Protein AF-A0A1H7C3P4-F1 (afdb_monomer_lite)

Secondary structure (DSSP, 8-state):
--EEEEEEETTEEEEEEE-SS-EEEEEEESS--S-----HHHHHHHHHHHHHHTTS-SS--S-B---S-HHHHHHHHHHHTSPTT--EEHHHHHHHTT-TT-HHHHHHHHHT-SBTTTS-GGGEE-GGG-----TT-HHHHHHHHHHHHHHHHHHHHHHHHHHHHHHHHHHHHTSTT----B-PPEEEEEETT-HHHHTHHHHT-TTPPPHHHH-TT--EEEEEEEEBPHHHHHHT-SS-SSPPHHHHHHHHHHHHHHHHHHHHHHHHHHHTT--EE--GGGGB-BTTTTB-S--HHHHHHHTTSEEE-TTSPEEETTBS-EEEEEEEE---S------SS---HHHHHS---HHHHT-TT--B-SS-B-HHHHHHHHHHHHTT-TTS----B-TTSSSBSSSS-----HHHHTSTT--

InterPro domains:
  IPR001497 Methylated-DNA-[protein]-cysteine S-methyltransferase, active site [PS00374] (119-125)
  IPR008332 Methylguanine DNA methyltransferase, ribonuclease-like domain [PF02870] (2-64)
  IPR014048 Methylated-DNA-[protein]-cysteine S-methyltransferase, DNA binding [PF01035] (70-149)
  IPR014048 Methylated-DNA-[protein]-cysteine S-methyltransferase, DNA binding [TIGR00589] (69-148)
  IPR014048 Methylated-DNA-[protein]-cysteine S-methyltransferase, DNA binding [cd06445] (71-148)
  IPR023546 Methylated-DNA--protein-cysteine methyltransferase [MF_00772] (5-149)
  IPR036217 Methylated DNA-protein cysteine methyltransferase, DNA binding domain [SSF46767] (68-149)
  IPR036388 Winged helix-like DNA-binding domain superfamily [G3DSA:1.10.10.10] (67-150)
  IPR036631 Methylated DNA-protein cysteine methyltransferase domain superfamily [SSF53155] (4-74)

Structure (mmCIF, N/CA/C/O backbone):
data_AF-A0A1H7C3P4-F1
#
_entry.id   AF-A0A1H7C3P4-F1
#
loop_
_atom_site.group_PDB
_atom_site.id
_atom_site.type_symbol
_atom_site.label_atom_id
_atom_site.label_alt_id
_atom_site.label_comp_id
_atom_site.label_asym_id
_atom_site.label_entity_id
_atom_site.label_seq_id
_atom_site.pdbx_PDB_ins_code
_atom_site.Cartn_x
_atom_site.Cartn_y
_atom_site.Cartn_z
_atom_site.occupancy
_atom_site.B_iso_or_equiv
_atom_site.auth_seq_id
_atom_site.auth_comp_id
_atom_site.auth_asym_id
_atom_site.auth_atom_id
_atom_site.pdbx_PDB_model_num
ATOM 1 N N . MET A 1 1 ? -43.007 4.559 16.935 1.00 87.31 1 MET A N 1
ATOM 2 C CA . MET A 1 1 ? -42.875 3.360 17.793 1.00 87.31 1 MET A CA 1
ATOM 3 C C . MET A 1 1 ? -41.445 2.856 17.659 1.00 87.31 1 MET A C 1
ATOM 5 O O . MET A 1 1 ? -40.915 2.959 16.559 1.00 87.31 1 MET A O 1
ATOM 9 N N . ILE A 1 2 ? -40.801 2.412 18.743 1.00 93.31 2 ILE A N 1
ATOM 10 C CA . ILE A 1 2 ? -39.444 1.844 18.668 1.00 93.31 2 ILE A CA 1
ATOM 11 C C . ILE A 1 2 ? -39.573 0.357 18.345 1.00 93.31 2 ILE A C 1
ATOM 13 O O . ILE A 1 2 ? -40.329 -0.343 19.013 1.00 93.31 2 ILE A O 1
ATOM 17 N N . ARG A 1 3 ? -38.838 -0.091 17.329 1.00 96.94 3 ARG A N 1
ATOM 18 C CA . ARG A 1 3 ? -38.705 -1.488 16.907 1.00 96.94 3 ARG A CA 1
ATOM 19 C C . ARG A 1 3 ? -37.288 -1.975 17.181 1.00 96.94 3 ARG A C 1
ATOM 21 O O . ARG A 1 3 ? -36.378 -1.162 17.373 1.00 96.94 3 ARG A O 1
ATOM 28 N N . TYR A 1 4 ? -37.098 -3.291 17.186 1.00 97.69 4 TYR A N 1
ATOM 29 C CA . TYR A 1 4 ? -35.811 -3.908 17.493 1.00 97.69 4 TYR A CA 1
ATOM 30 C C . TYR A 1 4 ? -35.386 -4.895 16.413 1.00 97.69 4 TYR A C 1
ATOM 32 O O . TYR A 1 4 ? -36.203 -5.635 15.882 1.00 97.69 4 TYR A O 1
ATOM 40 N N . ALA A 1 5 ? -34.094 -4.913 16.100 1.00 97.50 5 ALA A N 1
ATOM 41 C CA . ALA A 1 5 ? -33.483 -5.918 15.238 1.00 97.50 5 ALA A CA 1
ATOM 42 C C . ALA A 1 5 ? -32.245 -6.515 15.913 1.00 97.50 5 ALA A C 1
ATOM 44 O O . ALA A 1 5 ? -31.524 -5.817 16.630 1.00 97.50 5 ALA A O 1
ATOM 45 N N . PHE A 1 6 ? -31.981 -7.793 15.655 1.00 97.75 6 PHE A N 1
ATOM 46 C CA . PHE A 1 6 ? -30.918 -8.562 16.293 1.00 97.75 6 PHE A CA 1
ATOM 47 C C . PHE A 1 6 ? -30.001 -9.196 15.257 1.00 97.75 6 PHE A C 1
ATOM 49 O O . PHE A 1 6 ? -30.458 -9.854 14.320 1.00 97.75 6 PHE A O 1
ATOM 56 N N . TYR A 1 7 ? -28.694 -9.038 15.461 1.00 96.50 7 TYR A N 1
ATOM 57 C CA . TYR A 1 7 ? -27.675 -9.589 14.575 1.00 96.50 7 TYR A CA 1
ATOM 58 C C . TYR A 1 7 ? -26.556 -10.255 15.368 1.00 96.50 7 TYR A C 1
ATOM 60 O O . TYR A 1 7 ? -26.008 -9.676 16.306 1.00 96.50 7 TYR A O 1
ATOM 68 N N . ASN A 1 8 ? -26.169 -11.458 14.957 1.00 93.38 8 ASN A N 1
ATOM 69 C CA . ASN A 1 8 ? -25.049 -12.166 15.566 1.00 93.38 8 ASN A CA 1
ATOM 70 C C . ASN A 1 8 ? -23.715 -11.571 15.112 1.00 93.38 8 ASN A C 1
ATOM 72 O O . ASN A 1 8 ? -23.509 -11.302 13.928 1.00 93.38 8 ASN A O 1
ATOM 76 N N . PHE A 1 9 ? -22.781 -11.416 16.045 1.00 87.31 9 PHE A N 1
ATOM 77 C CA . PHE A 1 9 ? -21.415 -10.999 15.750 1.00 87.31 9 PHE A CA 1
ATOM 78 C C . PHE A 1 9 ? -20.415 -11.640 16.717 1.00 87.31 9 PHE A C 1
ATOM 80 O O . PHE A 1 9 ? -20.784 -12.262 17.708 1.00 87.31 9 PHE A O 1
ATOM 87 N N . LYS A 1 10 ? -19.115 -11.482 16.440 1.00 82.00 10 LYS A N 1
ATOM 88 C CA . LYS A 1 10 ? -18.034 -12.164 17.178 1.00 82.00 10 LYS A CA 1
ATOM 89 C C . LYS A 1 10 ? -18.050 -11.925 18.697 1.00 82.00 10 LYS A C 1
ATOM 91 O O . LYS A 1 10 ? -17.481 -12.722 19.433 1.00 82.00 10 LYS A O 1
ATOM 96 N N . LEU A 1 11 ? -18.659 -10.834 19.163 1.00 83.19 11 LEU A N 1
ATOM 97 C CA . LEU A 1 11 ? -18.687 -10.469 20.581 1.00 83.19 11 LEU A CA 1
ATOM 98 C C . LEU A 1 11 ? -20.081 -10.643 21.214 1.00 83.19 11 LEU A C 1
ATOM 100 O O . LEU A 1 11 ? -20.254 -10.226 22.349 1.00 83.19 11 LEU A O 1
ATOM 104 N N . GLY A 1 12 ? -21.067 -11.252 20.545 1.00 89.56 12 GLY A N 1
ATOM 105 C CA . GLY A 1 12 ? -22.402 -11.518 21.108 1.00 89.56 12 GLY A CA 1
ATOM 106 C C . GLY A 1 12 ? -23.534 -11.258 20.113 1.00 89.56 12 GLY A C 1
ATOM 107 O O . GLY A 1 12 ? -23.371 -11.478 18.913 1.00 89.56 12 GLY A O 1
ATOM 108 N N . ILE A 1 13 ? -24.669 -10.759 20.606 1.00 94.12 13 ILE A N 1
ATOM 109 C CA . ILE A 1 13 ? -25.803 -10.335 19.777 1.00 94.12 13 ILE A CA 1
ATOM 110 C C . ILE A 1 13 ? -25.907 -8.810 19.834 1.00 94.12 13 ILE A C 1
ATOM 112 O O . ILE A 1 13 ? -25.948 -8.221 20.915 1.00 94.12 13 ILE A O 1
ATOM 116 N N . LEU A 1 14 ? -25.904 -8.164 18.671 1.00 95.69 14 LEU A N 1
ATOM 117 C CA . LEU A 1 14 ? -26.129 -6.730 18.537 1.00 95.69 14 LEU A CA 1
ATOM 118 C C . LEU A 1 14 ? -27.635 -6.484 18.464 1.00 95.69 14 LEU A C 1
ATOM 120 O O . LEU A 1 14 ? -28.271 -6.898 17.494 1.00 95.69 14 LEU A O 1
ATOM 124 N N . LYS A 1 15 ? -28.181 -5.799 19.467 1.00 97.06 15 LYS A N 1
ATOM 125 C CA . LYS A 1 15 ? -29.558 -5.305 19.499 1.00 97.06 15 LYS A CA 1
ATOM 126 C C . LYS A 1 15 ? -29.578 -3.867 18.994 1.00 97.06 15 LYS A C 1
ATOM 128 O O . LYS A 1 15 ? -28.881 -3.009 19.532 1.00 97.06 15 LYS A O 1
ATOM 133 N N . ILE A 1 16 ? -30.370 -3.612 17.959 1.00 97.81 16 ILE A N 1
ATOM 134 C CA . ILE A 1 16 ? -30.535 -2.297 17.340 1.00 97.81 16 ILE A CA 1
ATOM 135 C C . ILE A 1 16 ? -31.953 -1.812 17.618 1.00 97.81 16 ILE A C 1
ATOM 137 O O . ILE A 1 16 ? -32.901 -2.372 17.073 1.00 97.81 16 ILE A O 1
ATOM 141 N N . GLY A 1 17 ? -32.099 -0.785 18.455 1.00 97.56 17 GLY A N 1
ATOM 142 C CA . GLY A 1 17 ? -33.359 -0.071 18.651 1.00 97.56 17 GLY A CA 1
ATOM 143 C C . GLY A 1 17 ? -33.490 1.056 17.632 1.00 97.56 17 GLY A C 1
ATOM 144 O O . GLY A 1 17 ? -32.573 1.870 17.492 1.00 97.56 17 GLY A O 1
ATOM 145 N N . TYR A 1 18 ? -34.607 1.124 16.911 1.00 97.81 18 TYR A N 1
ATOM 146 C CA . TYR A 1 18 ? -34.784 2.084 15.818 1.00 97.81 18 TYR A CA 1
ATOM 147 C C . TYR A 1 18 ? -36.247 2.521 15.634 1.00 97.81 18 TYR A C 1
ATOM 149 O O . TYR A 1 18 ? -37.179 1.841 16.064 1.00 97.81 18 TYR A O 1
ATOM 157 N N . THR A 1 19 ? -36.450 3.684 15.015 1.00 96.31 19 THR A N 1
ATOM 158 C CA . THR A 1 19 ? -37.741 4.129 14.459 1.00 96.31 19 THR A CA 1
ATOM 159 C C . THR A 1 19 ? -37.741 3.901 12.945 1.00 96.31 19 THR A C 1
ATOM 161 O O . THR A 1 19 ? -36.791 3.355 12.401 1.00 96.31 19 THR A O 1
ATOM 164 N N . ASP A 1 20 ? -38.757 4.357 12.217 1.00 91.38 20 ASP A N 1
ATOM 165 C CA . ASP A 1 20 ? -38.781 4.212 10.753 1.00 91.38 20 ASP A CA 1
ATOM 166 C C . ASP A 1 20 ? -37.612 4.916 10.041 1.00 91.38 20 ASP A C 1
ATOM 168 O O . ASP A 1 20 ? -37.260 4.537 8.925 1.00 91.38 20 ASP A O 1
ATOM 172 N N . THR A 1 21 ? -36.998 5.920 10.676 1.00 94.25 21 THR A N 1
ATOM 173 C CA . THR A 1 21 ? -36.008 6.800 10.038 1.00 94.25 21 THR A CA 1
ATOM 174 C C . THR A 1 21 ? -34.661 6.878 10.750 1.00 94.25 21 THR A C 1
ATOM 176 O O . THR A 1 21 ? -33.671 7.208 10.099 1.00 94.25 21 THR A O 1
ATOM 179 N N . VAL A 1 22 ? -34.584 6.588 12.054 1.00 97.25 22 VAL A N 1
ATOM 180 C CA . VAL A 1 22 ? -33.366 6.797 12.856 1.00 97.25 22 VAL A CA 1
ATOM 181 C C . VAL A 1 22 ? -33.071 5.624 13.791 1.00 97.25 22 VAL A C 1
ATOM 183 O O . VAL A 1 22 ? -33.975 4.961 14.298 1.00 97.25 22 VAL A O 1
ATOM 186 N N . VAL A 1 23 ? -31.786 5.393 14.064 1.00 98.00 23 VAL A N 1
ATOM 187 C CA . VAL A 1 23 ? -31.332 4.502 15.142 1.00 98.00 23 VAL A CA 1
ATOM 188 C C . VAL A 1 23 ? -31.364 5.254 16.470 1.00 98.00 23 VAL A C 1
ATOM 190 O O . VAL A 1 23 ? -30.898 6.388 16.553 1.00 98.00 23 VAL A O 1
ATOM 193 N N . VAL A 1 24 ? -31.875 4.618 17.519 1.00 97.38 24 VAL A N 1
ATOM 194 C CA . VAL A 1 24 ? -31.969 5.213 18.862 1.00 97.38 24 VAL A CA 1
ATOM 195 C C . VAL A 1 24 ? -31.172 4.445 19.909 1.00 97.38 24 VAL A C 1
ATOM 197 O O . VAL A 1 24 ? -30.761 5.045 20.900 1.00 97.38 24 VAL A O 1
ATOM 200 N N . SER A 1 25 ? -30.911 3.148 19.695 1.00 96.50 25 SER A N 1
ATOM 201 C CA . SER A 1 25 ? -29.990 2.390 20.542 1.00 96.50 25 SER A CA 1
ATOM 202 C C . SER A 1 25 ? -29.207 1.302 19.800 1.00 96.50 25 SER A C 1
ATOM 204 O O . SER A 1 25 ? -29.651 0.759 18.787 1.00 96.50 25 SER A O 1
ATOM 206 N N . LEU A 1 26 ? -28.017 1.003 20.318 1.00 95.69 26 LEU A N 1
ATOM 207 C CA . LEU A 1 26 ? -27.128 -0.086 19.946 1.00 95.69 26 LEU A CA 1
ATOM 208 C C . LEU A 1 26 ? -26.571 -0.683 21.227 1.00 95.69 26 LEU A C 1
ATOM 210 O O . LEU A 1 26 ? -25.786 -0.037 21.925 1.00 95.69 26 LEU A O 1
ATOM 214 N N . ASP A 1 27 ? -26.959 -1.923 21.487 1.00 93.75 27 ASP A N 1
ATOM 215 C CA . ASP A 1 27 ? -26.651 -2.640 22.714 1.00 93.75 27 ASP A CA 1
ATOM 216 C C . ASP A 1 27 ? -26.111 -4.037 22.394 1.00 93.75 27 ASP A C 1
ATOM 218 O O . ASP A 1 27 ? -26.451 -4.653 21.380 1.00 93.75 27 ASP A O 1
ATOM 222 N N . ARG A 1 28 ? -25.273 -4.564 23.285 1.00 92.38 28 ARG A N 1
ATOM 223 C CA . ARG A 1 28 ? -24.863 -5.967 23.279 1.00 92.38 28 ARG A CA 1
ATOM 224 C C . ARG A 1 28 ? -25.773 -6.708 24.244 1.00 92.38 28 ARG A C 1
ATOM 226 O O . ARG A 1 28 ? -25.811 -6.364 25.423 1.00 92.38 28 ARG A O 1
ATOM 233 N N . VAL A 1 29 ? -26.435 -7.746 23.755 1.00 92.00 29 VAL A N 1
ATOM 234 C CA . VAL A 1 29 ? -27.263 -8.645 24.564 1.00 92.00 29 VAL A CA 1
ATOM 235 C C . VAL A 1 29 ? -26.765 -10.083 24.437 1.00 92.00 29 VAL A C 1
ATOM 237 O O . VAL A 1 29 ? -26.052 -10.431 23.491 1.00 92.00 29 VAL A O 1
ATOM 240 N N . GLU A 1 30 ? -27.105 -10.913 25.420 1.00 89.31 30 GLU A N 1
ATOM 241 C CA . GLU A 1 30 ? -26.741 -12.337 25.427 1.00 89.31 30 GLU A CA 1
ATOM 242 C C . GLU A 1 30 ? -27.749 -13.195 24.657 1.00 89.31 30 GLU A C 1
ATOM 244 O O . GLU A 1 30 ? -27.375 -14.201 24.062 1.00 89.31 30 GLU A O 1
ATOM 249 N N . GLN A 1 31 ? -29.012 -12.768 24.621 1.00 90.81 31 GLN A N 1
ATOM 250 C CA . GLN A 1 31 ? -30.104 -13.465 23.951 1.00 90.81 31 GLN A CA 1
ATOM 251 C C . GLN A 1 31 ? -31.085 -12.469 23.329 1.00 90.81 31 GLN A C 1
ATOM 253 O O . GLN A 1 31 ? -31.165 -11.313 23.750 1.00 90.81 31 GLN A O 1
ATOM 258 N N . VAL A 1 32 ? -31.828 -12.929 22.323 1.00 92.81 32 VAL A N 1
ATOM 259 C CA . VAL A 1 32 ? -32.955 -12.182 21.755 1.00 92.81 32 VAL A CA 1
ATOM 260 C C . VAL A 1 32 ? -34.058 -12.121 22.810 1.00 92.81 32 VAL A C 1
ATOM 262 O O . VAL A 1 32 ? -34.487 -13.156 23.313 1.00 92.81 32 VAL A O 1
ATOM 265 N N . ASP A 1 33 ? -34.471 -10.911 23.176 1.00 86.12 33 ASP A N 1
ATOM 266 C CA . ASP A 1 33 ? -35.371 -10.644 24.305 1.00 86.12 33 ASP A CA 1
ATOM 267 C C . ASP A 1 33 ? -36.720 -10.028 23.887 1.00 86.12 33 ASP A C 1
ATOM 269 O O . ASP A 1 33 ? -37.570 -9.775 24.737 1.00 86.12 33 ASP A O 1
ATOM 273 N N . THR A 1 34 ? -36.921 -9.782 22.591 1.00 91.19 34 THR A N 1
ATOM 274 C CA . THR A 1 34 ? -38.165 -9.274 21.994 1.00 91.19 34 THR A CA 1
ATOM 275 C C . THR A 1 34 ? -38.219 -9.644 20.508 1.00 91.19 34 THR A C 1
ATOM 277 O O . THR A 1 34 ? -37.291 -10.272 19.991 1.00 91.19 34 THR A O 1
ATOM 280 N N . ASP A 1 35 ? -39.285 -9.246 19.816 1.00 92.12 35 ASP A N 1
ATOM 281 C CA . ASP A 1 35 ? -39.459 -9.477 18.385 1.00 92.12 35 ASP A CA 1
ATOM 282 C C . ASP A 1 35 ? -38.279 -8.929 17.571 1.00 92.12 35 ASP A C 1
ATOM 284 O O . ASP A 1 35 ? -37.777 -7.823 17.800 1.00 92.12 35 ASP A O 1
ATOM 288 N N . ASN A 1 36 ? -37.816 -9.743 16.622 1.00 95.12 36 ASN A N 1
ATOM 289 C CA . ASN A 1 36 ? -36.721 -9.400 15.728 1.00 95.12 36 ASN A CA 1
ATOM 290 C C . ASN A 1 36 ? -37.277 -8.911 14.389 1.00 95.12 36 ASN A C 1
ATOM 292 O O . ASN A 1 36 ? -37.693 -9.712 13.552 1.00 95.12 36 ASN A O 1
ATOM 296 N N . GLU A 1 37 ? -37.216 -7.602 14.171 1.00 96.62 37 GLU A N 1
ATOM 297 C CA . GLU A 1 37 ? -37.725 -6.920 12.985 1.00 96.62 37 GLU A CA 1
ATOM 298 C C . GLU A 1 37 ? -36.591 -6.218 12.208 1.00 96.62 37 GLU A C 1
ATOM 300 O O . GLU A 1 37 ? -36.429 -4.997 12.315 1.00 96.62 37 GLU A O 1
ATOM 305 N N . PRO A 1 38 ? -35.772 -6.936 11.415 1.00 96.00 38 PRO A N 1
ATOM 306 C CA . PRO A 1 38 ? -34.776 -6.318 10.543 1.00 96.00 38 PRO A CA 1
ATOM 307 C C . PRO A 1 38 ? -35.393 -5.381 9.495 1.00 96.00 38 PRO A C 1
ATOM 309 O O . PRO A 1 38 ? -36.425 -5.674 8.897 1.00 96.00 38 PRO A O 1
ATOM 312 N N . SER A 1 39 ? -34.700 -4.285 9.195 1.00 96.31 39 SER A N 1
ATOM 313 C CA . SER A 1 39 ? -35.047 -3.333 8.140 1.00 96.31 39 SER A CA 1
ATOM 314 C C . SER A 1 39 ? -33.830 -2.955 7.293 1.00 96.31 39 SER A C 1
ATOM 316 O O . SER A 1 39 ? -32.685 -3.296 7.606 1.00 96.31 39 SER A O 1
ATOM 318 N N . THR A 1 40 ? -34.052 -2.193 6.220 1.00 97.06 40 THR A N 1
ATOM 319 C CA . THR A 1 40 ? -32.968 -1.610 5.412 1.00 97.06 40 THR A CA 1
ATOM 320 C C . THR A 1 40 ? -31.992 -0.797 6.267 1.00 97.06 40 THR A C 1
ATOM 322 O O . THR A 1 40 ? -30.779 -0.905 6.080 1.00 97.06 40 THR A O 1
ATOM 325 N N . LEU A 1 41 ? -32.502 -0.028 7.239 1.00 97.31 41 LEU A N 1
ATOM 326 C CA . LEU A 1 41 ? -31.682 0.789 8.133 1.00 97.31 41 LEU A CA 1
ATOM 327 C C . LEU A 1 41 ? -30.832 -0.083 9.063 1.00 97.31 41 LEU A C 1
ATOM 329 O O . LEU A 1 41 ? -29.623 0.115 9.156 1.00 97.31 41 LEU A O 1
ATOM 333 N N . THR A 1 42 ? -31.420 -1.086 9.714 1.00 97.69 42 THR A N 1
ATOM 334 C CA . THR A 1 42 ? -30.673 -1.942 10.650 1.00 97.69 42 THR A CA 1
ATOM 335 C C . THR A 1 42 ? -29.663 -2.835 9.925 1.00 97.69 42 THR A C 1
ATOM 337 O O . THR A 1 42 ? -28.567 -3.055 10.437 1.00 97.69 42 THR A O 1
ATOM 340 N N . ASN A 1 43 ? -29.962 -3.263 8.691 1.00 97.31 43 ASN A N 1
ATOM 341 C CA . ASN A 1 43 ? -29.015 -3.972 7.827 1.00 97.31 43 ASN A CA 1
ATOM 342 C C . ASN A 1 43 ? -27.813 -3.090 7.452 1.00 97.31 43 ASN A C 1
ATOM 344 O O . ASN A 1 43 ? -26.673 -3.558 7.486 1.00 97.31 43 ASN A O 1
ATOM 348 N N . LEU A 1 44 ? -28.046 -1.811 7.129 1.00 97.44 44 LEU A N 1
ATOM 349 C CA . LEU A 1 44 ? -26.974 -0.840 6.888 1.00 97.44 44 LEU A CA 1
ATOM 350 C C . LEU A 1 44 ? -26.093 -0.677 8.132 1.00 97.44 44 LEU A C 1
ATOM 352 O O . LEU A 1 44 ? -24.867 -0.731 8.028 1.00 97.44 44 LEU A O 1
ATOM 356 N N . VAL A 1 45 ? -26.705 -0.516 9.304 1.00 97.31 45 VAL A N 1
ATOM 357 C CA . VAL A 1 45 ? -25.986 -0.362 10.575 1.00 97.31 45 VAL A CA 1
ATOM 358 C C . VAL A 1 45 ? -25.150 -1.602 10.874 1.00 97.31 45 VAL A C 1
ATOM 360 O O . VAL A 1 45 ? -23.952 -1.482 11.130 1.00 97.31 45 VAL A O 1
ATOM 363 N N . PHE A 1 46 ? -25.736 -2.797 10.773 1.00 97.12 46 PHE A N 1
ATOM 364 C CA . PHE A 1 46 ? -25.014 -4.045 11.007 1.00 97.12 46 PHE A CA 1
ATOM 365 C C . PHE A 1 46 ? -23.850 -4.229 10.029 1.00 97.12 46 PHE A C 1
ATOM 367 O O . PHE A 1 46 ? -22.752 -4.595 10.452 1.00 97.12 46 PHE A O 1
ATOM 374 N N . LYS A 1 47 ? -24.037 -3.895 8.744 1.00 96.44 47 LYS A N 1
ATOM 375 C CA . LYS A 1 47 ? -22.950 -3.888 7.755 1.00 96.44 47 LYS A CA 1
ATOM 376 C C . LYS A 1 47 ? -21.800 -2.991 8.210 1.00 96.44 47 LYS A C 1
ATOM 378 O O . LYS A 1 47 ? -20.656 -3.434 8.211 1.00 96.44 47 LYS A O 1
ATOM 383 N N . GLN A 1 48 ? -22.084 -1.764 8.642 1.00 97.00 48 GLN A N 1
ATOM 384 C CA . GLN A 1 48 ? -21.040 -0.837 9.082 1.00 97.00 48 GLN A CA 1
ATOM 385 C C . GLN A 1 48 ? -20.359 -1.263 10.385 1.00 97.00 48 GLN A C 1
ATOM 387 O O . GLN A 1 48 ? -19.145 -1.110 10.514 1.00 97.00 48 GLN A O 1
ATOM 392 N N . ILE A 1 49 ? -21.104 -1.817 11.344 1.00 95.50 49 ILE A N 1
ATOM 393 C CA . ILE A 1 49 ? -20.528 -2.385 12.570 1.00 95.50 49 ILE A CA 1
ATOM 394 C C . ILE A 1 49 ? -19.624 -3.569 12.223 1.00 95.50 49 ILE A C 1
ATOM 396 O O . ILE A 1 49 ? -18.503 -3.644 12.720 1.00 95.50 49 ILE A O 1
ATOM 400 N N . SER A 1 50 ? -20.060 -4.448 11.320 1.00 93.56 50 SER A N 1
ATOM 401 C CA . SER A 1 50 ? -19.242 -5.553 10.827 1.00 93.56 50 SER A CA 1
ATOM 402 C C . SER A 1 50 ? -17.970 -5.042 10.146 1.00 93.56 50 SER A C 1
ATOM 404 O O . SER A 1 50 ? -16.877 -5.456 10.522 1.00 93.56 50 SER A O 1
ATOM 406 N N . GLU A 1 51 ? -18.067 -4.082 9.222 1.00 91.88 51 GLU A N 1
ATOM 407 C CA . GLU A 1 51 ? -16.903 -3.442 8.593 1.00 91.88 51 GLU A CA 1
ATOM 408 C C . GLU A 1 51 ? -15.945 -2.863 9.645 1.00 91.88 51 GLU A C 1
ATOM 410 O O . GLU A 1 51 ? -14.735 -3.068 9.559 1.00 91.88 51 GLU A O 1
ATOM 415 N N . TYR A 1 52 ? -16.463 -2.179 10.668 1.00 92.94 52 TYR A N 1
ATOM 416 C CA . TYR A 1 52 ? -15.655 -1.619 11.751 1.00 92.94 52 TYR A CA 1
ATOM 417 C C . TYR A 1 52 ? -14.948 -2.717 12.559 1.00 92.94 52 TYR A C 1
ATOM 419 O O . TYR A 1 52 ? -13.746 -2.617 12.783 1.00 92.94 52 TYR A O 1
ATOM 427 N N . LEU A 1 53 ? -15.637 -3.801 12.927 1.00 91.06 53 LEU A N 1
ATOM 428 C CA . LEU A 1 53 ? -15.052 -4.921 13.678 1.00 91.06 53 LEU A CA 1
ATOM 429 C C . LEU A 1 53 ? -14.036 -5.735 12.864 1.00 91.06 53 LEU A C 1
ATOM 431 O O . LEU A 1 53 ? -13.159 -6.374 13.441 1.00 91.06 53 LEU A O 1
ATOM 435 N N . HIS A 1 54 ? -14.108 -5.674 11.534 1.00 86.62 54 HIS A N 1
ATOM 436 C CA . HIS A 1 54 ? -13.072 -6.172 10.623 1.00 86.62 54 HIS A CA 1
ATOM 437 C C . HIS A 1 54 ? -11.986 -5.115 10.332 1.00 86.62 54 HIS A C 1
ATOM 439 O O . HIS A 1 54 ? -11.102 -5.315 9.497 1.00 86.62 54 HIS A O 1
ATOM 445 N N . GLY A 1 55 ? -12.047 -3.960 10.999 1.00 83.75 55 GLY A N 1
ATOM 446 C CA . GLY A 1 55 ? -11.142 -2.828 10.836 1.00 83.75 55 GLY A CA 1
ATOM 447 C C . GLY A 1 55 ? -11.286 -2.089 9.504 1.00 83.75 55 GLY A C 1
ATOM 448 O O . GLY A 1 55 ? -10.483 -1.212 9.212 1.00 83.75 55 GLY A O 1
ATOM 449 N N . GLN A 1 56 ? -12.244 -2.428 8.651 1.00 83.44 56 GLN A N 1
ATOM 450 C CA . GLN A 1 56 ? -12.443 -1.831 7.325 1.00 83.44 56 GLN A CA 1
ATOM 451 C C . GLN A 1 56 ? -13.066 -0.426 7.395 1.00 83.44 56 GLN A C 1
ATOM 453 O O . GLN A 1 56 ? -13.014 0.318 6.418 1.00 83.44 56 GLN A O 1
ATOM 458 N N . ARG A 1 57 ? -13.610 -0.040 8.556 1.00 90.19 57 ARG A N 1
ATOM 459 C CA . ARG A 1 57 ? -14.274 1.246 8.792 1.00 90.19 57 ARG A CA 1
ATOM 460 C C . ARG A 1 57 ? -13.776 1.917 10.069 1.00 90.19 57 ARG A C 1
ATOM 462 O O . ARG A 1 57 ? -13.533 1.258 11.071 1.00 90.19 57 ARG A O 1
ATOM 469 N N . GLN A 1 58 ? -13.685 3.248 10.030 1.00 90.56 58 GLN A N 1
ATOM 470 C CA . GLN A 1 58 ? -13.360 4.091 11.193 1.00 90.56 58 GLN A CA 1
ATOM 471 C C . GLN A 1 58 ? -14.465 5.097 11.550 1.00 90.56 58 GLN A C 1
ATOM 473 O O . GLN A 1 58 ? -14.488 5.599 12.671 1.00 90.56 58 GLN A O 1
ATOM 478 N N . LYS A 1 59 ? -15.370 5.405 10.609 1.00 91.81 59 LYS A N 1
ATOM 479 C CA . LYS A 1 59 ? -16.475 6.359 10.782 1.00 91.81 59 LYS A CA 1
ATOM 480 C C . LYS A 1 59 ? -17.799 5.708 10.408 1.00 91.81 59 LYS A C 1
ATOM 482 O O . LYS A 1 59 ? -17.867 5.012 9.396 1.00 91.81 59 LYS A O 1
ATOM 487 N N . PHE A 1 60 ? -18.830 5.955 11.202 1.00 95.19 60 PHE A N 1
ATOM 488 C CA . PHE A 1 60 ? -20.188 5.482 10.951 1.00 95.19 60 PHE A CA 1
ATOM 489 C C . PHE A 1 60 ? -20.991 6.543 10.197 1.00 95.19 60 PHE A C 1
ATOM 491 O O . PHE A 1 60 ? -20.818 7.734 10.444 1.00 95.19 60 PHE A O 1
ATOM 498 N N . ASP A 1 61 ? -21.829 6.091 9.273 1.00 95.69 61 ASP A N 1
ATOM 499 C CA . ASP A 1 61 ? -22.619 6.917 8.363 1.00 95.69 61 ASP A CA 1
ATOM 500 C C . ASP A 1 61 ? -24.038 6.350 8.240 1.00 95.69 61 ASP A C 1
ATOM 502 O O . ASP A 1 61 ? -24.356 5.579 7.334 1.00 95.69 61 ASP 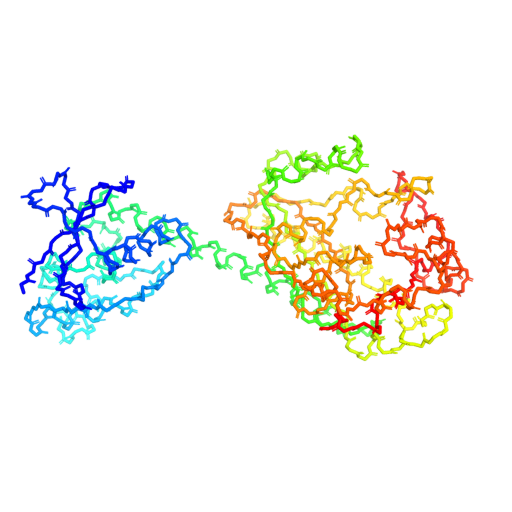A O 1
ATOM 506 N N . PHE A 1 62 ? -24.865 6.642 9.238 1.00 96.62 62 PHE A N 1
ATOM 507 C CA . PHE A 1 62 ? -26.286 6.311 9.260 1.00 96.62 62 PHE A CA 1
ATOM 508 C C . PHE A 1 62 ? -27.021 7.284 10.194 1.00 96.62 62 PHE A C 1
ATOM 510 O O . PHE A 1 62 ? -26.398 7.842 11.103 1.00 96.62 62 PHE A O 1
ATOM 517 N N . PRO A 1 63 ? -28.331 7.501 9.993 1.00 96.94 63 PRO A N 1
ATOM 518 C CA . PRO A 1 63 ? -29.104 8.422 10.815 1.00 96.94 63 PRO A CA 1
ATOM 519 C C . PRO A 1 63 ? -29.332 7.855 12.223 1.00 96.94 63 PRO A C 1
ATOM 521 O O . PRO A 1 63 ? -29.755 6.707 12.384 1.00 96.94 63 PRO A O 1
ATOM 524 N N . TYR A 1 64 ? -29.069 8.661 13.251 1.00 96.62 64 TYR A N 1
ATOM 525 C CA . TYR A 1 64 ? -29.330 8.301 14.643 1.00 96.62 64 TYR A CA 1
ATOM 526 C C . TYR A 1 64 ? -29.703 9.515 15.493 1.00 96.62 64 TYR A C 1
ATOM 528 O O . TYR A 1 64 ? -29.355 10.649 15.166 1.00 96.62 64 TYR A O 1
ATOM 536 N N . GLU A 1 65 ? -30.350 9.254 16.626 1.00 95.75 65 GLU A N 1
ATOM 537 C CA . GLU A 1 65 ? -30.715 10.258 17.622 1.00 95.75 65 GLU A CA 1
ATOM 538 C C . GLU A 1 65 ? -30.309 9.805 19.028 1.00 95.75 65 GLU A C 1
ATOM 540 O O . GLU A 1 65 ? -30.417 8.632 19.382 1.00 95.75 65 GLU A O 1
ATOM 545 N N . LEU A 1 66 ? -29.829 10.750 19.842 1.00 93.94 66 LEU A N 1
ATOM 546 C CA . LEU A 1 66 ? -29.395 10.498 21.216 1.00 93.94 66 LEU A CA 1
ATOM 547 C C . LEU A 1 66 ? -30.395 11.094 22.210 1.00 93.94 66 LEU A C 1
ATOM 549 O O . LEU A 1 66 ? -30.512 12.315 22.341 1.00 93.94 66 LEU A O 1
ATOM 553 N N . TYR A 1 67 ? -31.059 10.225 22.968 1.00 93.44 67 TYR A N 1
ATOM 554 C CA . TYR A 1 67 ? -32.008 10.608 24.012 1.00 93.44 67 TYR A CA 1
ATOM 555 C C . TYR A 1 67 ? -31.361 10.506 25.396 1.00 93.44 67 TYR A C 1
ATOM 557 O O . TYR A 1 67 ? -30.916 9.438 25.808 1.00 93.44 67 TYR A O 1
ATOM 565 N N . GLY A 1 68 ? -31.304 11.622 26.123 1.00 94.44 68 GLY A N 1
ATOM 566 C CA . GLY A 1 68 ? -30.687 11.695 27.447 1.00 94.44 68 GLY A CA 1
ATOM 567 C C . GLY A 1 68 ? -30.760 13.089 28.060 1.00 94.44 68 GLY A C 1
ATOM 568 O O . GLY A 1 68 ? -31.262 14.030 27.443 1.00 94.44 68 GLY A O 1
ATOM 569 N N . THR A 1 69 ? -30.242 13.228 29.279 1.00 96.62 69 THR A N 1
ATOM 570 C CA . THR A 1 69 ? -30.113 14.528 29.950 1.00 96.62 69 THR A CA 1
ATOM 571 C C . THR A 1 69 ? -29.126 15.431 29.212 1.00 96.62 69 THR A C 1
ATOM 573 O O . THR A 1 69 ? -28.233 14.960 28.506 1.00 96.62 69 THR A O 1
ATOM 576 N N . GLU A 1 70 ? -29.215 16.742 29.430 1.00 95.31 70 GLU A N 1
ATOM 577 C CA . GLU A 1 70 ? -28.272 17.697 28.831 1.00 95.31 70 GLU A CA 1
ATOM 578 C C . GLU A 1 70 ? -26.813 17.402 29.209 1.00 95.31 70 GLU A C 1
ATOM 580 O O . GLU A 1 70 ? -25.905 17.542 28.390 1.00 95.31 70 GLU A O 1
ATOM 585 N N . PHE A 1 71 ? -26.574 16.906 30.427 1.00 94.62 71 PHE A N 1
ATOM 586 C CA . PHE A 1 71 ? -25.242 16.459 30.832 1.00 94.62 71 PHE A CA 1
ATOM 587 C C . PHE A 1 71 ? -24.789 15.212 30.058 1.00 94.62 71 PHE A C 1
ATOM 589 O O . PHE A 1 71 ? -23.654 15.166 29.588 1.00 94.62 71 PHE A O 1
ATOM 596 N N . GLN A 1 72 ? -25.667 14.219 29.884 1.00 96.06 72 GLN A N 1
ATOM 597 C CA . GLN A 1 72 ? -25.360 13.015 29.108 1.00 96.06 72 GLN A CA 1
ATOM 598 C C . GLN A 1 72 ? -25.022 13.349 27.654 1.00 96.06 72 GLN A C 1
ATOM 600 O O . GLN A 1 72 ? -23.981 12.914 27.169 1.00 96.06 72 GLN A O 1
ATOM 605 N N . LYS A 1 73 ? -25.832 14.186 26.992 1.00 95.75 73 LYS A N 1
ATOM 606 C CA . LYS A 1 73 ? -25.577 14.630 25.614 1.00 95.75 73 LYS A CA 1
ATOM 607 C C . LYS A 1 73 ? -24.229 15.339 25.478 1.00 95.75 73 LYS A C 1
ATOM 609 O O . LYS A 1 73 ? -23.471 15.014 24.569 1.00 95.75 73 LYS A O 1
ATOM 614 N N . LYS A 1 74 ? -23.885 16.242 26.409 1.00 96.00 74 LYS A N 1
ATOM 615 C CA . LYS A 1 74 ? -22.565 16.904 26.438 1.00 96.00 74 LYS A CA 1
ATOM 616 C C . LYS A 1 74 ? -21.418 15.904 26.560 1.00 96.00 74 LYS A C 1
ATOM 618 O O . LYS A 1 74 ? -20.421 16.032 25.856 1.00 96.00 74 LYS A O 1
ATOM 623 N N . VAL A 1 75 ? -21.559 14.903 27.433 1.00 96.69 75 VAL A N 1
ATOM 624 C CA . VAL A 1 75 ? -20.564 13.832 27.565 1.00 96.69 75 VAL A CA 1
ATOM 625 C C . VAL A 1 75 ? -20.451 13.047 26.263 1.00 96.69 75 VAL A C 1
ATOM 627 O O . VAL A 1 75 ? -19.346 12.908 25.754 1.00 96.69 75 VAL A O 1
ATOM 630 N N . TRP A 1 76 ? -21.558 12.568 25.692 1.00 96.88 76 TRP A N 1
ATOM 631 C CA . TRP A 1 76 ? -21.544 11.770 24.463 1.00 96.88 76 TRP A CA 1
ATOM 632 C C . TRP A 1 76 ? -20.959 12.525 23.272 1.00 96.88 76 TRP A C 1
ATOM 634 O O . TRP A 1 76 ? -20.210 11.936 22.495 1.00 96.88 76 TRP A O 1
ATOM 644 N N . GLU A 1 77 ? -21.214 13.828 23.166 1.00 95.56 77 GLU A N 1
ATOM 645 C CA . GLU A 1 77 ? -20.583 14.658 22.146 1.00 95.56 77 GLU A CA 1
ATOM 646 C C . GLU A 1 77 ? -19.068 14.759 22.366 1.00 95.56 77 GLU A C 1
ATOM 648 O O . GLU A 1 77 ? -18.303 14.529 21.434 1.00 95.56 77 GLU A O 1
ATOM 653 N N . ALA A 1 78 ? -18.608 14.960 23.607 1.00 96.44 78 ALA A N 1
ATOM 654 C CA . ALA A 1 78 ? -17.179 14.925 23.924 1.00 96.44 78 ALA A CA 1
ATOM 655 C C . ALA A 1 78 ? -16.533 13.559 23.610 1.00 96.44 78 ALA A C 1
ATOM 657 O O . ALA A 1 78 ? -15.396 13.512 23.141 1.00 96.44 78 ALA A O 1
ATOM 658 N N . LEU A 1 79 ? -17.249 12.443 23.809 1.00 96.38 79 LEU A N 1
ATOM 659 C CA . LEU A 1 79 ? -16.764 11.108 23.436 1.00 96.38 79 LEU A CA 1
ATOM 660 C C . LEU A 1 79 ? -16.545 10.978 21.928 1.00 96.38 79 LEU A C 1
ATOM 662 O O . LEU A 1 79 ? -15.550 10.398 21.502 1.00 96.38 79 LEU A O 1
ATOM 666 N N . ARG A 1 80 ? -17.457 11.514 21.112 1.00 95.31 80 ARG A N 1
ATOM 667 C CA . ARG A 1 80 ? -17.360 11.456 19.645 1.00 95.31 80 ARG A CA 1
ATOM 668 C C . ARG A 1 80 ? -16.144 12.198 19.094 1.00 95.31 80 ARG A C 1
ATOM 670 O O . ARG A 1 80 ? -15.689 11.865 18.004 1.00 95.31 80 ARG A O 1
ATOM 677 N N . GLN A 1 81 ? -15.603 13.148 19.855 1.00 95.19 81 GLN A N 1
ATOM 678 C CA . GLN A 1 81 ? -14.379 13.867 19.504 1.00 95.19 81 GLN A CA 1
ATOM 679 C C . GLN A 1 81 ? -13.100 13.062 19.785 1.00 95.19 81 GLN A C 1
ATOM 681 O O . GLN A 1 81 ? -12.024 13.475 19.361 1.00 95.19 81 GLN A O 1
ATOM 686 N N . ILE A 1 82 ? -13.178 11.918 20.479 1.00 94.88 82 ILE A N 1
ATOM 687 C CA . ILE A 1 82 ? -12.013 11.054 20.711 1.00 94.88 82 ILE A CA 1
ATOM 688 C C . ILE A 1 82 ? -11.681 10.314 19.404 1.00 94.88 82 ILE A C 1
ATOM 690 O O . ILE A 1 82 ? -12.522 9.536 18.941 1.00 94.88 82 ILE A O 1
ATOM 694 N N . PRO A 1 83 ? -10.482 10.484 18.813 1.00 91.81 83 PRO A N 1
ATOM 695 C CA . PRO A 1 83 ? -10.119 9.813 17.565 1.00 91.81 83 PRO A CA 1
ATOM 696 C C . PRO A 1 83 ? -10.068 8.282 17.679 1.00 91.81 83 PRO A C 1
ATOM 698 O O . PRO A 1 83 ? -9.924 7.716 18.761 1.00 91.81 83 PRO A O 1
ATOM 701 N N . TYR A 1 84 ? -10.185 7.595 16.540 1.00 90.88 84 TYR A N 1
ATOM 702 C CA . TYR A 1 84 ? -10.013 6.141 16.454 1.00 90.88 84 TYR A CA 1
ATOM 703 C C . TYR A 1 84 ? -8.589 5.740 16.858 1.00 90.88 84 TYR A C 1
ATOM 705 O O . TYR A 1 84 ? -7.630 6.283 16.315 1.00 90.88 84 TYR A O 1
ATOM 713 N N . GLY A 1 85 ? -8.448 4.761 17.758 1.00 89.88 85 GLY A N 1
ATOM 714 C CA . GLY A 1 85 ? -7.140 4.302 18.245 1.00 89.88 85 GLY A CA 1
ATOM 715 C C . GLY A 1 85 ? -6.538 5.156 19.357 1.00 89.88 85 GLY A C 1
ATOM 716 O O . GLY A 1 85 ? -5.453 4.835 19.835 1.00 89.88 85 GLY A O 1
ATOM 717 N N . GLU A 1 86 ? -7.236 6.205 19.793 1.00 91.25 86 GLU A N 1
ATOM 718 C CA . GLU A 1 86 ? -6.847 7.014 20.941 1.00 91.25 86 GLU A CA 1
ATOM 719 C C . GLU A 1 86 ? -7.732 6.740 22.155 1.00 91.25 86 GLU A C 1
ATOM 721 O O . GLU A 1 86 ? -8.898 6.356 22.050 1.00 91.25 86 GLU A O 1
ATOM 726 N N . THR A 1 87 ? -7.182 7.027 23.333 1.00 93.62 87 THR A N 1
ATOM 727 C CA . THR A 1 87 ? -7.915 6.965 24.597 1.00 93.62 87 THR A CA 1
ATOM 728 C C . THR A 1 87 ? -7.908 8.307 25.312 1.00 93.62 87 THR A C 1
ATOM 730 O O . THR A 1 87 ? -6.999 9.122 25.137 1.00 93.62 87 THR A O 1
ATOM 733 N N . ARG A 1 88 ? -8.905 8.526 26.166 1.00 94.94 88 ARG A N 1
ATOM 734 C CA . ARG A 1 88 ? -8.946 9.630 27.135 1.00 94.94 88 ARG A CA 1
ATOM 735 C C . ARG A 1 88 ? -9.269 9.084 28.515 1.00 94.94 88 ARG A C 1
ATOM 737 O O . ARG A 1 88 ? -9.856 8.012 28.646 1.00 94.94 88 ARG A O 1
ATOM 744 N N . THR A 1 89 ? -8.905 9.813 29.557 1.00 94.38 89 THR A N 1
ATOM 745 C CA . THR A 1 89 ? -9.337 9.476 30.911 1.00 94.38 89 THR A CA 1
ATOM 746 C C . THR A 1 89 ? -10.716 10.059 31.209 1.00 94.38 89 THR A C 1
ATOM 748 O O . THR A 1 89 ? -11.138 11.049 30.608 1.00 94.38 89 THR A O 1
ATOM 751 N N . TYR A 1 90 ? -11.423 9.495 32.191 1.00 93.94 90 TYR A N 1
ATOM 752 C CA . TYR A 1 90 ? -12.668 10.099 32.694 1.00 93.94 90 TYR A CA 1
ATOM 753 C C . TYR A 1 90 ? -12.476 11.554 33.152 1.00 93.94 90 TYR A C 1
ATOM 755 O O . TYR A 1 90 ? -13.393 12.360 33.018 1.00 93.94 90 TYR A O 1
ATOM 763 N N . LYS A 1 91 ? -11.283 11.893 33.661 1.00 93.19 91 LYS A N 1
ATOM 764 C CA . LYS A 1 91 ? -10.918 13.255 34.068 1.00 93.19 91 LYS A CA 1
ATOM 765 C C . LYS A 1 91 ? -10.786 14.191 32.866 1.00 93.19 91 LYS A C 1
ATOM 767 O O . LYS A 1 91 ? -11.230 15.335 32.945 1.00 93.19 91 LYS A O 1
ATOM 772 N N . ASP A 1 92 ? -10.221 13.713 31.760 1.00 94.50 92 ASP A N 1
ATOM 773 C CA . ASP A 1 92 ? -10.086 14.514 30.539 1.00 94.50 92 ASP A CA 1
ATOM 774 C C . ASP A 1 92 ? -11.466 14.882 29.994 1.00 94.50 92 ASP A C 1
ATOM 776 O O . ASP A 1 92 ? -11.741 16.049 29.737 1.00 94.50 92 ASP A O 1
ATOM 780 N N . ILE A 1 93 ? -12.378 13.907 29.928 1.00 96.62 93 ILE A N 1
ATOM 781 C CA . ILE A 1 93 ? -13.756 14.152 29.487 1.00 96.62 93 ILE A CA 1
ATOM 782 C C . ILE A 1 93 ? -14.485 15.084 30.456 1.00 96.62 93 ILE A C 1
ATOM 784 O O . ILE A 1 93 ? -15.137 16.021 30.011 1.00 96.62 93 ILE A O 1
ATOM 788 N N . ALA A 1 94 ? -14.324 14.890 31.770 1.00 95.12 94 ALA A N 1
ATOM 789 C CA . ALA A 1 94 ? -14.887 15.781 32.787 1.00 95.12 94 ALA A CA 1
ATOM 790 C C . ALA A 1 94 ? -14.412 17.238 32.604 1.00 95.12 94 ALA A C 1
ATOM 792 O O . ALA A 1 94 ? -15.191 18.180 32.744 1.00 95.12 94 ALA A O 1
ATOM 793 N N . THR A 1 95 ? -13.146 17.419 32.226 1.00 94.50 95 THR A N 1
ATOM 794 C CA . THR A 1 95 ? -12.559 18.731 31.931 1.00 94.50 95 THR A CA 1
ATOM 795 C C . THR A 1 95 ? -13.155 19.337 30.661 1.00 94.50 95 THR A C 1
ATOM 797 O O . THR A 1 95 ? -13.581 20.488 30.691 1.00 94.50 95 THR A O 1
ATOM 800 N N . VAL A 1 96 ? -13.272 18.556 29.579 1.00 93.88 96 VAL A N 1
ATOM 801 C CA . VAL A 1 96 ? -13.874 19.002 28.307 1.00 93.88 96 VAL A CA 1
ATOM 802 C C . VAL A 1 96 ? -15.332 19.437 28.483 1.00 93.88 96 VAL A C 1
ATOM 804 O O . VAL A 1 96 ? -15.744 20.440 27.909 1.00 93.88 96 VAL A O 1
ATOM 807 N N . VAL A 1 97 ? -16.113 18.740 29.316 1.00 94.00 97 VAL A N 1
ATOM 808 C CA . VAL A 1 97 ? -17.520 19.106 29.584 1.00 94.00 97 VAL A CA 1
ATOM 809 C C . VAL A 1 97 ? -17.682 20.238 30.611 1.00 94.00 97 VAL A C 1
ATOM 811 O O . VAL A 1 97 ? -18.808 20.559 30.995 1.00 94.00 97 VAL A O 1
ATOM 814 N N . GLY A 1 98 ? -16.580 20.851 31.059 1.00 90.88 98 GLY A N 1
ATOM 815 C CA . GLY A 1 98 ? -16.580 22.040 31.916 1.00 90.88 98 GLY A CA 1
ATOM 816 C C . GLY A 1 98 ? -16.695 21.768 33.419 1.00 90.88 98 GLY A C 1
ATOM 817 O O . GLY A 1 98 ? -16.931 22.697 34.186 1.00 90.88 98 GLY A O 1
ATOM 818 N N . ASN A 1 99 ? -16.527 20.522 33.873 1.00 90.62 99 ASN A N 1
ATOM 819 C CA . ASN A 1 99 ? -16.500 20.196 35.300 1.00 90.62 99 ASN A CA 1
ATOM 820 C C . ASN A 1 99 ? -15.429 19.135 35.613 1.00 90.62 99 ASN A C 1
ATOM 822 O O . ASN A 1 99 ? -15.744 17.946 35.686 1.00 90.62 99 ASN A O 1
ATOM 826 N N . PRO A 1 100 ? -14.173 19.540 35.884 1.00 90.25 100 PRO A N 1
ATOM 827 C CA . PRO A 1 100 ? -13.063 18.616 36.148 1.00 90.25 100 PRO A CA 1
ATOM 828 C C . PRO A 1 100 ? -13.271 17.657 37.334 1.00 90.25 100 PRO A C 1
ATOM 830 O O . PRO A 1 100 ? -12.575 16.647 37.436 1.00 90.25 100 PRO A O 1
ATOM 833 N N . LYS A 1 101 ? -14.215 17.949 38.243 1.00 91.75 101 LYS A N 1
ATOM 834 C CA . LYS A 1 101 ? -14.558 17.088 39.390 1.00 91.75 101 LYS A CA 1
ATOM 835 C C . LYS A 1 101 ? -15.629 16.038 39.052 1.00 91.75 101 LYS A C 1
ATOM 837 O O . LYS A 1 101 ? -15.896 15.154 39.863 1.00 91.75 101 LYS A O 1
ATOM 842 N N . ALA A 1 102 ? -16.228 16.090 37.862 1.00 92.75 102 ALA A N 1
ATOM 843 C CA . ALA A 1 102 ? -17.359 15.252 37.467 1.00 92.75 102 ALA A CA 1
ATOM 844 C C . ALA A 1 102 ? -16.983 13.865 36.908 1.00 92.75 102 ALA A C 1
ATOM 846 O O . ALA A 1 102 ? -17.830 13.215 36.300 1.00 92.75 102 ALA A O 1
ATOM 847 N N . SER A 1 103 ? -15.764 13.354 37.125 1.00 92.75 103 SER A N 1
ATOM 848 C CA . SER A 1 103 ? -15.310 12.066 36.559 1.00 92.75 103 SER A CA 1
ATOM 849 C C . SER A 1 103 ? -16.260 10.892 36.839 1.00 92.75 103 SER A C 1
ATOM 851 O O . SER A 1 103 ? -16.497 10.063 35.962 1.00 92.75 103 SER A O 1
ATOM 853 N N . ARG A 1 104 ? -16.857 10.824 38.040 1.00 91.19 104 ARG A N 1
ATOM 854 C CA . ARG A 1 104 ? -17.844 9.782 38.386 1.00 91.19 104 ARG A CA 1
ATOM 855 C C . ARG A 1 104 ? -19.154 9.952 37.613 1.00 91.19 104 ARG A C 1
ATOM 857 O O . ARG A 1 104 ? -19.704 8.965 37.133 1.00 91.19 104 ARG A O 1
ATOM 864 N N . ALA A 1 105 ? -19.629 11.188 37.459 1.00 93.38 105 ALA A N 1
ATOM 865 C CA . ALA A 1 105 ? -20.827 11.492 36.679 1.00 93.38 105 ALA A CA 1
ATOM 866 C C . ALA A 1 105 ? -20.616 11.188 35.187 1.00 93.38 105 ALA A C 1
ATOM 868 O O . ALA A 1 105 ? -21.498 10.613 34.554 1.00 93.38 105 ALA A O 1
ATOM 869 N N . VAL A 1 106 ? -19.425 11.476 34.647 1.00 93.94 106 VAL A N 1
ATOM 870 C CA . VAL A 1 106 ? -19.022 11.049 33.297 1.00 93.94 106 VAL A CA 1
ATOM 871 C C . VAL A 1 106 ? -19.060 9.525 33.181 1.00 93.94 106 VAL A C 1
ATOM 873 O O . VAL A 1 106 ? -19.623 9.005 32.226 1.00 93.94 106 VAL A O 1
ATOM 876 N N . GLY A 1 107 ? -18.539 8.790 34.170 1.00 91.69 107 GLY A N 1
ATOM 877 C CA . GLY A 1 107 ? -18.626 7.325 34.200 1.00 91.69 107 GLY A CA 1
ATOM 878 C C . GLY A 1 107 ? -20.064 6.801 34.111 1.00 91.69 107 GLY A C 1
ATOM 879 O O . GLY A 1 107 ? -20.346 5.892 33.331 1.00 91.69 107 GLY A O 1
ATOM 880 N N . MET A 1 108 ? -20.992 7.422 34.844 1.00 92.38 108 MET A N 1
ATOM 881 C CA . MET A 1 108 ? -22.421 7.088 34.779 1.00 92.38 108 MET A CA 1
ATOM 882 C C . MET A 1 108 ? -23.041 7.429 33.416 1.00 92.38 108 MET A C 1
ATOM 884 O O . MET A 1 108 ? -23.811 6.635 32.879 1.00 92.38 108 MET A O 1
ATOM 888 N N . ALA A 1 109 ? -22.687 8.576 32.826 1.00 93.31 109 ALA A N 1
ATOM 889 C CA . ALA A 1 109 ? -23.136 8.961 31.488 1.00 93.31 109 ALA A CA 1
ATOM 890 C C . ALA A 1 109 ? -22.596 8.017 30.397 1.00 93.31 109 ALA A C 1
ATOM 892 O O . ALA A 1 109 ? -23.339 7.649 29.489 1.00 93.31 109 ALA A O 1
ATOM 893 N N . ASN A 1 110 ? -21.345 7.555 30.517 1.00 91.62 110 ASN A 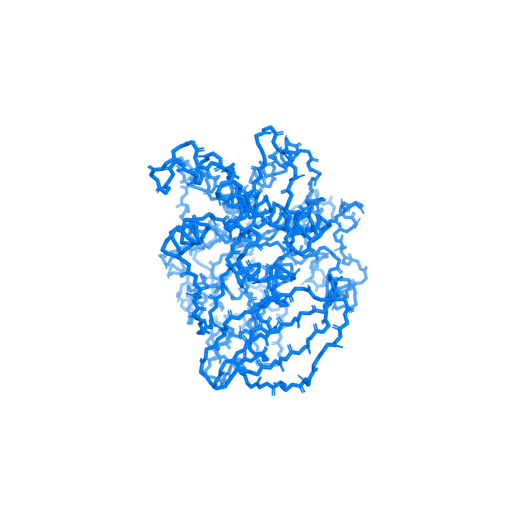N 1
ATOM 894 C CA . ASN A 1 110 ? -20.755 6.547 29.632 1.00 91.62 110 ASN A CA 1
ATOM 895 C C . ASN A 1 110 ? -21.488 5.205 29.719 1.00 91.62 110 ASN A C 1
ATOM 897 O O . ASN A 1 110 ? -21.688 4.557 28.695 1.00 91.62 110 ASN A O 1
ATOM 901 N N . HIS A 1 111 ? -21.876 4.779 30.925 1.00 90.50 111 HIS A N 1
ATOM 902 C CA . HIS A 1 111 ? -22.633 3.541 31.120 1.00 90.50 111 HIS A CA 1
ATOM 903 C C . HIS A 1 111 ? -24.050 3.620 30.529 1.00 90.50 111 HIS A C 1
ATOM 905 O O . HIS A 1 111 ? -24.605 2.602 30.138 1.00 90.50 111 HIS A O 1
ATOM 911 N N . LYS A 1 112 ? -24.615 4.829 30.430 1.00 93.56 112 LYS A N 1
ATOM 912 C CA . LYS A 1 112 ? -25.917 5.105 29.805 1.00 93.56 112 LYS A CA 1
ATOM 913 C C . LYS A 1 112 ? -25.824 5.482 28.326 1.00 93.56 112 LYS A C 1
ATOM 915 O O . LYS A 1 112 ? -26.811 5.959 27.783 1.00 93.56 112 LYS A O 1
ATOM 920 N N . ASN A 1 113 ? -24.665 5.311 27.689 1.00 94.25 113 ASN A N 1
ATOM 921 C CA . ASN A 1 113 ? -24.516 5.566 26.261 1.00 94.25 113 ASN A CA 1
ATOM 922 C C . ASN A 1 113 ? -25.459 4.649 25.458 1.00 94.25 113 ASN A C 1
ATOM 924 O O . ASN A 1 113 ? -25.233 3.439 25.479 1.00 94.25 113 ASN A O 1
ATOM 928 N N . PRO A 1 114 ? -26.451 5.200 24.735 1.00 94.25 114 PRO A N 1
ATOM 929 C CA . PRO A 1 114 ? -27.410 4.388 24.005 1.00 94.25 114 PRO A CA 1
ATOM 930 C C . PRO A 1 114 ? -26.831 3.828 22.705 1.00 94.25 114 PRO A C 1
ATOM 932 O O . PRO A 1 114 ? -27.387 2.882 22.181 1.00 94.25 114 PRO A O 1
ATOM 935 N N . LEU A 1 115 ? -25.735 4.376 22.163 1.00 95.56 115 LEU A N 1
ATOM 936 C CA . LEU A 1 115 ? -25.140 3.928 20.900 1.00 95.56 115 LEU A CA 1
ATOM 937 C C . LEU A 1 115 ? -23.720 3.411 21.127 1.00 95.56 115 LEU A C 1
ATOM 939 O O . LEU A 1 115 ? -22.736 4.079 20.788 1.00 95.56 115 LEU A O 1
ATOM 943 N N . MET A 1 116 ? -23.587 2.227 21.728 1.00 92.44 116 MET A N 1
ATOM 944 C CA . MET A 1 116 ? -22.268 1.636 21.959 1.00 92.44 116 MET A CA 1
ATOM 945 C C . MET A 1 116 ? -21.500 1.418 20.642 1.00 92.44 116 MET A C 1
ATOM 947 O O . MET A 1 116 ? -22.102 1.280 19.579 1.00 92.44 116 MET A O 1
ATOM 951 N N . ILE A 1 117 ? -20.161 1.380 20.707 1.00 93.81 117 ILE A N 1
ATOM 952 C CA . ILE A 1 117 ? -19.221 1.370 19.561 1.00 93.81 117 ILE A CA 1
ATOM 953 C C . ILE A 1 117 ? -19.214 2.696 18.777 1.00 93.81 117 ILE A C 1
ATOM 955 O O . ILE A 1 117 ? -18.142 3.239 18.512 1.00 93.81 117 ILE A O 1
ATOM 959 N N . VAL A 1 118 ? -20.388 3.227 18.432 1.00 95.31 118 VAL A N 1
ATOM 960 C CA . VAL A 1 118 ? -20.571 4.414 17.579 1.00 95.31 118 VAL A CA 1
ATOM 961 C C . VAL A 1 118 ? -20.267 5.698 18.335 1.00 95.31 118 VAL A C 1
ATOM 963 O O . VAL A 1 118 ? -19.453 6.503 17.888 1.00 95.31 118 VAL A O 1
ATOM 966 N N . VAL A 1 119 ? -20.875 5.866 19.509 1.00 96.31 119 VAL A N 1
ATOM 967 C CA . VAL A 1 119 ? -20.409 6.808 20.525 1.00 96.31 119 VAL A CA 1
ATOM 968 C C . VAL A 1 119 ? -19.346 6.051 21.330 1.00 96.31 119 VAL A C 1
ATOM 970 O O . VAL A 1 119 ? -19.674 5.083 22.024 1.00 96.31 119 VAL A O 1
ATOM 973 N N . PRO A 1 120 ? -18.056 6.410 21.223 1.00 95.62 120 PRO A N 1
ATOM 974 C CA . PRO A 1 120 ? -16.963 5.502 21.562 1.00 95.62 120 PRO A CA 1
ATOM 975 C C . PRO A 1 120 ? -16.639 5.511 23.065 1.00 95.62 120 PRO A C 1
ATOM 977 O O . PRO A 1 120 ? -15.528 5.825 23.492 1.00 95.62 120 PRO A O 1
ATOM 980 N N . CYS A 1 121 ? -17.605 5.142 23.910 1.00 94.69 121 CYS A N 1
ATOM 981 C CA . CYS A 1 121 ? -17.419 5.094 25.363 1.00 94.69 121 CYS A CA 1
ATOM 982 C C . CYS A 1 121 ? -16.371 4.053 25.812 1.00 94.69 121 CYS A C 1
ATOM 984 O O . 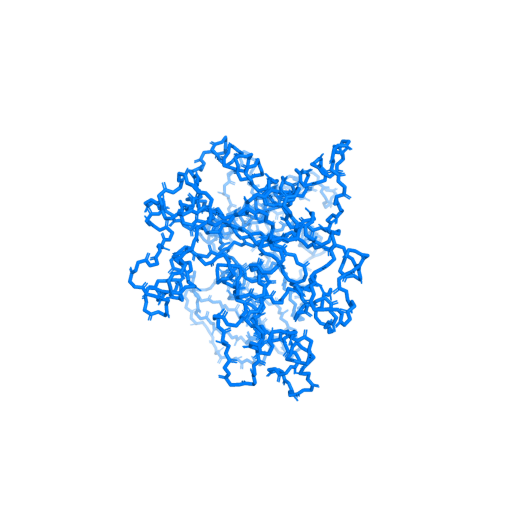CYS A 1 121 ? -15.848 4.156 26.925 1.00 94.69 121 CYS A O 1
ATOM 986 N N . HIS A 1 122 ? -16.004 3.089 24.952 1.00 94.94 122 HIS A N 1
ATOM 987 C CA . HIS A 1 122 ? -14.892 2.153 25.180 1.00 94.94 122 HIS A CA 1
ATOM 988 C C . HIS A 1 122 ? -13.519 2.837 25.180 1.00 94.94 122 HIS A C 1
ATOM 990 O O . HIS A 1 122 ? -12.616 2.328 25.839 1.00 94.94 122 HIS A O 1
ATOM 996 N N . ARG A 1 123 ? -13.367 4.002 24.529 1.00 95.44 123 ARG A N 1
ATOM 997 C CA . ARG A 1 123 ? -12.111 4.780 24.487 1.00 95.44 123 ARG A CA 1
ATOM 998 C C . ARG A 1 123 ? -11.806 5.545 25.778 1.00 95.44 123 ARG A C 1
ATOM 1000 O O . ARG A 1 123 ? -10.733 6.131 25.908 1.00 95.44 123 ARG A O 1
ATOM 1007 N N . VAL A 1 124 ? -12.727 5.553 26.746 1.00 95.19 124 VAL A N 1
ATOM 1008 C CA . VAL A 1 124 ? -12.514 6.219 28.038 1.00 95.19 124 VAL A CA 1
ATOM 1009 C C . VAL A 1 124 ? -12.038 5.227 29.086 1.00 95.19 124 VAL A C 1
ATOM 1011 O O . VAL A 1 124 ? -12.726 4.250 29.391 1.00 95.19 124 VAL A O 1
ATOM 1014 N N . ILE A 1 125 ? -10.872 5.484 29.669 1.00 93.50 125 ILE A N 1
ATOM 1015 C CA . ILE A 1 125 ? -10.214 4.592 30.630 1.00 93.50 125 ILE A CA 1
ATOM 1016 C C . ILE A 1 125 ? -9.928 5.297 31.961 1.00 93.50 125 ILE A C 1
ATOM 1018 O O . ILE A 1 125 ? -10.035 6.517 32.093 1.00 93.50 125 ILE A O 1
ATOM 1022 N N . GLY A 1 126 ? -9.625 4.519 32.998 1.00 89.50 126 GLY A N 1
ATOM 1023 C CA . GLY A 1 126 ? -9.182 5.058 34.279 1.00 89.50 126 GLY A CA 1
ATOM 1024 C C . GLY A 1 126 ? -7.777 5.656 34.186 1.00 89.50 126 GLY A C 1
ATOM 1025 O O . GLY A 1 126 ? -6.990 5.303 33.306 1.00 89.50 126 GLY A O 1
ATOM 1026 N N . THR A 1 127 ? -7.443 6.539 35.127 1.00 84.19 127 THR A N 1
ATOM 1027 C CA . THR A 1 127 ? -6.070 7.032 35.303 1.00 84.19 127 THR A CA 1
ATOM 1028 C C . THR A 1 127 ? -5.098 5.856 35.447 1.00 84.19 127 THR A C 1
ATOM 1030 O O . THR A 1 127 ? -5.428 4.854 36.082 1.00 84.19 127 THR A O 1
ATOM 1033 N N . GLY A 1 128 ? -3.915 5.958 34.835 1.00 77.06 128 GLY A N 1
ATOM 1034 C CA . GLY A 1 128 ? -2.922 4.876 34.829 1.00 77.06 128 GLY A CA 1
ATOM 1035 C C . GLY A 1 128 ? -3.253 3.715 33.883 1.00 77.06 128 GLY A C 1
ATOM 1036 O O . GLY A 1 128 ? -2.679 2.642 34.019 1.00 77.06 128 GLY A O 1
ATOM 1037 N N . GLY A 1 129 ? -4.193 3.895 32.948 1.00 79.25 129 GLY A N 1
ATOM 1038 C CA . GLY A 1 129 ? -4.508 2.896 31.920 1.00 79.25 129 GLY A CA 1
ATOM 1039 C C . GLY A 1 129 ? -5.486 1.802 32.360 1.00 79.25 129 GLY A C 1
ATOM 1040 O O . GLY A 1 129 ? -5.732 0.855 31.616 1.00 79.25 129 GLY A O 1
ATOM 1041 N N . LYS A 1 130 ? -6.071 1.910 33.560 1.00 85.56 130 LYS A N 1
ATOM 1042 C CA . LYS A 1 130 ? -6.958 0.873 34.103 1.00 85.56 130 LYS A CA 1
ATOM 1043 C C . LYS A 1 130 ? -8.264 0.787 33.308 1.00 85.56 130 LYS A C 1
ATOM 1045 O O . LYS A 1 130 ? -9.028 1.754 33.235 1.00 85.56 130 LYS A O 1
ATOM 1050 N N . LEU A 1 131 ? -8.573 -0.396 32.779 1.00 87.19 131 LEU A N 1
ATOM 1051 C CA . LEU A 1 131 ? -9.882 -0.677 32.195 1.00 87.19 131 LEU A CA 1
ATOM 1052 C C . LEU A 1 131 ? -10.915 -0.822 33.314 1.00 87.19 131 LEU A C 1
ATOM 1054 O O . LEU A 1 131 ? -10.859 -1.739 34.127 1.00 87.19 131 LEU A O 1
ATOM 1058 N N . VAL A 1 132 ? -11.857 0.115 33.361 1.00 83.31 132 VAL A N 1
ATOM 1059 C CA . VAL A 1 132 ? -12.992 0.098 34.289 1.00 83.31 132 VAL A CA 1
ATOM 1060 C C . VAL A 1 132 ? -14.267 0.390 33.518 1.00 83.31 132 VAL A C 1
ATOM 1062 O O . VAL A 1 132 ? -14.225 1.227 32.612 1.00 83.31 132 VAL A O 1
ATOM 1065 N N . GLY A 1 133 ? -15.358 -0.287 33.894 1.00 72.62 133 GLY A N 1
ATOM 1066 C CA . GLY A 1 133 ? -16.738 -0.016 33.477 1.00 72.62 133 GLY A CA 1
ATOM 1067 C C . GLY A 1 133 ? -16.987 0.039 31.963 1.00 72.62 133 GLY A C 1
ATOM 1068 O O . GLY A 1 133 ? -16.514 0.934 31.263 1.00 72.62 133 GLY A O 1
ATOM 1069 N N . TYR A 1 134 ? -17.794 -0.883 31.445 1.00 82.62 134 TYR A N 1
ATOM 1070 C CA . TYR A 1 134 ? -18.330 -0.812 30.084 1.00 82.62 134 TYR A CA 1
ATOM 1071 C C . TYR A 1 134 ? -19.654 -1.563 30.029 1.00 82.62 134 TYR A C 1
ATOM 1073 O O . TYR A 1 134 ? -19.712 -2.694 30.503 1.00 82.62 134 TYR A O 1
ATOM 1081 N N . ALA A 1 135 ? -20.698 -0.946 29.469 1.00 82.06 135 ALA A N 1
ATOM 1082 C CA . ALA A 1 135 ? -22.025 -1.563 29.394 1.00 82.06 135 ALA A CA 1
ATOM 1083 C C . ALA A 1 135 ? -22.002 -2.884 28.603 1.00 82.06 135 ALA A C 1
ATOM 1085 O O . ALA A 1 135 ? -22.633 -3.849 29.006 1.00 82.06 135 ALA A O 1
ATOM 1086 N N . GLY A 1 136 ? -21.173 -2.972 27.558 1.00 79.75 136 GLY A N 1
ATOM 1087 C CA . GLY A 1 136 ? -20.962 -4.208 26.798 1.00 79.75 136 GLY A CA 1
ATOM 1088 C C . GLY A 1 136 ? -20.009 -5.229 27.430 1.00 79.75 136 GLY A C 1
ATOM 1089 O O . GLY A 1 136 ? -19.636 -6.182 26.753 1.00 79.75 136 GLY A O 1
ATOM 1090 N N . GLY A 1 137 ? -19.555 -5.028 28.672 1.00 89.19 137 GLY A N 1
ATOM 1091 C CA . GLY A 1 137 ? -18.576 -5.889 29.351 1.00 89.19 137 GLY A CA 1
ATOM 1092 C C . GLY A 1 137 ? -17.103 -5.567 29.048 1.00 89.19 137 GLY A C 1
ATOM 1093 O O . GLY A 1 137 ? -16.743 -5.055 27.986 1.00 89.19 137 GLY A O 1
ATOM 1094 N N . LEU A 1 138 ? -16.212 -5.859 30.001 1.00 90.38 138 LEU A N 1
ATOM 1095 C CA . LEU A 1 138 ? -14.788 -5.510 29.878 1.00 90.38 138 LEU A CA 1
ATOM 1096 C C . LEU A 1 138 ? -14.084 -6.235 28.724 1.00 90.38 138 LEU A C 1
ATOM 1098 O O . LEU A 1 138 ? -13.216 -5.634 28.092 1.00 90.38 138 LEU A O 1
ATOM 1102 N N . ASP A 1 139 ? -14.499 -7.459 28.402 1.00 89.44 139 ASP A N 1
ATOM 1103 C CA . ASP A 1 139 ? -13.925 -8.232 27.296 1.00 89.44 139 ASP A CA 1
ATOM 1104 C C . ASP A 1 139 ? -14.142 -7.534 25.953 1.00 89.44 139 ASP A C 1
ATOM 1106 O O . ASP A 1 139 ? -13.210 -7.375 25.166 1.00 89.44 139 ASP A O 1
ATOM 1110 N N . MET A 1 140 ? -15.355 -7.019 25.723 1.00 91.44 140 MET A N 1
ATOM 1111 C CA . MET A 1 140 ? -15.669 -6.251 24.521 1.00 91.44 140 MET A CA 1
ATOM 1112 C C . MET A 1 140 ? -14.875 -4.945 24.475 1.00 91.44 140 MET A C 1
ATOM 1114 O O . MET A 1 140 ? -14.320 -4.604 23.434 1.00 91.44 140 MET A O 1
ATOM 1118 N N . LYS A 1 141 ? -14.768 -4.226 25.600 1.00 93.25 141 LYS A N 1
ATOM 1119 C CA . LYS A 1 141 ? -13.964 -2.996 25.676 1.00 93.25 141 LYS A CA 1
ATOM 1120 C C . LYS A 1 141 ? -12.501 -3.256 25.325 1.00 93.25 141 LYS A C 1
ATOM 1122 O O . LYS A 1 141 ? -11.929 -2.500 24.544 1.00 93.25 141 LYS A O 1
ATOM 1127 N N . LYS A 1 142 ? -11.914 -4.326 25.868 1.00 91.75 142 LYS A N 1
ATOM 1128 C CA . LYS A 1 142 ? -10.539 -4.736 25.573 1.00 91.75 142 LYS A CA 1
ATOM 1129 C C . LYS A 1 142 ? -10.375 -5.094 24.094 1.00 91.75 142 LYS A C 1
ATOM 1131 O O . LYS A 1 142 ? -9.491 -4.543 23.449 1.00 91.75 142 LYS A O 1
ATOM 1136 N N . ALA A 1 143 ? -11.271 -5.913 23.543 1.00 91.06 143 ALA A N 1
ATOM 1137 C CA . ALA A 1 143 ? -11.232 -6.307 22.135 1.00 91.06 143 ALA A CA 1
ATOM 1138 C C . ALA A 1 143 ? -11.339 -5.106 21.176 1.00 91.06 143 ALA A C 1
ATOM 1140 O O . ALA A 1 143 ? -10.607 -5.037 20.190 1.00 91.06 143 ALA A O 1
ATOM 1141 N N . LEU A 1 144 ? -12.216 -4.139 21.472 1.00 93.31 144 LEU A N 1
ATOM 1142 C CA . LEU A 1 144 ? -12.357 -2.910 20.687 1.00 93.31 144 LEU A CA 1
ATOM 1143 C C . LEU A 1 144 ? -11.095 -2.043 20.765 1.00 93.31 144 LEU A C 1
ATOM 1145 O O . LEU A 1 144 ? -10.601 -1.592 19.738 1.00 93.31 144 LEU A O 1
ATOM 1149 N N . LEU A 1 145 ? -10.541 -1.832 21.962 1.00 92.88 145 LEU A N 1
ATOM 1150 C CA . LEU A 1 145 ? -9.303 -1.065 22.127 1.00 92.88 145 LEU A CA 1
ATOM 1151 C C . LEU A 1 145 ? -8.124 -1.722 21.402 1.00 92.88 145 LEU A C 1
ATOM 1153 O O . LEU A 1 145 ? -7.377 -1.030 20.719 1.00 92.88 145 LEU A O 1
ATOM 1157 N N . GLU A 1 146 ? -7.978 -3.044 21.495 1.00 90.31 146 GLU A N 1
ATOM 1158 C CA . GLU A 1 146 ? -6.930 -3.794 20.795 1.00 90.31 146 GLU A CA 1
ATOM 1159 C C . GLU A 1 146 ? -7.073 -3.698 19.272 1.00 90.31 146 GLU A C 1
ATOM 1161 O O . GLU A 1 146 ? -6.089 -3.424 18.580 1.00 90.31 146 GLU A O 1
ATOM 1166 N N . LEU A 1 147 ? -8.295 -3.859 18.749 1.00 89.81 147 LEU A N 1
ATOM 1167 C CA . LEU A 1 147 ? -8.613 -3.665 17.331 1.00 89.81 147 LEU A CA 1
ATOM 1168 C C . LEU A 1 147 ? -8.188 -2.267 16.861 1.00 89.81 147 LEU A C 1
ATOM 1170 O O . LEU A 1 147 ? -7.508 -2.121 15.837 1.00 89.81 147 LEU A O 1
ATOM 1174 N N . GLU A 1 148 ? -8.585 -1.235 17.605 1.00 90.62 148 GLU A N 1
ATOM 1175 C CA . GLU A 1 148 ? -8.294 0.145 17.245 1.00 90.62 148 GLU A CA 1
ATOM 1176 C C . GLU A 1 148 ? -6.802 0.472 17.346 1.00 90.62 148 GLU A C 1
ATOM 1178 O O . GLU A 1 148 ? -6.231 1.000 16.390 1.00 90.62 148 GLU A O 1
ATOM 1183 N N . HIS A 1 149 ? -6.150 0.097 18.449 1.00 86.44 149 HIS A N 1
ATOM 1184 C CA . HIS A 1 149 ? -4.723 0.330 18.680 1.00 86.44 149 HIS A CA 1
ATOM 1185 C C . HIS A 1 149 ? -3.858 -0.385 17.642 1.00 86.44 149 HIS A C 1
ATOM 1187 O O . HIS A 1 149 ? -2.946 0.228 17.081 1.00 86.44 149 HIS A O 1
ATOM 1193 N N . LYS A 1 150 ? -4.143 -1.663 17.345 1.00 83.19 150 LYS A N 1
ATOM 1194 C CA . LYS A 1 150 ? -3.389 -2.425 16.340 1.00 83.19 150 LYS A CA 1
ATOM 1195 C C . LYS A 1 150 ? -3.496 -1.747 14.973 1.00 83.19 150 LYS A C 1
ATOM 1197 O O . LYS A 1 150 ? -2.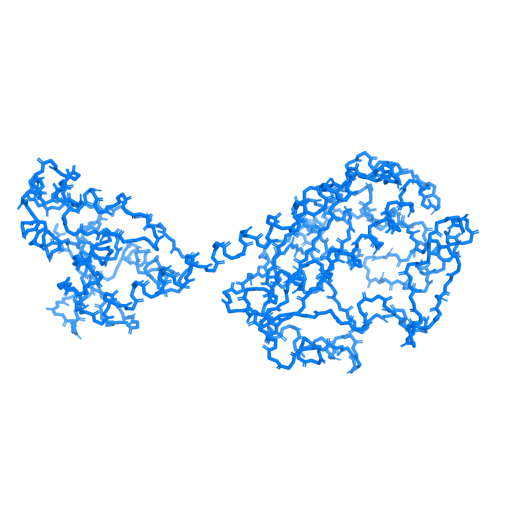483 -1.474 14.332 1.00 83.19 150 LYS A O 1
ATOM 1202 N N . LYS A 1 151 ? -4.708 -1.376 14.552 1.00 79.19 151 LYS A N 1
ATOM 1203 C CA . LYS A 1 151 ? -4.928 -0.693 13.269 1.00 79.19 151 LYS A CA 1
ATOM 1204 C C . LYS A 1 151 ? -4.289 0.700 13.219 1.00 79.19 151 LYS A C 1
ATOM 1206 O O . LYS A 1 151 ? -3.723 1.069 12.188 1.00 79.19 151 LYS A O 1
ATOM 1211 N N . TYR A 1 152 ? -4.347 1.459 14.310 1.00 79.44 152 TYR A N 1
ATOM 1212 C CA . TYR A 1 152 ? -3.696 2.763 14.407 1.00 79.44 152 TYR A CA 1
ATOM 1213 C C . TYR A 1 152 ? -2.175 2.630 14.271 1.00 79.44 152 TYR A C 1
ATOM 1215 O O . TYR A 1 152 ? -1.588 3.247 13.382 1.00 79.44 152 TYR A O 1
ATOM 1223 N N . LYS A 1 153 ? -1.552 1.721 15.035 1.00 84.62 153 LYS A N 1
ATOM 1224 C CA . LYS A 1 153 ? -0.116 1.414 14.936 1.00 84.62 153 LYS A CA 1
ATOM 1225 C C . LYS A 1 153 ? 0.286 1.017 13.515 1.00 84.62 153 LYS A C 1
ATOM 1227 O O . LYS A 1 153 ? 1.280 1.520 13.000 1.00 84.62 153 LYS A O 1
ATOM 1232 N N . HIS A 1 154 ? -0.501 0.167 12.853 1.00 89.38 154 HIS A N 1
ATOM 1233 C CA . HIS A 1 154 ? -0.240 -0.215 11.463 1.00 89.38 154 HIS A CA 1
ATOM 1234 C C . HIS A 1 154 ? -0.320 0.976 10.505 1.00 89.38 154 HIS A C 1
ATOM 1236 O O . HIS A 1 154 ? 0.478 1.075 9.578 1.00 89.38 154 HIS A O 1
ATOM 1242 N N . THR A 1 155 ? -1.288 1.873 10.708 1.00 85.94 155 THR A N 1
ATOM 1243 C CA . THR A 1 155 ? -1.476 3.059 9.860 1.00 85.94 155 THR A CA 1
ATOM 1244 C C . THR A 1 155 ? -0.288 4.006 9.986 1.00 85.94 155 THR A C 1
ATOM 1246 O O . THR A 1 155 ? 0.231 4.456 8.966 1.00 85.94 155 THR A O 1
ATOM 1249 N N . ILE A 1 156 ? 0.179 4.243 11.215 1.00 88.62 156 ILE A N 1
ATOM 1250 C CA . ILE A 1 156 ? 1.386 5.030 11.480 1.00 88.62 156 ILE A CA 1
ATOM 1251 C C . ILE A 1 156 ? 2.595 4.379 10.813 1.00 88.62 156 ILE A C 1
ATOM 1253 O O . ILE A 1 156 ? 3.247 5.029 10.008 1.00 88.62 156 ILE A O 1
ATOM 1257 N N . LEU A 1 157 ? 2.835 3.085 11.038 1.00 92.88 157 LEU A N 1
ATOM 1258 C CA . LEU A 1 157 ? 3.995 2.387 10.476 1.00 92.88 157 LEU A CA 1
ATOM 1259 C C . LEU A 1 157 ? 4.007 2.395 8.938 1.00 92.88 157 LEU A C 1
ATOM 1261 O O . LEU A 1 157 ? 5.035 2.669 8.326 1.00 92.88 157 LEU A O 1
ATOM 1265 N N . LYS A 1 158 ? 2.852 2.175 8.293 1.00 95.62 158 LYS A N 1
ATOM 1266 C CA . LYS A 1 158 ? 2.715 2.334 6.834 1.00 95.62 158 LYS A CA 1
ATOM 1267 C C . LYS A 1 158 ? 3.033 3.764 6.384 1.00 95.62 158 LYS A C 1
ATOM 1269 O O . LYS A 1 158 ? 3.624 3.947 5.322 1.00 95.62 158 LYS A O 1
ATOM 1274 N N . GLY A 1 159 ? 2.592 4.762 7.150 1.00 94.50 159 GLY A N 1
ATOM 1275 C CA . GLY A 1 159 ? 2.860 6.179 6.903 1.00 94.50 159 GLY A CA 1
ATOM 1276 C C . GLY A 1 159 ? 4.341 6.528 7.030 1.00 94.50 159 GLY A C 1
ATOM 1277 O O . GLY A 1 159 ? 4.875 7.187 6.143 1.00 94.50 159 GLY A O 1
ATOM 1278 N N . GLU A 1 160 ? 5.012 6.025 8.067 1.00 96.81 160 GLU A N 1
ATOM 1279 C CA . GLU A 1 160 ? 6.453 6.201 8.266 1.00 96.81 160 GLU A CA 1
ATOM 1280 C C . GLU A 1 160 ? 7.244 5.591 7.100 1.00 96.81 160 GLU A C 1
ATOM 1282 O O . GLU A 1 160 ? 8.030 6.291 6.475 1.00 96.81 160 GLU A O 1
ATOM 1287 N N . ILE A 1 161 ? 6.963 4.341 6.707 1.00 98.31 161 ILE A N 1
ATOM 1288 C CA . ILE A 1 161 ? 7.639 3.684 5.568 1.00 98.31 161 ILE A CA 1
ATOM 1289 C C . ILE A 1 161 ? 7.433 4.472 4.261 1.00 98.31 161 ILE A C 1
ATOM 1291 O O . ILE A 1 161 ? 8.361 4.644 3.470 1.00 98.31 161 ILE A O 1
ATOM 1295 N N . LYS A 1 162 ? 6.217 4.985 4.024 1.00 98.50 162 LYS A N 1
ATOM 1296 C CA . LYS A 1 162 ? 5.920 5.852 2.869 1.00 98.50 162 LYS A CA 1
ATOM 1297 C C . LYS A 1 162 ? 6.740 7.138 2.887 1.00 98.50 162 LYS A C 1
ATOM 1299 O O . LYS A 1 162 ? 7.237 7.555 1.837 1.00 98.50 162 LYS A O 1
ATOM 1304 N N . ALA A 1 163 ? 6.846 7.769 4.053 1.00 97.69 163 ALA A N 1
ATOM 1305 C CA . ALA A 1 163 ? 7.608 8.994 4.238 1.00 97.69 163 ALA A CA 1
ATOM 1306 C C . ALA A 1 163 ? 9.109 8.751 4.042 1.00 97.69 163 ALA A C 1
ATOM 1308 O O . ALA A 1 163 ? 9.740 9.531 3.337 1.00 97.69 163 ALA A O 1
ATOM 1309 N N . GLU A 1 164 ? 9.648 7.646 4.561 1.00 98.38 164 GLU A N 1
ATOM 1310 C CA . GLU A 1 164 ? 11.045 7.241 4.368 1.00 98.38 164 GLU A CA 1
ATOM 1311 C C . GLU A 1 164 ? 11.389 7.075 2.887 1.00 98.38 164 GLU A C 1
ATOM 1313 O O . GLU A 1 164 ? 12.320 7.710 2.394 1.00 98.38 164 GLU A O 1
ATOM 1318 N N . ILE A 1 165 ? 10.587 6.304 2.141 1.00 98.69 165 ILE A N 1
ATOM 1319 C CA . ILE A 1 165 ? 10.793 6.117 0.696 1.00 98.69 165 ILE A CA 1
ATOM 1320 C C . ILE A 1 165 ? 10.721 7.462 -0.040 1.00 98.69 165 ILE A C 1
ATOM 1322 O O . ILE A 1 165 ? 11.569 7.762 -0.878 1.00 98.69 165 ILE A O 1
ATOM 1326 N N . SER A 1 166 ? 9.728 8.294 0.280 1.00 98.25 166 SER A N 1
ATOM 1327 C CA . SER A 1 166 ? 9.537 9.589 -0.388 1.00 98.25 166 SER A CA 1
ATOM 1328 C C . SER A 1 166 ? 10.670 10.574 -0.091 1.00 98.25 166 SER A C 1
ATOM 1330 O O . SER A 1 166 ? 11.150 11.255 -0.996 1.00 98.25 166 SER A O 1
ATOM 1332 N N . SER A 1 167 ? 11.110 10.635 1.167 1.00 98.19 167 SER A N 1
ATOM 1333 C CA . SER A 1 167 ? 12.222 11.473 1.621 1.00 98.19 167 SER A CA 1
ATOM 1334 C C . SER A 1 167 ? 13.526 11.043 0.957 1.00 98.19 167 SER A C 1
ATOM 1336 O O . SER A 1 167 ? 14.238 11.875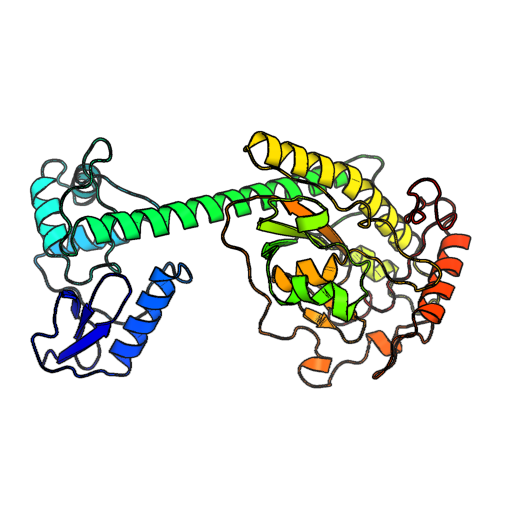 0.398 1.00 98.19 167 SER A O 1
ATOM 1338 N N . PHE A 1 168 ? 13.796 9.734 0.923 1.00 98.62 168 PHE A N 1
ATOM 1339 C CA . PHE A 1 168 ? 14.982 9.192 0.274 1.00 98.62 168 PHE A CA 1
ATOM 1340 C C . PHE A 1 168 ? 15.037 9.563 -1.210 1.00 98.62 168 PHE A C 1
ATOM 1342 O O . PHE A 1 168 ? 16.050 10.084 -1.668 1.00 98.62 168 PHE A O 1
ATOM 1349 N N . VAL A 1 169 ? 13.948 9.339 -1.956 1.00 98.31 169 VAL A N 1
ATOM 1350 C CA . VAL A 1 169 ? 13.883 9.648 -3.396 1.00 98.31 169 VAL A CA 1
ATOM 1351 C C . VAL A 1 169 ? 14.126 11.136 -3.639 1.00 98.31 169 VAL A C 1
ATOM 1353 O O . VAL A 1 169 ? 14.927 11.493 -4.498 1.00 98.31 169 VAL A O 1
ATOM 1356 N N . LYS A 1 170 ? 13.513 12.010 -2.831 1.00 97.81 170 LYS A N 1
ATOM 1357 C CA . LYS A 1 170 ? 13.721 13.460 -2.922 1.00 97.81 170 LYS A CA 1
ATOM 1358 C C . LYS A 1 170 ? 15.173 13.862 -2.638 1.00 97.81 170 LYS A C 1
ATOM 1360 O O . LYS A 1 170 ? 15.715 14.719 -3.329 1.00 97.81 170 LYS A O 1
ATOM 1365 N N . ASN A 1 171 ? 15.808 13.247 -1.643 1.00 97.81 171 ASN A N 1
ATOM 1366 C CA . ASN A 1 171 ? 17.207 13.518 -1.311 1.00 97.81 171 ASN A CA 1
ATOM 1367 C C . ASN A 1 171 ? 18.157 12.991 -2.392 1.00 97.81 171 ASN A C 1
ATOM 1369 O O . ASN A 1 171 ? 19.153 13.638 -2.703 1.00 97.81 171 ASN A O 1
ATOM 1373 N N . TYR A 1 172 ? 17.844 11.838 -2.988 1.00 97.69 172 TYR A N 1
ATOM 1374 C CA . TYR A 1 172 ? 18.608 11.280 -4.099 1.00 97.69 172 TYR A CA 1
ATOM 1375 C C . TYR A 1 172 ? 18.517 12.176 -5.343 1.00 97.69 172 TYR A C 1
ATOM 1377 O O . TYR A 1 172 ? 19.534 12.449 -5.970 1.00 97.69 172 TYR A O 1
ATOM 1385 N N . GLU A 1 173 ? 17.330 12.709 -5.643 1.00 97.06 173 GLU A N 1
ATOM 1386 C CA . GLU A 1 173 ? 17.086 13.670 -6.730 1.00 97.06 173 GLU A CA 1
ATOM 1387 C C . GLU A 1 173 ? 17.854 14.994 -6.593 1.00 97.06 173 GLU A C 1
ATOM 1389 O O . GLU A 1 173 ? 18.117 15.668 -7.592 1.00 97.06 173 GLU A O 1
ATOM 1394 N N . ALA A 1 174 ? 18.197 15.391 -5.366 1.00 96.56 174 ALA A N 1
ATOM 1395 C CA . ALA A 1 174 ? 18.893 16.645 -5.084 1.00 96.56 174 ALA A CA 1
ATOM 1396 C C . ALA A 1 174 ? 20.419 16.571 -5.285 1.00 96.56 174 ALA A C 1
ATOM 1398 O O . ALA A 1 174 ? 21.095 17.595 -5.184 1.00 96.56 174 ALA A O 1
ATOM 1399 N N . LYS A 1 175 ? 20.972 15.381 -5.542 1.00 97.06 175 LYS A N 1
ATOM 1400 C CA . LYS A 1 175 ? 22.404 15.190 -5.791 1.00 97.06 175 LYS A CA 1
ATOM 1401 C C . LYS A 1 175 ? 22.825 15.842 -7.113 1.00 97.06 175 LYS A C 1
ATOM 1403 O O . LYS A 1 175 ? 22.086 15.790 -8.092 1.00 97.06 175 LYS A O 1
ATOM 1408 N N . ALA A 1 176 ? 24.015 16.442 -7.144 1.00 93.81 176 ALA A N 1
ATOM 1409 C CA . ALA A 1 176 ? 24.488 17.237 -8.283 1.00 93.81 176 ALA A CA 1
ATOM 1410 C C . ALA A 1 176 ? 24.694 16.404 -9.560 1.00 93.81 176 ALA A C 1
ATOM 1412 O O . ALA A 1 176 ? 24.553 16.918 -10.666 1.00 93.81 176 ALA A O 1
ATOM 1413 N N . GLU A 1 177 ? 25.015 15.122 -9.401 1.00 93.25 177 GLU A N 1
ATOM 1414 C CA . GLU A 1 177 ? 25.229 14.161 -10.479 1.00 93.25 177 GLU A CA 1
ATOM 1415 C C . GLU A 1 177 ? 23.933 13.579 -11.066 1.00 93.25 177 GLU A C 1
ATOM 1417 O O . GLU A 1 177 ? 23.987 12.912 -12.095 1.00 93.25 177 GLU A O 1
ATOM 1422 N N . ILE A 1 178 ? 22.779 13.818 -10.431 1.00 95.69 178 ILE A N 1
ATOM 1423 C CA . ILE A 1 178 ? 21.499 13.230 -10.833 1.00 95.69 178 ILE A CA 1
ATOM 1424 C C . ILE A 1 178 ? 20.718 14.199 -11.714 1.00 95.69 178 ILE A C 1
ATOM 1426 O O . ILE A 1 178 ? 20.327 15.293 -11.296 1.00 95.69 178 ILE A O 1
ATOM 1430 N N . SER A 1 179 ? 20.439 13.765 -12.942 1.00 94.12 179 SER A N 1
ATOM 1431 C CA . SER A 1 179 ? 19.688 14.567 -13.915 1.00 94.12 179 SER A CA 1
ATOM 1432 C C . SER A 1 179 ? 18.183 14.306 -13.859 1.00 94.12 179 SER A C 1
ATOM 1434 O O . SER A 1 179 ? 17.376 15.184 -14.182 1.00 94.12 179 SER A O 1
ATOM 1436 N N . THR A 1 180 ? 17.782 13.100 -13.463 1.00 96.38 180 THR A N 1
ATOM 1437 C CA . THR A 1 180 ? 16.381 12.678 -13.473 1.00 96.38 180 THR A CA 1
ATOM 1438 C C . THR A 1 180 ? 15.568 13.366 -12.394 1.00 96.38 180 THR A C 1
ATOM 1440 O O . THR A 1 180 ? 16.029 13.592 -11.279 1.00 96.38 180 THR A O 1
ATOM 1443 N N . LYS A 1 181 ? 14.316 13.673 -12.742 1.00 95.25 181 LYS A N 1
ATOM 1444 C CA . LYS A 1 181 ? 13.280 14.109 -11.807 1.00 95.25 181 LYS A CA 1
ATOM 1445 C C . LYS A 1 181 ? 12.192 13.053 -11.741 1.00 95.25 181 LYS A C 1
ATOM 1447 O O . LYS A 1 181 ? 11.693 12.607 -12.781 1.00 95.25 181 LYS A O 1
ATOM 1452 N N . TRP A 1 182 ? 11.821 12.674 -10.528 1.00 97.44 182 TRP A N 1
ATOM 1453 C CA . TRP A 1 182 ? 10.807 11.671 -10.247 1.00 97.44 182 TRP A CA 1
ATOM 1454 C C . TRP A 1 182 ? 9.551 12.327 -9.681 1.00 97.44 182 TRP A C 1
ATOM 1456 O O . TRP A 1 182 ? 9.577 13.386 -9.060 1.00 97.44 182 TRP A O 1
ATOM 1466 N N . GLY A 1 183 ? 8.403 11.701 -9.920 1.00 95.94 183 GLY A N 1
ATOM 1467 C CA . GLY A 1 183 ? 7.179 12.069 -9.222 1.00 95.94 183 GLY A CA 1
ATOM 1468 C C . GLY A 1 183 ? 7.138 11.466 -7.814 1.00 95.94 183 GLY A C 1
ATOM 1469 O O . GLY A 1 183 ? 7.996 10.678 -7.416 1.00 95.94 183 GLY A O 1
ATOM 1470 N N . MET A 1 184 ? 6.081 11.791 -7.070 1.00 96.12 184 MET A N 1
ATOM 1471 C CA . MET A 1 184 ? 5.887 11.267 -5.718 1.00 96.12 184 MET A CA 1
ATOM 1472 C C . MET A 1 184 ? 5.732 9.733 -5.729 1.00 96.12 184 MET A C 1
ATOM 1474 O O . MET A 1 184 ? 4.825 9.231 -6.402 1.00 96.12 184 MET A O 1
ATOM 1478 N N . PRO A 1 185 ? 6.556 8.986 -4.969 1.00 98.19 185 PRO A N 1
ATOM 1479 C CA . PRO A 1 185 ? 6.458 7.535 -4.908 1.00 98.19 185 PRO A CA 1
ATOM 1480 C C . PRO A 1 185 ? 5.089 7.041 -4.437 1.00 98.19 185 PRO A C 1
ATOM 1482 O O . PRO A 1 185 ? 4.452 7.631 -3.561 1.00 98.19 185 PRO A O 1
ATOM 1485 N N . LEU A 1 186 ? 4.657 5.902 -4.975 1.00 98.31 186 LEU A N 1
ATOM 1486 C CA . LEU A 1 186 ? 3.540 5.136 -4.428 1.00 98.31 186 LEU A CA 1
ATOM 1487 C C . LEU A 1 186 ? 4.080 3.923 -3.685 1.00 98.31 186 LEU A C 1
ATOM 1489 O O . LEU A 1 186 ? 5.005 3.279 -4.163 1.00 98.31 186 LEU A O 1
ATOM 1493 N N . VAL A 1 187 ? 3.478 3.587 -2.547 1.00 98.69 187 VAL A N 1
ATOM 1494 C CA . VAL A 1 187 ? 3.863 2.422 -1.741 1.00 98.69 187 VAL A CA 1
ATOM 1495 C C . VAL A 1 187 ? 2.608 1.693 -1.293 1.00 98.69 187 VAL A C 1
ATOM 1497 O O . VAL A 1 187 ? 1.660 2.324 -0.808 1.00 98.69 187 VAL A O 1
ATOM 1500 N N . GLY A 1 188 ? 2.620 0.377 -1.453 1.00 98.25 188 GLY A N 1
ATOM 1501 C CA . GLY A 1 188 ? 1.571 -0.527 -1.012 1.00 98.25 188 GLY A CA 1
ATOM 1502 C C . GLY A 1 188 ? 2.168 -1.772 -0.364 1.00 98.25 188 GLY A C 1
ATOM 1503 O O . GLY A 1 188 ? 3.353 -2.070 -0.515 1.00 98.25 188 GLY A O 1
ATOM 1504 N N . PHE A 1 189 ? 1.332 -2.500 0.366 1.00 98.50 189 PHE A N 1
ATOM 1505 C CA . PHE A 1 189 ? 1.757 -3.615 1.209 1.00 98.50 189 PHE A CA 1
ATOM 1506 C C . PHE A 1 189 ? 0.986 -4.876 0.824 1.00 98.50 189 PHE A C 1
ATOM 1508 O O . PHE A 1 189 ? -0.163 -5.036 1.218 1.00 98.50 189 PHE A O 1
ATOM 1515 N N . ALA A 1 190 ? 1.588 -5.768 0.041 1.00 98.38 190 ALA A N 1
ATOM 1516 C CA . ALA A 1 190 ? 0.960 -7.031 -0.337 1.00 98.38 190 ALA A CA 1
ATOM 1517 C C . ALA A 1 190 ? 1.108 -8.078 0.773 1.00 98.38 190 ALA A C 1
ATOM 1519 O O . ALA A 1 190 ? 2.153 -8.157 1.415 1.00 98.38 190 ALA A O 1
ATOM 1520 N N . ASP A 1 191 ? 0.087 -8.914 0.953 1.00 97.69 191 ASP A N 1
ATOM 1521 C CA . ASP A 1 191 ? 0.181 -10.122 1.778 1.00 97.69 191 ASP A CA 1
ATOM 1522 C C . ASP A 1 191 ? 1.134 -11.127 1.118 1.00 97.69 191 ASP A C 1
ATOM 1524 O O . ASP A 1 191 ? 0.869 -11.587 0.008 1.00 97.69 191 ASP A O 1
ATOM 1528 N N . ALA A 1 192 ? 2.224 -11.498 1.794 1.00 97.56 192 ALA A N 1
ATOM 1529 C CA . ALA A 1 192 ? 3.190 -12.470 1.281 1.00 97.56 192 ALA A CA 1
ATOM 1530 C C . ALA A 1 192 ? 2.574 -13.859 1.023 1.00 97.56 192 ALA A C 1
ATOM 1532 O O . ALA A 1 192 ? 3.100 -14.628 0.217 1.00 97.56 192 ALA A O 1
ATOM 1533 N N . LYS A 1 193 ? 1.453 -14.172 1.683 1.00 96.44 193 LYS A N 1
ATOM 1534 C CA . LYS A 1 193 ? 0.727 -15.444 1.586 1.00 96.44 193 LYS A CA 1
ATOM 1535 C C . LYS A 1 193 ? -0.531 -15.342 0.725 1.00 96.44 193 LYS A C 1
ATOM 1537 O O . LYS A 1 193 ? -1.335 -16.273 0.709 1.00 96.44 193 LYS A O 1
ATOM 1542 N N . HIS A 1 194 ? -0.709 -14.241 -0.009 1.00 97.00 194 HIS A N 1
ATOM 1543 C CA . HIS A 1 194 ? -1.873 -14.066 -0.869 1.00 97.00 194 HIS A CA 1
ATOM 1544 C C . HIS A 1 194 ? -1.999 -15.244 -1.861 1.00 97.00 194 HIS A C 1
ATOM 1546 O O . HIS A 1 194 ? -1.014 -15.561 -2.537 1.00 97.00 194 HIS A O 1
ATOM 1552 N N . PRO A 1 195 ? -3.190 -15.853 -2.050 1.00 95.88 195 PRO A N 1
ATOM 1553 C CA . PRO A 1 195 ? -3.356 -17.031 -2.912 1.00 95.88 195 PRO A CA 1
ATOM 1554 C C . PRO A 1 195 ? -2.819 -16.845 -4.338 1.00 95.88 195 PRO A C 1
ATOM 1556 O O . PRO A 1 195 ? -2.208 -17.745 -4.907 1.00 95.88 195 PRO A O 1
ATOM 1559 N N . PHE A 1 196 ? -2.985 -15.645 -4.901 1.00 94.69 196 PHE A N 1
ATOM 1560 C CA . PHE A 1 196 ? -2.426 -15.298 -6.212 1.00 94.69 196 PHE A CA 1
ATOM 1561 C C . PHE A 1 196 ? -0.889 -15.376 -6.257 1.00 94.69 196 PHE A C 1
ATOM 1563 O O . PHE A 1 196 ? -0.346 -15.849 -7.249 1.00 94.69 196 PHE A O 1
ATOM 1570 N N . ILE A 1 197 ? -0.192 -14.943 -5.197 1.00 95.19 197 ILE A N 1
ATOM 1571 C CA . ILE A 1 197 ? 1.277 -15.004 -5.112 1.00 95.19 197 ILE A CA 1
ATOM 1572 C C . ILE A 1 197 ? 1.737 -16.456 -5.042 1.00 95.19 197 ILE A C 1
ATOM 1574 O O . ILE A 1 197 ? 2.628 -16.848 -5.788 1.00 95.19 197 ILE A O 1
ATOM 1578 N N . LEU A 1 198 ? 1.083 -17.268 -4.209 1.00 94.12 198 LEU A N 1
ATOM 1579 C CA . LEU A 1 198 ? 1.401 -18.692 -4.076 1.00 94.12 198 LEU A CA 1
ATOM 1580 C C . LEU A 1 198 ? 1.204 -19.457 -5.396 1.00 94.12 198 LEU A C 1
ATOM 1582 O O . LEU A 1 198 ? 1.886 -20.446 -5.646 1.00 94.12 198 LEU A O 1
ATOM 1586 N N . ASN A 1 199 ? 0.320 -18.968 -6.270 1.00 94.88 199 ASN A N 1
ATOM 1587 C CA . ASN A 1 199 ? 0.073 -19.548 -7.587 1.00 94.88 199 ASN A CA 1
ATOM 1588 C C . ASN A 1 199 ? 1.036 -19.052 -8.688 1.00 94.88 199 ASN A C 1
ATOM 1590 O O . ASN A 1 199 ? 0.973 -19.546 -9.815 1.00 94.88 199 ASN A O 1
ATOM 1594 N N . LEU A 1 200 ? 1.940 -18.100 -8.413 1.00 92.25 200 LEU A N 1
ATOM 1595 C CA . LEU A 1 200 ? 2.859 -17.573 -9.434 1.00 92.25 200 LEU A CA 1
ATOM 1596 C C . LEU A 1 200 ? 3.806 -18.644 -9.989 1.00 92.25 200 LEU A C 1
ATOM 1598 O O . LEU A 1 200 ? 4.112 -18.597 -11.179 1.00 92.25 200 LEU A O 1
ATOM 1602 N N . LYS A 1 201 ? 4.177 -19.658 -9.196 1.00 91.69 201 LYS A N 1
ATOM 1603 C CA . LYS A 1 201 ? 4.955 -20.816 -9.676 1.00 91.69 201 LYS A CA 1
ATOM 1604 C C . LYS A 1 201 ? 4.246 -21.588 -10.799 1.00 91.69 201 LYS A C 1
ATOM 1606 O O . LYS A 1 201 ? 4.899 -22.080 -11.713 1.00 91.69 201 LYS A O 1
ATOM 1611 N N . ASN A 1 202 ? 2.914 -21.625 -10.794 1.00 91.69 202 ASN A N 1
ATOM 1612 C CA . ASN A 1 202 ? 2.131 -22.266 -11.856 1.00 91.69 202 ASN A CA 1
ATOM 1613 C C . ASN A 1 202 ? 1.913 -21.346 -13.069 1.00 91.69 202 ASN A C 1
ATOM 1615 O O . ASN A 1 202 ? 1.744 -21.828 -14.185 1.00 91.69 202 ASN A O 1
ATOM 1619 N N . ILE A 1 203 ? 1.896 -20.025 -12.858 1.00 87.75 203 ILE A N 1
ATOM 1620 C CA . ILE A 1 203 ? 1.630 -19.029 -13.910 1.00 87.75 203 ILE A CA 1
ATOM 1621 C C . ILE A 1 203 ? 2.905 -18.671 -14.686 1.00 87.75 203 ILE A C 1
ATOM 1623 O O . ILE A 1 203 ? 2.869 -18.507 -15.905 1.00 87.75 203 ILE A O 1
ATOM 1627 N N . ILE A 1 204 ? 4.016 -18.484 -13.974 1.00 86.19 204 ILE A N 1
ATOM 1628 C CA . ILE A 1 204 ? 5.291 -18.004 -14.520 1.00 86.19 204 ILE A CA 1
ATOM 1629 C C . ILE A 1 204 ? 6.224 -19.183 -14.796 1.00 86.19 204 ILE A C 1
ATOM 1631 O O . ILE A 1 204 ? 6.813 -19.264 -15.873 1.00 86.19 204 ILE A O 1
ATOM 1635 N N . GLY A 1 205 ? 6.348 -20.091 -13.831 1.00 87.81 205 GLY A N 1
ATOM 1636 C CA . GLY A 1 205 ? 7.200 -21.269 -13.915 1.00 87.81 205 GLY A CA 1
ATOM 1637 C C . GLY A 1 205 ? 7.693 -21.718 -12.537 1.00 87.81 205 GLY A C 1
ATOM 1638 O O . GLY A 1 205 ? 7.704 -20.920 -11.598 1.00 87.81 205 GLY A O 1
ATOM 1639 N N . PRO A 1 206 ? 8.138 -22.979 -12.405 1.00 89.25 206 PRO A N 1
ATOM 1640 C CA . PRO A 1 206 ? 8.461 -23.590 -11.112 1.00 89.25 206 PRO A CA 1
ATOM 1641 C C . PRO A 1 206 ? 9.613 -22.898 -10.367 1.00 89.25 206 PRO A C 1
ATOM 1643 O O . PRO A 1 206 ? 9.673 -22.971 -9.142 1.00 89.25 206 PRO A O 1
ATOM 1646 N N . ASN A 1 207 ? 10.486 -22.199 -11.098 1.00 89.88 207 ASN A N 1
ATOM 1647 C CA . ASN A 1 207 ? 11.643 -21.485 -10.557 1.00 89.88 207 ASN A CA 1
ATOM 1648 C C . ASN A 1 207 ? 11.305 -20.081 -10.031 1.00 89.88 207 ASN A C 1
ATOM 1650 O O . ASN A 1 207 ? 12.194 -19.400 -9.536 1.00 89.88 207 ASN A O 1
ATOM 1654 N N . HIS A 1 208 ? 10.053 -19.625 -10.154 1.00 93.31 208 HIS A N 1
ATOM 1655 C CA . HIS A 1 208 ? 9.634 -18.337 -9.603 1.00 93.31 208 HIS A CA 1
ATOM 1656 C C . HIS A 1 208 ? 9.812 -18.334 -8.077 1.00 93.31 208 HIS A C 1
ATOM 1658 O O . HIS A 1 208 ? 9.286 -19.214 -7.402 1.00 93.31 208 HIS A O 1
ATOM 1664 N N . GLU A 1 209 ? 10.553 -17.372 -7.529 1.00 94.44 209 GLU A N 1
ATOM 1665 C CA . GLU A 1 209 ? 10.769 -17.254 -6.087 1.00 94.44 209 GLU A CA 1
ATOM 1666 C C . GLU A 1 209 ? 9.511 -16.723 -5.389 1.00 94.44 209 GLU A C 1
ATOM 1668 O O . GLU A 1 209 ? 8.933 -15.696 -5.763 1.00 94.44 209 GLU A O 1
ATOM 1673 N N . LEU A 1 210 ? 9.106 -17.400 -4.315 1.00 96.00 210 LEU A N 1
ATOM 1674 C CA . LEU A 1 210 ? 8.079 -16.904 -3.406 1.00 96.00 210 LEU A CA 1
ATOM 1675 C C . LEU A 1 210 ? 8.704 -16.000 -2.334 1.00 96.00 210 LEU A C 1
ATOM 1677 O O . LEU A 1 210 ? 9.879 -16.153 -2.004 1.00 96.00 210 LEU A O 1
ATOM 1681 N N . PRO A 1 211 ? 7.928 -15.103 -1.698 1.00 97.50 211 PRO A N 1
ATOM 1682 C CA . PRO A 1 211 ? 8.435 -14.287 -0.593 1.00 97.50 211 PRO A CA 1
ATOM 1683 C C . PRO A 1 211 ? 9.090 -15.107 0.529 1.00 97.50 211 PRO A C 1
ATOM 1685 O O . PRO A 1 211 ? 10.086 -14.680 1.103 1.00 97.50 211 PRO A O 1
ATOM 1688 N N . THR A 1 212 ? 8.579 -16.310 0.805 1.00 96.62 212 THR A N 1
ATOM 1689 C CA . THR A 1 212 ? 9.142 -17.228 1.807 1.00 96.62 212 THR A CA 1
ATOM 1690 C C . THR A 1 212 ? 10.483 -17.844 1.411 1.00 96.62 212 THR A C 1
ATOM 1692 O O . THR A 1 212 ? 11.213 -18.287 2.294 1.00 96.62 212 THR A O 1
ATOM 1695 N N . ASP A 1 213 ? 10.809 -17.865 0.114 1.00 96.25 213 ASP A N 1
ATOM 1696 C CA . ASP A 1 213 ? 12.118 -18.295 -0.393 1.00 96.25 213 ASP A CA 1
ATOM 1697 C C . ASP A 1 213 ? 13.180 -17.202 -0.124 1.00 96.25 213 ASP A C 1
ATOM 1699 O O . ASP A 1 213 ? 14.349 -17.508 0.102 1.00 96.25 213 ASP A O 1
ATOM 1703 N N . VAL A 1 214 ? 12.759 -15.929 -0.058 1.00 96.81 214 VAL A N 1
ATOM 1704 C CA . VAL A 1 214 ? 13.607 -14.769 0.282 1.00 96.81 214 VAL A CA 1
ATOM 1705 C C . VAL A 1 214 ? 13.764 -14.605 1.797 1.00 96.81 214 VAL A C 1
ATOM 1707 O O . VAL A 1 214 ? 14.865 -14.375 2.293 1.00 96.81 214 VAL A O 1
ATOM 1710 N N . LEU A 1 215 ? 12.658 -14.700 2.540 1.00 97.44 215 LEU A N 1
ATOM 1711 C CA . LEU A 1 215 ? 12.621 -14.547 3.991 1.00 97.44 215 LEU A CA 1
ATOM 1712 C C . LEU A 1 215 ? 11.625 -15.548 4.589 1.00 97.44 215 LEU A C 1
ATOM 1714 O O . LEU A 1 215 ? 10.424 -15.464 4.344 1.00 97.44 215 LEU A O 1
ATOM 1718 N N . LYS A 1 216 ? 12.108 -16.488 5.408 1.00 96.94 216 LYS A N 1
ATOM 1719 C CA . LYS A 1 216 ? 11.314 -17.633 5.894 1.00 96.94 216 LYS A CA 1
ATOM 1720 C C . LYS A 1 216 ? 10.032 -17.235 6.640 1.00 96.94 216 LYS A C 1
ATOM 1722 O O . LYS A 1 216 ? 9.019 -17.920 6.522 1.00 96.94 216 LYS A O 1
ATOM 1727 N N . ASP A 1 217 ? 10.071 -16.146 7.403 1.00 97.00 217 ASP A N 1
ATOM 1728 C CA . ASP A 1 217 ? 8.948 -15.598 8.172 1.00 97.00 217 ASP A CA 1
ATOM 1729 C C . ASP A 1 217 ? 8.241 -14.427 7.463 1.00 97.00 217 ASP A C 1
ATOM 1731 O O . ASP A 1 217 ? 7.554 -13.636 8.110 1.00 97.00 217 ASP A O 1
ATOM 1735 N N . ALA A 1 218 ? 8.364 -14.325 6.133 1.00 98.12 218 ALA A N 1
ATOM 1736 C CA . ALA A 1 218 ? 7.705 -13.295 5.337 1.00 98.12 218 ALA A CA 1
ATOM 1737 C C . ALA A 1 218 ? 6.192 -13.209 5.614 1.00 98.12 218 ALA A C 1
ATOM 1739 O O . ALA A 1 218 ? 5.445 -14.188 5.494 1.00 98.12 218 ALA A O 1
ATOM 1740 N N . SER A 1 219 ? 5.738 -11.997 5.927 1.00 97.81 219 SER A N 1
ATOM 1741 C CA . SER A 1 219 ? 4.326 -11.646 6.107 1.00 97.81 219 SER A CA 1
ATOM 1742 C C . SER A 1 219 ? 3.864 -10.613 5.082 1.00 97.81 219 SER A C 1
ATOM 1744 O O . SER A 1 219 ? 2.723 -10.669 4.628 1.00 97.81 219 SER A O 1
ATOM 1746 N N . ILE A 1 220 ? 4.746 -9.695 4.679 1.00 98.56 220 ILE A N 1
ATOM 1747 C CA . ILE A 1 220 ? 4.425 -8.575 3.798 1.00 98.56 220 ILE A CA 1
ATOM 1748 C C . ILE A 1 220 ? 5.476 -8.447 2.697 1.00 98.56 220 ILE A C 1
ATOM 1750 O O . ILE A 1 220 ? 6.677 -8.570 2.932 1.00 98.56 220 ILE A O 1
ATOM 1754 N N . VAL A 1 221 ? 5.015 -8.128 1.489 1.00 98.69 221 VAL A N 1
ATOM 1755 C CA . VAL A 1 221 ? 5.855 -7.601 0.413 1.00 98.69 221 VAL A CA 1
ATOM 1756 C C . VAL A 1 221 ? 5.530 -6.120 0.245 1.00 98.69 221 VAL A C 1
ATOM 1758 O O . VAL A 1 221 ? 4.443 -5.756 -0.207 1.00 98.69 221 VAL A O 1
ATOM 1761 N N . ILE A 1 222 ? 6.465 -5.252 0.625 1.00 98.81 222 ILE A N 1
ATOM 1762 C CA . ILE A 1 222 ? 6.371 -3.812 0.379 1.00 98.81 222 ILE A CA 1
ATOM 1763 C C . ILE A 1 222 ? 6.656 -3.603 -1.101 1.00 98.81 222 ILE A C 1
ATOM 1765 O O . ILE A 1 222 ? 7.777 -3.828 -1.550 1.00 98.81 222 ILE A O 1
ATOM 1769 N N . ALA A 1 223 ? 5.655 -3.176 -1.860 1.00 98.75 223 ALA A N 1
ATOM 1770 C CA . ALA A 1 223 ? 5.814 -2.795 -3.253 1.00 98.75 223 ALA A CA 1
ATOM 1771 C C . ALA A 1 223 ? 5.814 -1.276 -3.352 1.00 98.75 223 ALA A C 1
ATOM 1773 O O . ALA A 1 223 ? 4.934 -0.616 -2.795 1.00 98.75 223 ALA A O 1
ATOM 1774 N N . TYR A 1 224 ? 6.769 -0.716 -4.083 1.00 98.62 224 TYR A N 1
ATOM 1775 C CA . TYR A 1 224 ? 6.785 0.710 -4.360 1.00 98.62 224 TYR A CA 1
ATOM 1776 C C . TYR A 1 224 ? 6.998 0.996 -5.841 1.00 98.62 224 TYR A C 1
ATOM 1778 O O . TYR A 1 224 ? 7.557 0.194 -6.589 1.00 98.62 224 TYR A O 1
ATOM 1786 N N . TYR A 1 225 ? 6.490 2.147 -6.263 1.00 98.56 225 TYR A N 1
ATOM 1787 C CA . TYR A 1 225 ? 6.532 2.646 -7.624 1.00 98.56 225 TYR A CA 1
ATOM 1788 C C . TYR A 1 225 ? 7.112 4.050 -7.618 1.00 98.56 225 TYR A C 1
ATOM 1790 O O . TYR A 1 225 ? 6.588 4.926 -6.927 1.00 98.56 225 TYR A O 1
ATOM 1798 N N . ILE A 1 226 ? 8.170 4.255 -8.394 1.00 98.31 226 ILE A N 1
ATOM 1799 C CA . ILE A 1 226 ? 8.779 5.561 -8.618 1.00 98.31 226 ILE A CA 1
ATOM 1800 C C . ILE A 1 226 ? 8.303 6.065 -9.984 1.00 98.31 226 ILE A C 1
ATOM 1802 O O . ILE A 1 226 ? 8.780 5.567 -11.013 1.00 98.31 226 ILE A O 1
ATOM 1806 N N . PRO A 1 227 ? 7.331 6.994 -10.024 1.00 97.56 227 PRO A N 1
ATOM 1807 C CA . PRO A 1 227 ? 6.839 7.545 -11.276 1.00 97.56 227 PRO A CA 1
ATOM 1808 C C . PRO A 1 227 ? 7.871 8.473 -11.915 1.00 97.56 227 PRO A C 1
ATOM 1810 O O . PRO A 1 227 ? 8.591 9.208 -11.243 1.00 97.56 227 PRO A O 1
ATOM 1813 N N . PHE A 1 228 ? 7.898 8.475 -13.238 1.00 97.06 228 PHE A N 1
ATOM 1814 C CA . PHE A 1 228 ? 8.607 9.457 -14.045 1.00 97.06 228 PHE A CA 1
ATOM 1815 C C . PHE A 1 228 ? 7.712 10.672 -14.282 1.00 97.06 228 PHE A C 1
ATOM 1817 O O . PHE A 1 228 ? 6.489 10.551 -14.387 1.00 97.06 228 PHE A O 1
ATOM 1824 N N . THR A 1 229 ? 8.319 11.854 -14.363 1.00 95.88 229 THR A N 1
ATOM 1825 C CA . THR A 1 229 ? 7.582 13.104 -14.585 1.00 95.88 229 THR A CA 1
ATOM 1826 C C . THR A 1 229 ? 6.952 13.162 -15.973 1.00 95.88 229 THR A C 1
ATOM 1828 O O . THR A 1 229 ? 7.331 12.443 -16.910 1.00 95.88 229 THR A O 1
ATOM 1831 N N . LYS A 1 230 ? 5.982 14.070 -16.125 1.00 94.94 230 LYS A N 1
ATOM 1832 C CA . LYS A 1 230 ? 5.304 14.294 -17.403 1.00 94.94 230 LYS A CA 1
ATOM 1833 C C . LYS A 1 230 ? 6.258 14.776 -18.482 1.00 94.94 230 LYS A C 1
ATOM 1835 O O . LYS A 1 230 ? 6.162 14.371 -19.639 1.00 94.94 230 LYS A O 1
ATOM 1840 N N . GLU A 1 231 ? 7.192 15.616 -18.080 1.00 95.06 231 GLU A N 1
ATOM 1841 C CA . GLU A 1 231 ? 8.249 16.193 -18.891 1.00 95.06 231 GLU A CA 1
ATOM 1842 C C . GLU A 1 231 ? 9.169 15.084 -19.405 1.00 95.06 231 GLU A C 1
ATOM 1844 O O . GLU A 1 231 ? 9.395 14.990 -20.612 1.00 95.06 231 GLU A O 1
ATOM 1849 N N . LEU A 1 232 ? 9.596 14.173 -18.523 1.00 95.06 232 LEU A N 1
ATOM 1850 C CA . LEU A 1 232 ? 10.443 13.046 -18.894 1.00 95.06 232 LEU A CA 1
ATOM 1851 C C . LEU A 1 232 ? 9.753 12.107 -19.892 1.00 95.06 232 LEU A C 1
ATOM 1853 O O . LEU A 1 232 ? 10.341 11.782 -20.925 1.00 95.06 232 LEU A O 1
ATOM 1857 N N . ALA A 1 233 ? 8.496 11.706 -19.668 1.00 94.25 233 ALA A N 1
ATOM 1858 C CA . ALA A 1 233 ? 7.827 10.816 -20.624 1.00 94.25 233 ALA A CA 1
ATOM 1859 C C . ALA A 1 233 ? 7.499 11.492 -21.967 1.00 94.25 233 ALA A C 1
ATOM 1861 O O . ALA A 1 233 ? 7.481 10.818 -23.003 1.00 94.25 233 ALA A O 1
ATOM 1862 N N . LYS A 1 234 ? 7.328 12.820 -22.005 1.00 94.38 234 LYS A N 1
ATOM 1863 C CA . LYS A 1 234 ? 7.230 13.564 -23.272 1.00 94.38 234 LYS A CA 1
ATOM 1864 C C . LYS A 1 234 ? 8.501 13.445 -24.113 1.00 94.38 234 LYS A C 1
ATOM 1866 O O . LYS A 1 234 ? 8.376 13.303 -25.327 1.00 94.38 234 LYS A O 1
ATOM 1871 N N . THR A 1 235 ? 9.694 13.412 -23.504 1.00 95.25 235 THR A N 1
ATOM 1872 C CA . THR A 1 235 ? 10.955 13.232 -24.262 1.00 95.25 235 THR A CA 1
ATOM 1873 C C . THR A 1 235 ? 10.944 11.948 -25.094 1.00 95.25 235 THR A C 1
ATOM 1875 O O . THR A 1 235 ? 11.478 11.905 -26.199 1.00 95.25 235 THR A O 1
ATOM 1878 N N . ASN A 1 236 ? 10.258 10.917 -24.601 1.00 95.50 236 ASN A N 1
ATOM 1879 C CA . ASN A 1 236 ? 10.174 9.614 -25.239 1.00 95.50 236 ASN A CA 1
ATOM 1880 C C . ASN A 1 236 ? 8.837 9.373 -25.964 1.00 95.50 236 ASN A C 1
ATOM 1882 O O . ASN A 1 236 ? 8.513 8.241 -26.318 1.00 95.50 236 ASN A O 1
ATOM 1886 N N . SER A 1 237 ? 8.046 10.422 -26.196 1.00 88.06 237 SER A N 1
ATOM 1887 C CA . SER A 1 237 ? 6.748 10.332 -26.881 1.00 88.06 237 SER A CA 1
ATOM 1888 C C . SER A 1 237 ? 6.834 10.423 -28.411 1.00 88.06 237 SER A C 1
ATOM 1890 O O . SER A 1 237 ? 5.826 10.329 -29.109 1.00 88.06 237 SER A O 1
ATOM 1892 N N . SER A 1 238 ? 8.034 10.612 -28.963 1.00 78.69 238 SER A N 1
ATOM 1893 C CA . SER A 1 238 ? 8.250 10.643 -30.410 1.00 78.69 238 SER A CA 1
ATOM 1894 C C . SER A 1 238 ? 7.953 9.285 -31.064 1.00 78.69 238 SER A C 1
ATOM 1896 O O . SER A 1 238 ? 8.221 8.233 -30.478 1.00 78.69 238 SER A O 1
ATOM 1898 N N . LYS A 1 239 ? 7.482 9.307 -32.324 1.00 77.31 239 LYS A N 1
ATOM 1899 C CA . LYS A 1 239 ? 7.291 8.107 -33.170 1.00 77.31 239 LYS A CA 1
ATOM 1900 C C . LYS A 1 239 ? 8.609 7.448 -33.610 1.00 77.31 239 LYS A C 1
ATOM 1902 O O . LYS A 1 239 ? 8.586 6.510 -34.404 1.00 77.31 239 LYS A O 1
ATOM 1907 N N . HIS A 1 240 ? 9.751 7.941 -33.133 1.00 87.62 240 HIS A N 1
ATOM 1908 C CA . HIS A 1 240 ? 11.039 7.313 -33.388 1.00 87.62 240 HIS A CA 1
ATOM 1909 C C . HIS A 1 240 ? 11.077 5.902 -32.797 1.00 87.62 240 HIS A C 1
ATOM 1911 O O . HIS A 1 240 ? 10.429 5.608 -31.790 1.00 87.62 240 HIS A O 1
ATOM 1917 N N . ARG A 1 241 ? 11.841 5.025 -33.451 1.00 93.62 241 ARG A N 1
ATOM 1918 C CA . ARG A 1 241 ? 11.955 3.612 -33.082 1.00 93.62 241 ARG A CA 1
ATOM 1919 C C . ARG A 1 241 ? 12.609 3.419 -31.712 1.00 93.62 241 ARG A C 1
ATOM 1921 O O . ARG A 1 241 ? 12.125 2.618 -30.916 1.00 93.62 241 ARG A O 1
ATOM 1928 N N . LEU A 1 242 ? 13.696 4.144 -31.465 1.00 95.62 242 LEU A N 1
ATOM 1929 C CA . LEU A 1 242 ? 14.495 4.051 -30.246 1.00 95.62 242 LEU A CA 1
ATOM 1930 C C . LEU A 1 242 ? 13.945 4.960 -29.141 1.00 95.62 242 LEU A C 1
ATOM 1932 O O . LEU A 1 242 ? 13.146 5.870 -29.404 1.00 95.62 242 LEU A O 1
ATOM 1936 N N . ALA A 1 243 ? 14.345 4.682 -27.900 1.00 95.62 243 ALA A N 1
ATOM 1937 C CA . ALA A 1 243 ? 14.063 5.542 -26.760 1.00 95.62 243 ALA A CA 1
ATOM 1938 C C . ALA A 1 243 ? 14.702 6.933 -26.949 1.00 95.62 243 ALA A C 1
ATOM 1940 O O . ALA A 1 243 ? 15.443 7.166 -27.899 1.00 95.62 243 ALA A O 1
ATOM 1941 N N . SER A 1 244 ? 14.374 7.893 -26.087 1.00 95.81 244 SER A N 1
ATOM 1942 C CA . SER A 1 244 ? 15.181 9.112 -25.959 1.00 95.81 244 SER A CA 1
ATOM 1943 C C . SER A 1 244 ? 16.343 8.866 -24.996 1.00 95.81 244 SER A C 1
ATOM 1945 O O . SER A 1 244 ? 16.220 8.059 -24.072 1.00 95.81 244 SER A O 1
ATOM 1947 N N . SER A 1 245 ? 17.442 9.607 -25.157 1.00 95.38 245 SER A N 1
ATOM 1948 C CA . SER A 1 245 ? 18.583 9.521 -24.236 1.00 95.38 245 SER A CA 1
ATOM 1949 C C . SER A 1 245 ? 18.186 9.893 -22.808 1.00 95.38 245 SER A C 1
ATOM 1951 O O . SER A 1 245 ? 18.572 9.201 -21.876 1.00 95.38 245 SER A O 1
ATOM 1953 N N . GLN A 1 246 ? 17.334 10.909 -22.619 1.00 95.75 246 GLN A N 1
ATOM 1954 C CA . GLN A 1 246 ? 16.839 11.292 -21.292 1.00 95.75 246 GLN A CA 1
ATOM 1955 C C . GLN A 1 246 ? 16.037 10.167 -20.627 1.00 95.75 246 GLN A C 1
ATOM 1957 O O . GLN A 1 246 ? 16.132 9.966 -19.420 1.00 95.75 246 GLN A O 1
ATOM 1962 N N . TRP A 1 247 ? 15.247 9.421 -21.403 1.00 95.88 247 TRP A N 1
ATOM 1963 C CA . TRP A 1 247 ? 14.481 8.289 -20.886 1.00 95.88 247 TRP A CA 1
ATOM 1964 C C . TRP A 1 247 ? 15.377 7.113 -20.512 1.00 95.88 247 TRP A C 1
ATOM 1966 O O . TRP A 1 247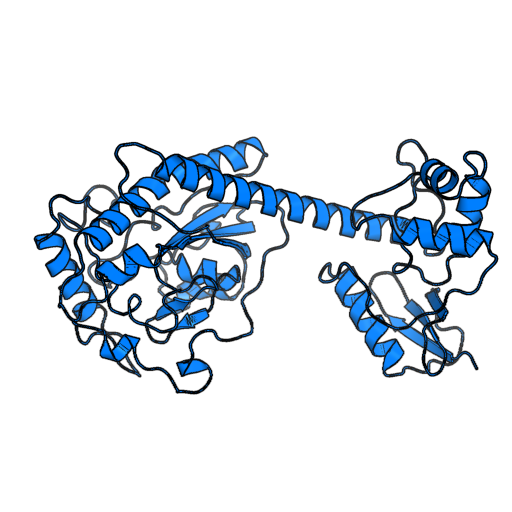 ? 15.120 6.453 -19.506 1.00 95.88 247 TRP A O 1
ATOM 1976 N N . ALA A 1 248 ? 16.419 6.862 -21.307 1.00 95.38 248 ALA A N 1
ATOM 1977 C CA . ALA A 1 248 ? 17.398 5.831 -21.004 1.00 95.38 248 ALA A CA 1
ATOM 1978 C C . ALA A 1 248 ? 18.236 6.175 -19.768 1.00 95.38 248 ALA A C 1
ATOM 1980 O O . ALA A 1 248 ? 18.334 5.358 -18.856 1.00 95.38 248 ALA A O 1
ATOM 1981 N N . LEU A 1 249 ? 18.717 7.415 -19.663 1.00 95.12 249 LEU A N 1
ATOM 1982 C CA . LEU A 1 249 ? 19.412 7.903 -18.474 1.00 95.12 249 LEU A CA 1
ATOM 1983 C C . LEU A 1 249 ? 18.543 7.761 -17.219 1.00 95.12 249 LEU A C 1
ATOM 1985 O O . LEU A 1 249 ? 18.986 7.198 -16.223 1.00 95.12 249 LEU A O 1
ATOM 1989 N N . ALA A 1 250 ? 17.281 8.193 -17.282 1.00 96.06 250 ALA A N 1
ATOM 1990 C CA . ALA A 1 250 ? 16.376 8.089 -16.144 1.00 96.06 250 ALA A CA 1
ATOM 1991 C C . ALA A 1 250 ? 16.105 6.656 -15.709 1.00 96.06 250 ALA A C 1
ATOM 1993 O O . ALA A 1 250 ? 15.954 6.376 -14.519 1.00 96.06 250 ALA A O 1
ATOM 1994 N N . TYR A 1 251 ? 16.050 5.734 -16.662 1.00 95.12 251 TYR A N 1
ATOM 1995 C CA . TYR A 1 251 ? 15.912 4.322 -16.371 1.00 95.12 251 TYR A CA 1
ATOM 1996 C C . TYR A 1 251 ? 17.109 3.785 -15.572 1.00 95.12 251 TYR A C 1
ATOM 1998 O O . TYR A 1 251 ? 16.900 3.152 -14.534 1.00 95.12 251 TYR A O 1
ATOM 2006 N N . GLU A 1 252 ? 18.334 4.093 -16.005 1.00 93.00 252 GLU A N 1
ATOM 2007 C CA . GLU A 1 252 ? 19.560 3.663 -15.322 1.00 93.00 252 GLU A CA 1
ATOM 2008 C C . GLU A 1 252 ? 19.743 4.346 -13.960 1.00 93.00 252 GLU A C 1
ATOM 2010 O O . GLU A 1 252 ? 19.975 3.663 -12.962 1.00 93.00 252 GLU A O 1
ATOM 2015 N N . GLU A 1 253 ? 19.547 5.667 -13.869 1.00 94.94 253 GLU A N 1
ATOM 2016 C CA . GLU A 1 253 ? 19.628 6.404 -12.597 1.00 94.94 253 GLU A CA 1
ATOM 2017 C C . GLU A 1 253 ? 18.615 5.869 -11.571 1.00 94.94 253 GLU A C 1
ATOM 2019 O O . GLU A 1 253 ? 18.926 5.740 -10.386 1.00 94.94 253 GLU A O 1
ATOM 2024 N N . THR A 1 254 ? 17.414 5.478 -12.013 1.00 95.94 254 THR A N 1
ATOM 2025 C CA . THR A 1 254 ? 16.408 4.875 -11.122 1.00 95.94 254 THR A CA 1
ATOM 2026 C C . THR A 1 254 ? 16.850 3.506 -10.606 1.00 95.94 254 THR A C 1
ATOM 2028 O O . THR A 1 254 ? 16.657 3.195 -9.429 1.00 95.94 254 THR A O 1
ATOM 2031 N N . ASN A 1 255 ? 17.455 2.675 -11.458 1.00 92.62 255 ASN A N 1
ATOM 2032 C CA . ASN A 1 255 ? 17.935 1.352 -11.050 1.00 92.62 255 ASN A CA 1
ATOM 2033 C C . ASN A 1 255 ? 19.137 1.458 -10.107 1.00 92.62 255 ASN A C 1
ATOM 2035 O O . ASN A 1 255 ? 19.197 0.736 -9.109 1.00 92.62 255 ASN A O 1
ATOM 2039 N N . ALA A 1 256 ? 20.037 2.411 -10.357 1.00 92.06 256 ALA A N 1
ATOM 2040 C CA . ALA A 1 256 ? 21.119 2.741 -9.440 1.00 92.06 256 ALA A CA 1
ATOM 2041 C C . ALA A 1 256 ? 20.574 3.208 -8.079 1.00 92.06 256 ALA A C 1
ATOM 2043 O O . ALA A 1 256 ? 21.024 2.727 -7.037 1.00 92.06 256 ALA A O 1
ATOM 2044 N N . MET A 1 257 ? 19.554 4.077 -8.072 1.00 96.25 257 MET A N 1
ATOM 2045 C CA . MET A 1 257 ? 18.889 4.529 -6.847 1.00 96.25 257 MET A CA 1
ATOM 2046 C C . MET A 1 257 ? 18.301 3.365 -6.044 1.00 96.25 257 MET A C 1
ATOM 2048 O O . MET A 1 257 ? 18.449 3.349 -4.821 1.00 96.25 257 MET A O 1
ATOM 2052 N N . PHE A 1 258 ? 17.667 2.381 -6.694 1.00 95.75 258 PHE A N 1
ATOM 2053 C CA . PHE A 1 258 ? 17.058 1.239 -6.003 1.00 95.75 258 PHE A CA 1
ATOM 2054 C C . PHE A 1 258 ? 18.039 0.479 -5.121 1.00 95.75 258 PHE A C 1
ATOM 2056 O O . PHE A 1 258 ? 17.663 0.090 -4.019 1.00 95.75 258 PHE A O 1
ATOM 2063 N N . LYS A 1 259 ? 19.301 0.321 -5.533 1.00 91.94 259 LYS A N 1
ATOM 2064 C CA . LYS A 1 259 ? 20.318 -0.324 -4.692 1.00 91.94 259 LYS A CA 1
ATOM 2065 C C . LYS A 1 259 ? 20.429 0.353 -3.321 1.00 91.94 259 LYS A C 1
ATOM 2067 O O . LYS A 1 259 ? 20.394 -0.323 -2.297 1.00 91.94 259 LYS A O 1
ATOM 2072 N N . TYR A 1 260 ? 20.515 1.681 -3.308 1.00 96.50 260 TYR A N 1
ATOM 2073 C CA . TYR A 1 260 ? 20.659 2.459 -2.078 1.00 96.50 260 TYR A CA 1
ATOM 2074 C C . TYR A 1 260 ? 19.342 2.587 -1.311 1.00 96.50 260 TYR A C 1
ATOM 2076 O O . TYR A 1 260 ? 19.329 2.435 -0.093 1.00 96.50 260 TYR A O 1
ATOM 2084 N N . LEU A 1 261 ? 18.230 2.816 -2.015 1.00 98.19 261 LEU A N 1
ATOM 2085 C CA . LEU A 1 261 ? 16.907 2.929 -1.403 1.00 98.19 261 LEU A CA 1
ATOM 2086 C C . LEU A 1 261 ? 16.509 1.627 -0.699 1.00 98.19 261 LEU A C 1
ATOM 2088 O O . LEU A 1 261 ? 16.033 1.657 0.431 1.00 98.19 261 LEU A O 1
ATOM 2092 N N . ASN A 1 262 ? 16.720 0.476 -1.340 1.00 97.94 262 ASN A N 1
ATOM 2093 C CA . ASN A 1 262 ? 16.386 -0.813 -0.741 1.00 97.94 262 ASN A CA 1
ATOM 2094 C C . ASN A 1 262 ? 17.217 -1.082 0.511 1.00 97.94 262 ASN A C 1
ATOM 2096 O O . ASN A 1 262 ? 16.658 -1.516 1.513 1.00 97.94 262 ASN A O 1
ATOM 2100 N N . GLN A 1 263 ? 18.519 -0.783 0.471 1.00 97.94 263 GLN A N 1
ATOM 2101 C CA . GLN A 1 263 ? 19.385 -0.922 1.638 1.00 97.94 263 GLN A CA 1
ATOM 2102 C C . GLN A 1 263 ? 18.918 -0.019 2.790 1.00 97.94 263 GLN A C 1
ATOM 2104 O O . GLN A 1 263 ? 18.739 -0.507 3.903 1.00 97.94 263 GLN A O 1
ATOM 2109 N N . HIS A 1 264 ? 18.620 1.253 2.503 1.00 98.44 264 HIS A N 1
ATOM 2110 C CA . HIS A 1 264 ? 18.087 2.208 3.483 1.00 98.44 264 HIS A CA 1
ATOM 2111 C C . HIS A 1 264 ? 16.802 1.700 4.145 1.00 98.44 264 HIS A C 1
ATOM 2113 O O . HIS A 1 264 ? 16.672 1.723 5.365 1.00 98.44 264 HIS A O 1
ATOM 2119 N N . ILE A 1 265 ? 15.848 1.194 3.357 1.00 98.62 265 ILE A N 1
ATOM 2120 C CA . ILE A 1 265 ? 14.577 0.696 3.898 1.00 98.62 265 ILE A CA 1
ATOM 2121 C C . ILE A 1 265 ? 14.760 -0.605 4.689 1.00 98.62 265 ILE A C 1
ATOM 2123 O O . ILE A 1 265 ? 14.090 -0.787 5.705 1.00 98.62 265 ILE A O 1
ATOM 2127 N N . ILE A 1 266 ? 15.668 -1.492 4.274 1.00 98.62 266 ILE A N 1
ATOM 2128 C CA . ILE A 1 266 ? 16.010 -2.695 5.047 1.00 98.62 266 ILE A CA 1
ATOM 2129 C C . ILE A 1 266 ? 16.590 -2.305 6.411 1.00 98.62 266 ILE A C 1
ATOM 2131 O O . ILE A 1 266 ? 16.123 -2.796 7.436 1.00 98.62 266 ILE A O 1
ATOM 2135 N N . GLU A 1 267 ? 17.558 -1.389 6.443 1.00 98.56 267 GLU A N 1
ATOM 2136 C CA . GLU A 1 267 ? 18.164 -0.886 7.683 1.00 98.56 267 GLU A CA 1
ATOM 2137 C C . GLU A 1 267 ? 17.133 -0.199 8.584 1.00 98.56 267 GLU A C 1
ATOM 2139 O O . GLU A 1 267 ? 17.077 -0.466 9.787 1.00 98.56 267 GLU A O 1
ATOM 2144 N N . TYR A 1 268 ? 16.256 0.617 7.995 1.00 98.38 268 TYR A N 1
ATOM 2145 C CA . TYR A 1 268 ? 15.151 1.253 8.700 1.00 98.38 268 TYR A CA 1
ATOM 2146 C C . TYR A 1 268 ? 14.226 0.222 9.366 1.00 98.38 268 TYR A C 1
ATOM 2148 O O . TYR A 1 268 ? 13.921 0.343 10.555 1.00 98.38 268 TYR A O 1
ATOM 2156 N N . LEU A 1 269 ? 13.807 -0.821 8.644 1.00 98.12 269 LEU A N 1
ATOM 2157 C CA . LEU A 1 269 ? 12.941 -1.876 9.183 1.00 98.12 269 LEU A CA 1
ATOM 2158 C C . LEU A 1 269 ? 13.641 -2.696 10.275 1.00 98.12 269 LEU A C 1
ATOM 2160 O O . LEU A 1 269 ? 13.043 -2.926 11.331 1.00 98.12 269 LEU A O 1
ATOM 2164 N N . ASN A 1 270 ? 14.916 -3.037 10.074 1.00 98.06 270 ASN A N 1
ATOM 2165 C CA . ASN A 1 270 ? 15.735 -3.729 11.069 1.00 98.06 270 ASN A CA 1
ATOM 2166 C C . ASN A 1 270 ? 15.845 -2.908 12.365 1.00 98.06 270 ASN A C 1
ATOM 2168 O O . ASN A 1 270 ? 15.686 -3.457 13.455 1.00 98.06 270 ASN A O 1
ATOM 2172 N N . SER A 1 271 ? 16.014 -1.582 12.268 1.00 97.31 271 SER A N 1
ATOM 2173 C CA . SER A 1 271 ? 16.055 -0.686 13.439 1.00 97.31 271 SER A CA 1
ATOM 2174 C C . SER A 1 271 ? 14.745 -0.665 14.243 1.00 97.31 271 SER A C 1
ATOM 2176 O O . SER A 1 271 ? 14.741 -0.370 15.438 1.00 97.31 271 SER A O 1
ATOM 2178 N N . LYS A 1 272 ? 13.626 -1.019 13.600 1.00 94.94 272 LYS A N 1
ATOM 2179 C CA . LYS A 1 272 ? 12.289 -1.136 14.200 1.00 94.94 272 LYS A CA 1
ATOM 2180 C C . LYS A 1 272 ? 11.976 -2.568 14.669 1.00 94.94 272 LYS A C 1
ATOM 2182 O O . LYS A 1 272 ? 10.870 -2.806 15.153 1.00 94.94 272 LYS A O 1
ATOM 2187 N N . GLY A 1 273 ? 12.931 -3.496 14.547 1.00 96.94 273 GLY A N 1
ATOM 2188 C CA . GLY A 1 273 ? 12.811 -4.893 14.971 1.00 96.94 273 GLY A CA 1
ATOM 2189 C C . GLY A 1 273 ? 12.172 -5.832 13.944 1.00 96.94 273 GLY A C 1
ATOM 2190 O O . GLY A 1 273 ? 11.748 -6.922 14.321 1.00 96.94 273 GLY A O 1
ATOM 2191 N N . TYR A 1 274 ? 12.079 -5.430 12.672 1.00 98.12 274 TYR A N 1
ATOM 2192 C CA . TYR A 1 274 ? 11.556 -6.269 11.590 1.00 98.12 274 TYR A CA 1
ATOM 2193 C C . TYR A 1 274 ? 12.678 -6.720 10.667 1.00 98.12 274 TYR A C 1
ATOM 2195 O O . TYR A 1 274 ? 13.520 -5.918 10.288 1.00 98.12 274 TYR A O 1
ATOM 2203 N N . ASN A 1 275 ? 12.637 -7.976 10.237 1.00 98.44 275 ASN A N 1
ATOM 2204 C CA . ASN A 1 275 ? 13.539 -8.487 9.216 1.00 98.44 275 ASN A CA 1
ATOM 2205 C C . ASN A 1 275 ? 13.045 -8.041 7.839 1.00 98.44 275 ASN A C 1
ATOM 2207 O O . ASN A 1 275 ? 11.841 -8.084 7.553 1.00 98.44 275 ASN A O 1
ATOM 2211 N N . ALA A 1 276 ? 13.971 -7.653 6.969 1.00 98.38 276 ALA A N 1
ATOM 2212 C CA . ALA A 1 276 ? 13.672 -7.306 5.590 1.00 98.38 276 ALA A CA 1
ATOM 2213 C C . ALA A 1 276 ? 14.790 -7.745 4.640 1.00 98.38 276 ALA A C 1
ATOM 2215 O O . ALA A 1 276 ? 15.965 -7.739 4.999 1.00 98.38 276 ALA A O 1
ATOM 2216 N N . ALA A 1 277 ? 14.416 -8.118 3.418 1.00 98.06 277 ALA A N 1
ATOM 2217 C CA . ALA A 1 277 ? 15.344 -8.542 2.379 1.00 98.06 277 ALA A CA 1
ATOM 2218 C C . ALA A 1 277 ? 14.772 -8.289 0.976 1.00 98.06 277 ALA A C 1
ATOM 2220 O O . ALA A 1 277 ? 13.561 -8.161 0.781 1.00 98.06 277 ALA A O 1
ATOM 2221 N N . VAL A 1 278 ? 15.654 -8.243 -0.019 1.00 97.00 278 VAL A N 1
ATOM 2222 C CA . VAL A 1 278 ? 15.295 -8.251 -1.443 1.00 97.00 278 VAL A CA 1
ATOM 2223 C C . VAL A 1 278 ? 15.622 -9.615 -2.047 1.00 97.00 278 VAL A C 1
ATOM 2225 O O . VAL A 1 278 ? 16.597 -10.251 -1.652 1.00 97.00 278 VAL A O 1
ATOM 2228 N N . SER A 1 279 ? 14.815 -10.062 -3.010 1.00 94.00 279 SER A N 1
ATOM 2229 C CA . SER A 1 279 ? 15.108 -11.275 -3.783 1.00 94.00 279 SER A CA 1
ATOM 2230 C C . SER A 1 279 ? 16.397 -11.098 -4.592 1.00 94.00 279 SER A C 1
ATOM 2232 O O . SER A 1 279 ? 16.646 -10.021 -5.145 1.00 94.00 279 SER A O 1
ATOM 2234 N N . LYS A 1 280 ? 17.191 -12.164 -4.713 1.00 87.56 280 LYS A N 1
ATOM 2235 C CA . LYS A 1 280 ? 18.368 -12.194 -5.597 1.00 87.56 280 LYS A CA 1
ATOM 2236 C C . LYS A 1 280 ? 17.968 -12.107 -7.074 1.00 87.56 280 LYS A C 1
ATOM 2238 O O . LYS A 1 280 ? 18.671 -11.485 -7.861 1.00 87.56 280 LYS A O 1
ATOM 2243 N N . GLU A 1 281 ? 16.778 -12.602 -7.405 1.00 86.31 281 GLU A N 1
ATOM 2244 C CA . GLU A 1 281 ? 16.181 -12.566 -8.742 1.00 86.31 281 GLU A CA 1
ATOM 2245 C C . GLU A 1 281 ? 15.568 -11.195 -9.099 1.00 86.31 281 GLU A C 1
ATOM 2247 O O . GLU A 1 281 ? 15.032 -10.989 -10.189 1.00 86.31 281 GLU A O 1
ATOM 2252 N N . SER A 1 282 ? 15.617 -10.217 -8.184 1.00 84.38 282 SER A N 1
ATOM 2253 C CA . SER A 1 282 ? 14.956 -8.914 -8.355 1.00 84.38 282 SER A CA 1
ATOM 2254 C C . SER A 1 282 ? 15.543 -8.039 -9.471 1.00 84.38 282 SER A C 1
ATOM 2256 O O . SER A 1 282 ? 14.853 -7.122 -9.931 1.00 84.38 282 SER A O 1
ATOM 2258 N N . ALA A 1 283 ? 16.773 -8.329 -9.907 1.00 80.25 283 ALA A N 1
ATOM 2259 C CA . ALA A 1 283 ? 17.508 -7.616 -10.955 1.00 80.25 283 ALA A CA 1
ATOM 2260 C C . ALA A 1 283 ? 17.991 -8.536 -12.097 1.00 80.25 283 ALA A C 1
ATOM 2262 O O . ALA A 1 283 ? 18.817 -8.122 -12.913 1.00 80.25 283 ALA A O 1
ATOM 2263 N N . THR A 1 284 ? 17.477 -9.767 -12.174 1.00 80.50 284 THR A N 1
ATOM 2264 C CA . THR A 1 284 ? 17.857 -10.763 -13.186 1.00 80.50 284 THR A CA 1
ATOM 2265 C C . THR A 1 284 ? 16.643 -11.225 -13.990 1.00 80.50 284 THR A C 1
ATOM 2267 O O . THR A 1 284 ? 15.477 -11.070 -13.598 1.00 80.50 284 THR A O 1
ATOM 2270 N N . PHE A 1 285 ? 16.915 -11.782 -15.165 1.00 78.62 285 PHE A N 1
ATOM 2271 C CA . PHE A 1 285 ? 15.932 -12.511 -15.954 1.00 78.62 285 PHE A CA 1
ATOM 2272 C C . PHE A 1 285 ? 16.634 -13.518 -16.866 1.00 78.62 285 PHE A C 1
ATOM 2274 O O . PHE A 1 285 ? 17.777 -13.313 -17.267 1.00 78.62 285 PHE A O 1
ATOM 2281 N N . SER A 1 286 ? 15.922 -14.579 -17.241 1.00 76.94 286 SER A N 1
ATOM 2282 C CA . SER A 1 286 ? 16.425 -15.556 -18.206 1.00 76.94 286 SER A CA 1
ATOM 2283 C C . SER A 1 286 ? 16.432 -14.947 -19.607 1.00 76.94 286 SER A C 1
ATOM 2285 O O . SER A 1 286 ? 15.376 -14.578 -20.125 1.00 76.94 286 SER A O 1
ATOM 2287 N N . THR A 1 287 ? 17.595 -14.872 -20.253 1.00 74.94 287 THR A N 1
ATOM 2288 C CA . THR A 1 287 ? 17.734 -14.352 -21.626 1.00 74.94 287 THR A CA 1
ATOM 2289 C C . THR A 1 287 ? 17.188 -15.314 -22.686 1.00 74.94 287 THR A C 1
ATOM 2291 O O . THR A 1 287 ? 16.809 -14.880 -23.773 1.00 74.94 287 THR A O 1
ATOM 2294 N N . GLU A 1 288 ? 17.062 -16.603 -22.357 1.00 76.12 288 GLU A N 1
ATOM 2295 C CA . GLU A 1 288 ? 16.437 -17.617 -23.213 1.00 76.12 288 GLU A CA 1
ATOM 2296 C C . GLU A 1 288 ? 14.904 -17.521 -23.161 1.00 76.12 288 GLU A C 1
ATOM 2298 O O . GLU A 1 288 ? 14.234 -17.418 -24.190 1.00 76.12 288 GLU A O 1
ATOM 2303 N N . LYS A 1 289 ? 14.329 -17.512 -21.950 1.00 80.38 289 LYS A N 1
ATOM 2304 C CA . LYS A 1 289 ? 12.866 -17.515 -21.757 1.00 80.38 289 LYS A CA 1
ATOM 2305 C C . LYS A 1 289 ? 12.254 -16.112 -21.745 1.00 80.38 289 LYS A C 1
ATOM 2307 O O . LYS A 1 289 ? 11.043 -15.970 -21.922 1.00 80.38 289 LYS A O 1
ATOM 2312 N N . LEU A 1 290 ? 13.071 -15.075 -21.548 1.00 84.38 290 LEU A N 1
ATOM 2313 C CA . LEU A 1 290 ? 12.678 -13.668 -21.384 1.00 84.38 290 LEU A CA 1
ATOM 2314 C C . LEU A 1 290 ? 11.663 -13.468 -20.248 1.00 84.38 290 LEU A C 1
ATOM 2316 O O . LEU A 1 290 ? 10.691 -12.710 -20.358 1.00 84.38 290 LEU A O 1
ATOM 2320 N N . ILE A 1 291 ? 11.878 -14.203 -19.158 1.00 83.94 291 ILE A N 1
ATOM 2321 C CA . ILE A 1 291 ? 11.045 -14.227 -17.955 1.00 83.94 291 ILE A CA 1
ATOM 2322 C C . ILE A 1 291 ? 11.966 -14.059 -16.742 1.00 83.94 291 ILE A C 1
ATOM 2324 O O . ILE A 1 291 ? 13.049 -14.636 -16.704 1.00 83.94 291 ILE A O 1
ATOM 2328 N N . SER A 1 292 ? 11.530 -13.262 -15.766 1.00 86.81 292 SER A N 1
ATOM 2329 C CA . SER A 1 292 ? 12.179 -13.157 -14.456 1.00 86.81 292 SER A CA 1
ATOM 2330 C C . SER A 1 292 ? 11.486 -14.085 -13.461 1.00 86.81 292 SER A C 1
ATOM 2332 O O . SER A 1 292 ? 10.255 -14.210 -13.479 1.00 86.81 292 SER A O 1
ATOM 2334 N N . ASN A 1 293 ? 12.273 -14.693 -12.576 1.00 91.06 293 ASN A N 1
ATOM 2335 C CA . ASN A 1 293 ? 11.778 -15.500 -11.465 1.00 91.06 293 ASN A CA 1
ATOM 2336 C C . ASN A 1 293 ? 11.260 -14.639 -10.302 1.00 91.06 293 ASN A C 1
ATOM 2338 O O . ASN A 1 293 ? 10.788 -15.182 -9.311 1.00 91.06 293 ASN A O 1
ATOM 2342 N N . TRP A 1 294 ? 11.273 -13.308 -10.424 1.00 94.44 294 TRP A N 1
ATOM 2343 C CA . TRP A 1 294 ? 10.697 -12.391 -9.447 1.00 94.44 294 TRP A CA 1
ATOM 2344 C C . TRP A 1 294 ? 9.770 -11.376 -10.119 1.00 94.44 294 TRP A C 1
ATOM 2346 O O . TRP A 1 294 ? 10.066 -10.827 -11.180 1.00 94.44 294 TRP A O 1
ATOM 2356 N N . SER A 1 295 ? 8.599 -11.111 -9.526 1.00 91.88 295 SER A N 1
ATOM 2357 C CA . SER A 1 295 ? 7.555 -10.339 -10.213 1.00 91.88 295 SER A CA 1
ATOM 2358 C C . SER A 1 295 ? 7.052 -9.118 -9.451 1.00 91.88 295 SER A C 1
ATOM 2360 O O . SER A 1 295 ? 5.921 -9.082 -8.966 1.00 91.88 295 SER A O 1
ATOM 2362 N N . HIS A 1 296 ? 7.866 -8.057 -9.457 1.00 96.56 296 HIS A N 1
ATOM 2363 C CA . HIS A 1 296 ? 7.564 -6.755 -8.839 1.00 96.56 296 HIS A CA 1
ATOM 2364 C C . HIS A 1 296 ? 6.143 -6.242 -9.131 1.00 96.56 296 HIS A C 1
ATOM 2366 O O . HIS A 1 296 ? 5.427 -5.812 -8.230 1.00 96.56 296 HIS A O 1
ATOM 2372 N N . ARG A 1 297 ? 5.693 -6.329 -10.392 1.00 96.38 297 ARG A N 1
ATOM 2373 C CA . ARG A 1 297 ? 4.371 -5.829 -10.813 1.00 96.38 297 ARG A CA 1
ATOM 2374 C C . ARG A 1 297 ? 3.201 -6.623 -10.232 1.00 96.38 297 ARG A C 1
ATOM 2376 O O . ARG A 1 297 ? 2.168 -6.030 -9.946 1.00 96.38 297 ARG A O 1
ATOM 2383 N N . HIS A 1 298 ? 3.334 -7.937 -10.060 1.00 96.62 298 HIS A N 1
ATOM 2384 C CA . HIS A 1 298 ? 2.262 -8.737 -9.463 1.00 96.62 298 HIS A CA 1
ATOM 2385 C C . HIS A 1 298 ? 2.143 -8.456 -7.966 1.00 96.62 298 HIS A C 1
ATOM 2387 O O . HIS A 1 298 ? 1.032 -8.297 -7.469 1.00 96.62 298 HIS A O 1
ATOM 2393 N N . PHE A 1 299 ? 3.267 -8.290 -7.265 1.00 98.00 299 PHE A N 1
ATOM 2394 C CA . PHE A 1 299 ? 3.247 -7.834 -5.875 1.00 98.00 299 PHE A CA 1
ATOM 2395 C C . PHE A 1 299 ? 2.612 -6.444 -5.752 1.00 98.00 299 PHE A C 1
ATOM 2397 O O . PHE A 1 299 ? 1.739 -6.246 -4.915 1.00 98.00 299 PHE A O 1
ATOM 2404 N N . ALA A 1 300 ? 2.954 -5.508 -6.641 1.00 98.38 300 ALA A N 1
ATOM 2405 C CA . ALA A 1 300 ? 2.330 -4.185 -6.691 1.00 98.38 300 ALA A CA 1
ATOM 2406 C C . ALA A 1 300 ? 0.816 -4.230 -6.993 1.00 98.38 300 ALA A C 1
ATOM 2408 O O . ALA A 1 300 ? 0.057 -3.448 -6.422 1.00 98.38 300 ALA A O 1
ATOM 2409 N N . TYR A 1 301 ? 0.362 -5.151 -7.850 1.00 97.94 301 TYR A N 1
ATOM 2410 C CA . TYR A 1 301 ? -1.064 -5.399 -8.092 1.00 97.94 301 TYR A CA 1
ATOM 2411 C C . TYR A 1 301 ? -1.778 -5.860 -6.813 1.00 97.94 301 TYR A C 1
ATOM 2413 O O . TYR A 1 301 ? -2.796 -5.277 -6.440 1.00 97.94 301 TYR A O 1
ATOM 2421 N N . ILE A 1 302 ? -1.215 -6.846 -6.104 1.00 97.88 302 ILE A N 1
ATOM 2422 C CA . ILE A 1 302 ? -1.774 -7.340 -4.835 1.00 97.88 302 ILE A CA 1
ATOM 2423 C C . ILE A 1 302 ? -1.765 -6.262 -3.749 1.00 97.88 302 ILE A C 1
ATOM 2425 O O . ILE A 1 302 ? -2.723 -6.134 -2.994 1.00 97.88 302 ILE A O 1
ATOM 2429 N N . ALA A 1 303 ? -0.729 -5.428 -3.734 1.00 98.00 303 ALA A N 1
ATOM 2430 C CA . ALA A 1 303 ? -0.603 -4.269 -2.861 1.00 98.00 303 ALA A CA 1
ATOM 2431 C C . ALA A 1 303 ? -1.569 -3.112 -3.204 1.00 98.00 303 ALA A C 1
ATOM 2433 O O . ALA A 1 303 ? -1.500 -2.055 -2.578 1.00 98.00 303 ALA A O 1
ATOM 2434 N N . GLY A 1 304 ? -2.433 -3.266 -4.214 1.00 97.62 304 GLY A N 1
ATOM 2435 C CA . GLY A 1 304 ? -3.431 -2.262 -4.583 1.00 97.62 304 GLY A CA 1
ATOM 2436 C C . GLY A 1 304 ? -2.869 -1.037 -5.306 1.00 97.62 304 GLY A C 1
ATOM 2437 O O . GLY A 1 304 ? -3.529 0.000 -5.352 1.00 97.62 304 GLY A O 1
ATOM 2438 N N . LEU A 1 305 ? -1.661 -1.115 -5.877 1.00 98.00 305 LEU A N 1
ATOM 2439 C CA . LEU A 1 305 ? -1.046 0.034 -6.553 1.00 98.00 305 LEU A CA 1
ATOM 2440 C C . LEU A 1 305 ? -1.620 0.309 -7.945 1.00 98.00 305 LEU A C 1
ATOM 2442 O O . LEU A 1 305 ? -1.494 1.431 -8.439 1.00 98.00 305 LEU A O 1
ATOM 2446 N N . GLY A 1 306 ? -2.234 -0.683 -8.590 1.00 97.81 306 GLY A N 1
ATOM 2447 C CA . GLY A 1 306 ? -2.699 -0.546 -9.964 1.00 97.81 306 GLY A CA 1
ATOM 2448 C C . GLY A 1 306 ? -3.355 -1.796 -10.538 1.00 97.81 306 GLY A C 1
ATOM 2449 O O . GLY A 1 306 ? -3.468 -2.808 -9.853 1.00 97.81 306 GLY A O 1
ATOM 2450 N N . THR A 1 307 ? -3.749 -1.735 -11.811 1.00 97.75 307 THR A N 1
ATOM 2451 C CA . THR A 1 307 ? -4.274 -2.872 -12.591 1.00 97.75 307 THR A CA 1
ATOM 2452 C C . THR A 1 307 ? -3.496 -3.044 -13.893 1.00 97.75 307 THR A C 1
ATOM 2454 O O . THR A 1 307 ? -2.875 -2.110 -14.400 1.00 97.75 307 THR A O 1
ATOM 2457 N N . PHE A 1 308 ? -3.459 -4.262 -14.434 1.00 96.25 308 PHE A N 1
ATOM 2458 C CA . PHE A 1 308 ? -2.672 -4.546 -15.635 1.00 96.25 308 PHE A CA 1
ATOM 2459 C C . PHE A 1 308 ? -3.364 -4.051 -16.906 1.00 96.25 308 PHE A C 1
ATOM 2461 O O . PHE A 1 308 ? -4.486 -4.454 -17.205 1.00 96.25 308 PHE A O 1
ATOM 2468 N N . GLY A 1 309 ? -2.658 -3.274 -17.722 1.00 95.25 309 GLY A N 1
ATOM 2469 C CA . GLY A 1 309 ? -3.060 -2.959 -19.089 1.00 95.25 309 GLY A CA 1
ATOM 2470 C C . GLY A 1 309 ? -2.861 -4.127 -20.058 1.00 95.25 309 GLY A C 1
ATOM 2471 O O . GLY A 1 309 ? -2.159 -5.093 -19.768 1.00 95.25 309 GLY A O 1
ATOM 2472 N N . ILE A 1 310 ? -3.440 -4.017 -21.257 1.00 94.00 310 ILE A N 1
ATOM 2473 C CA . ILE A 1 310 ? -3.217 -4.987 -22.351 1.00 94.00 310 ILE A CA 1
ATOM 2474 C C . ILE A 1 310 ? -1.773 -4.988 -22.885 1.00 94.00 310 ILE A C 1
ATOM 2476 O O . ILE A 1 310 ? -1.366 -5.905 -23.584 1.00 94.00 310 ILE A O 1
ATOM 2480 N N . ASN A 1 311 ? -0.977 -3.975 -22.532 1.00 92.31 311 ASN A N 1
ATOM 2481 C CA . ASN A 1 311 ? 0.466 -3.924 -22.777 1.00 92.31 311 ASN A CA 1
ATOM 2482 C C . ASN A 1 311 ? 1.292 -4.633 -21.686 1.00 92.31 311 ASN A C 1
ATOM 2484 O O . ASN A 1 311 ? 2.514 -4.501 -21.675 1.00 92.31 311 ASN A O 1
ATOM 2488 N N . ASN A 1 312 ? 0.643 -5.348 -20.758 1.00 91.94 312 ASN A N 1
ATOM 2489 C CA . ASN A 1 312 ? 1.248 -6.009 -19.596 1.00 91.94 312 ASN A CA 1
ATOM 2490 C C . ASN A 1 312 ? 1.949 -5.057 -18.608 1.00 91.94 312 ASN A C 1
ATOM 2492 O O . ASN A 1 312 ? 2.710 -5.497 -17.743 1.00 91.94 312 ASN A O 1
ATOM 2496 N N . MET A 1 313 ? 1.702 -3.750 -18.706 1.00 94.56 313 MET A N 1
ATOM 2497 C CA . MET A 1 313 ? 2.182 -2.768 -17.735 1.00 94.56 313 MET A CA 1
ATOM 2498 C C . MET A 1 313 ? 1.161 -2.600 -16.618 1.00 94.56 313 MET A C 1
ATOM 2500 O O . MET A 1 313 ? -0.042 -2.641 -16.870 1.00 94.56 313 MET A O 1
ATOM 2504 N N . LEU A 1 314 ? 1.634 -2.411 -15.387 1.00 97.38 314 LEU A N 1
ATOM 2505 C CA . LEU A 1 314 ? 0.753 -2.083 -14.274 1.00 97.38 314 LEU A CA 1
ATOM 2506 C C . LEU A 1 314 ? 0.465 -0.580 -14.316 1.00 97.38 314 LEU A C 1
ATOM 2508 O O . LEU A 1 314 ? 1.383 0.231 -14.209 1.00 97.38 314 LEU A O 1
ATOM 2512 N N . ILE A 1 315 ? -0.798 -0.223 -14.524 1.00 98.00 315 ILE A N 1
ATOM 2513 C CA . ILE A 1 315 ? -1.281 1.155 -14.554 1.00 98.00 315 ILE A CA 1
ATOM 2514 C C . ILE A 1 315 ? -1.631 1.543 -13.128 1.00 98.00 315 ILE A C 1
ATOM 2516 O O . ILE A 1 315 ? -2.461 0.883 -12.514 1.00 98.00 315 ILE A O 1
ATOM 2520 N N . THR A 1 316 ? -1.002 2.591 -12.605 1.00 97.50 316 THR A N 1
ATOM 2521 C CA . THR A 1 316 ? -1.280 3.128 -11.268 1.00 97.50 316 THR A CA 1
ATOM 2522 C C . THR A 1 316 ? -2.142 4.386 -11.351 1.00 97.50 316 THR A C 1
ATOM 2524 O O . THR A 1 316 ? -2.437 4.884 -12.438 1.00 97.50 316 THR A O 1
ATOM 2527 N N . LYS A 1 317 ? -2.502 4.954 -10.195 1.00 94.06 317 LYS A N 1
ATOM 2528 C CA . LYS A 1 317 ? -3.137 6.282 -10.120 1.00 94.06 317 LYS A CA 1
ATOM 2529 C C . LYS A 1 317 ? -2.236 7.446 -10.569 1.00 94.06 317 LYS A C 1
ATOM 2531 O O . LYS A 1 317 ? -2.736 8.552 -10.707 1.00 94.06 317 LYS A O 1
ATOM 2536 N N . CYS A 1 318 ? -0.933 7.204 -10.718 1.00 94.12 318 CYS A N 1
ATOM 2537 C CA . CYS A 1 318 ? 0.053 8.141 -11.267 1.00 94.12 318 CYS A CA 1
ATOM 2538 C C . CYS A 1 318 ? 0.544 7.665 -12.647 1.00 94.12 318 CYS A C 1
ATOM 2540 O O . CYS A 1 318 ? 1.686 7.916 -13.031 1.00 94.12 318 CYS A O 1
ATOM 2542 N N . GLY A 1 319 ? -0.278 6.870 -13.340 1.00 95.25 319 GLY A N 1
ATOM 2543 C CA . GLY A 1 319 ? 0.031 6.299 -14.641 1.00 95.25 319 GLY A CA 1
ATOM 2544 C C . GLY A 1 319 ? 0.949 5.080 -14.590 1.00 95.25 319 GLY A C 1
ATOM 2545 O O . GLY A 1 319 ? 1.080 4.407 -13.564 1.00 95.25 319 GLY A O 1
ATOM 2546 N N . CYS A 1 320 ? 1.550 4.753 -15.732 1.00 95.56 320 CYS A N 1
ATOM 2547 C CA . CYS A 1 320 ? 2.424 3.584 -15.910 1.00 95.56 320 CYS A CA 1
ATOM 2548 C C . CYS A 1 320 ? 3.859 3.932 -16.342 1.00 95.56 320 CYS A C 1
ATOM 2550 O O . CYS A 1 320 ? 4.663 3.027 -16.574 1.00 95.56 320 CYS A O 1
ATOM 2552 N N . CYS A 1 321 ? 4.185 5.224 -16.454 1.00 96.50 321 CYS A N 1
ATOM 2553 C CA . CYS A 1 321 ? 5.538 5.713 -16.703 1.00 96.50 321 CYS A CA 1
ATOM 2554 C C . CYS A 1 321 ? 6.356 5.763 -15.411 1.00 96.50 321 CYS A C 1
ATOM 2556 O O . CYS A 1 321 ? 6.258 6.724 -14.656 1.00 96.50 321 CYS A O 1
ATOM 2558 N N . GLY A 1 322 ? 7.158 4.730 -15.159 1.00 96.06 322 GLY A N 1
ATOM 2559 C CA . GLY A 1 322 ? 8.000 4.644 -13.969 1.00 96.06 322 GLY A CA 1
ATOM 2560 C C . GLY A 1 322 ? 8.544 3.239 -13.738 1.00 96.06 322 GLY A C 1
ATOM 2561 O O . GLY A 1 322 ? 8.472 2.371 -14.615 1.00 96.06 322 GLY A O 1
ATOM 2562 N N . ARG A 1 323 ? 9.082 3.005 -12.540 1.00 96.75 323 ARG A N 1
ATOM 2563 C CA . ARG A 1 323 ? 9.715 1.734 -12.158 1.00 96.75 323 ARG A CA 1
ATOM 2564 C C . ARG A 1 323 ? 9.137 1.207 -10.851 1.00 96.75 323 ARG A C 1
ATOM 2566 O O . ARG A 1 323 ? 8.876 1.976 -9.933 1.00 96.75 323 ARG A O 1
ATOM 2573 N N . PHE A 1 324 ? 8.954 -0.108 -10.779 1.00 97.44 324 PHE A N 1
ATOM 2574 C CA . PHE A 1 324 ? 8.542 -0.804 -9.562 1.00 97.44 324 PHE A CA 1
ATOM 2575 C C . PHE A 1 324 ? 9.733 -1.506 -8.929 1.00 97.44 324 PHE A C 1
ATOM 2577 O O . PHE A 1 324 ? 10.596 -2.011 -9.647 1.00 97.44 324 PHE A O 1
ATOM 2584 N N . PHE A 1 325 ? 9.703 -1.622 -7.609 1.00 98.12 325 PHE A N 1
ATOM 2585 C CA . PHE A 1 325 ? 10.556 -2.537 -6.869 1.00 98.12 325 PHE A CA 1
ATOM 2586 C C . PHE A 1 325 ? 9.810 -3.079 -5.647 1.00 98.12 325 PHE A C 1
ATOM 2588 O O . PHE A 1 325 ? 8.745 -2.571 -5.277 1.00 98.12 325 PHE A O 1
ATOM 2595 N N . THR A 1 326 ? 10.356 -4.121 -5.024 1.00 98.44 326 THR A N 1
ATOM 2596 C CA . THR A 1 326 ? 9.756 -4.751 -3.847 1.00 98.44 326 THR A CA 1
ATOM 2597 C C . THR A 1 326 ? 10.774 -5.166 -2.798 1.00 98.44 326 THR A C 1
ATOM 2599 O O . THR A 1 326 ? 11.864 -5.617 -3.145 1.00 98.44 326 THR A O 1
ATOM 2602 N N . ILE A 1 327 ? 10.358 -5.125 -1.534 1.00 98.69 327 ILE A N 1
ATOM 2603 C CA . ILE A 1 327 ? 11.106 -5.608 -0.368 1.00 98.69 327 ILE A CA 1
ATOM 2604 C C . ILE A 1 327 ? 10.220 -6.600 0.393 1.00 98.69 327 ILE A C 1
ATOM 2606 O O . ILE A 1 327 ? 9.050 -6.316 0.650 1.00 98.69 327 ILE A O 1
ATOM 2610 N N . VAL A 1 328 ? 10.762 -7.762 0.745 1.00 98.69 328 VAL A N 1
ATOM 2611 C CA . VAL A 1 328 ? 10.086 -8.784 1.557 1.00 98.69 328 VAL A CA 1
ATOM 2612 C C . VAL A 1 328 ? 10.397 -8.541 3.028 1.00 98.69 328 VAL A C 1
ATOM 2614 O O . VAL A 1 328 ? 11.540 -8.256 3.369 1.00 98.69 328 VAL A O 1
ATOM 2617 N N . THR A 1 329 ? 9.402 -8.649 3.906 1.00 98.69 329 THR A N 1
ATOM 2618 C CA . THR A 1 329 ? 9.570 -8.398 5.343 1.00 98.69 329 THR A CA 1
ATOM 2619 C C . THR A 1 329 ? 8.604 -9.224 6.197 1.00 98.69 329 THR A C 1
ATOM 2621 O O . THR A 1 329 ? 7.560 -9.678 5.721 1.00 98.69 329 THR A O 1
ATOM 2624 N N . ASN A 1 330 ? 8.944 -9.410 7.473 1.00 98.19 330 ASN A N 1
ATOM 2625 C CA . ASN A 1 330 ? 8.089 -10.015 8.501 1.00 98.19 330 ASN A CA 1
ATOM 2626 C C . ASN A 1 330 ? 7.234 -8.979 9.272 1.00 98.19 330 ASN A C 1
ATOM 2628 O O . ASN A 1 330 ? 6.802 -9.217 10.400 1.00 98.19 330 ASN A O 1
ATOM 2632 N N . LEU A 1 331 ? 6.991 -7.815 8.664 1.00 96.62 331 LEU A N 1
ATOM 2633 C CA . LEU A 1 331 ? 6.191 -6.721 9.210 1.00 96.62 331 LEU A CA 1
ATOM 2634 C C . LEU A 1 331 ? 4.796 -7.189 9.685 1.00 96.62 331 LEU A C 1
ATOM 2636 O O . LEU A 1 331 ? 4.014 -7.731 8.901 1.00 96.62 331 LEU A O 1
ATOM 2640 N N . ASP A 1 332 ? 4.443 -6.942 10.952 1.00 92.94 332 ASP A N 1
ATOM 2641 C CA . ASP A 1 332 ? 3.085 -7.189 11.478 1.00 92.94 332 ASP A CA 1
ATOM 2642 C C . ASP A 1 332 ? 2.195 -5.982 11.173 1.00 92.94 332 ASP A C 1
ATOM 2644 O O . ASP A 1 332 ? 2.031 -5.074 11.989 1.00 92.94 332 ASP A O 1
ATOM 2648 N N . ILE A 1 333 ? 1.662 -5.947 9.951 1.00 92.94 333 ILE A N 1
ATOM 2649 C CA . ILE A 1 333 ? 0.642 -4.986 9.528 1.00 92.94 333 ILE A CA 1
ATOM 2650 C C . ILE A 1 333 ? -0.484 -5.686 8.773 1.00 92.94 333 ILE A C 1
ATOM 2652 O O . ILE A 1 333 ? -0.320 -6.762 8.208 1.00 92.94 333 ILE A O 1
ATOM 2656 N N . VAL A 1 334 ? -1.645 -5.034 8.717 1.00 90.00 334 VAL A N 1
ATOM 2657 C CA . VAL A 1 334 ? -2.730 -5.467 7.828 1.00 90.00 334 VAL A CA 1
ATOM 2658 C C . VAL A 1 334 ? -2.329 -5.108 6.391 1.00 90.00 334 VAL A C 1
ATOM 2660 O O . VAL A 1 334 ? -2.071 -3.923 6.149 1.00 90.00 334 VAL A O 1
ATOM 2663 N N . PRO A 1 335 ? -2.274 -6.068 5.450 1.00 95.62 335 PRO A N 1
ATOM 2664 C CA . PRO A 1 335 ? -1.931 -5.804 4.054 1.00 95.62 335 PRO A CA 1
ATOM 2665 C C . PRO A 1 335 ? -2.990 -4.927 3.368 1.00 95.62 335 PRO A C 1
ATOM 2667 O O . PRO A 1 335 ? -4.110 -4.763 3.854 1.00 95.62 335 PRO A O 1
ATOM 2670 N N . ASP A 1 336 ? -2.608 -4.313 2.256 1.00 95.75 336 ASP A N 1
ATOM 2671 C CA . ASP A 1 336 ? -3.529 -3.682 1.314 1.00 95.75 336 ASP A CA 1
ATOM 2672 C C . ASP A 1 336 ? -4.211 -4.750 0.440 1.00 95.75 336 ASP A C 1
ATOM 2674 O O . ASP A 1 336 ? -3.968 -5.951 0.581 1.00 95.75 336 ASP A O 1
ATOM 2678 N N . SER A 1 337 ? -5.114 -4.327 -0.442 1.00 93.12 337 SER A N 1
ATOM 2679 C CA . SER A 1 337 ? -5.872 -5.232 -1.309 1.00 93.12 337 SER A CA 1
ATOM 2680 C C . SER A 1 337 ? -5.865 -4.750 -2.759 1.00 93.12 337 SER A C 1
ATOM 2682 O O . SER A 1 337 ? -5.801 -3.536 -2.984 1.00 93.12 337 SER A O 1
ATOM 2684 N N . PRO A 1 338 ? -5.971 -5.669 -3.739 1.00 95.81 338 PRO A N 1
ATOM 2685 C CA . PRO A 1 338 ? -6.057 -5.308 -5.147 1.00 95.81 338 PRO A CA 1
ATOM 2686 C C . PRO A 1 338 ? -7.180 -4.307 -5.429 1.00 95.81 338 PRO A C 1
ATOM 2688 O O . PRO A 1 338 ? -8.242 -4.339 -4.802 1.00 95.81 338 PRO A O 1
ATOM 2691 N N . LEU A 1 339 ? -6.968 -3.443 -6.422 1.00 93.50 339 LEU A N 1
ATOM 2692 C CA . LEU A 1 339 ? -8.018 -2.547 -6.896 1.00 93.50 339 LEU A CA 1
ATOM 2693 C C . LEU A 1 339 ? -9.137 -3.346 -7.573 1.00 93.50 339 LEU A C 1
ATOM 2695 O O . LEU A 1 339 ? -8.878 -4.237 -8.380 1.00 93.50 339 LEU A O 1
ATOM 2699 N N . VAL A 1 340 ? -10.382 -2.969 -7.281 1.00 90.31 340 VAL A N 1
ATOM 2700 C CA . VAL A 1 340 ? -11.576 -3.558 -7.912 1.00 90.31 340 VAL A CA 1
ATOM 2701 C C . VAL A 1 340 ? -11.817 -2.965 -9.303 1.00 90.31 340 VAL A C 1
ATOM 2703 O O . VAL A 1 340 ? -12.248 -3.659 -10.219 1.00 90.31 340 VAL A O 1
ATOM 2706 N N . ASN A 1 341 ? -11.530 -1.672 -9.473 1.00 90.88 341 ASN A N 1
ATOM 2707 C CA . ASN A 1 341 ? -11.798 -0.955 -10.714 1.00 90.88 341 ASN A CA 1
ATOM 2708 C C . ASN A 1 341 ? -10.628 -1.068 -11.691 1.00 90.88 341 ASN A C 1
ATOM 2710 O O . ASN A 1 341 ? -9.486 -0.770 -11.348 1.00 90.88 341 ASN A O 1
ATOM 2714 N N . GLU A 1 342 ? -10.944 -1.417 -12.935 1.00 95.00 342 GLU A N 1
ATOM 2715 C CA . GLU A 1 342 ? -9.974 -1.495 -14.021 1.00 95.00 342 GLU A CA 1
ATOM 2716 C C . GLU A 1 342 ? -9.564 -0.098 -14.517 1.00 95.00 342 GLU A C 1
ATOM 2718 O O . GLU A 1 342 ? -10.406 0.726 -14.890 1.00 95.00 342 GLU A O 1
ATOM 2723 N N . LEU A 1 343 ? -8.253 0.152 -14.548 1.00 96.12 343 LEU A N 1
ATOM 2724 C CA . LEU A 1 343 ? -7.644 1.396 -15.023 1.00 96.12 343 LEU A CA 1
ATOM 2725 C C . LEU A 1 343 ? -7.343 1.367 -16.527 1.00 96.12 343 LEU A C 1
ATOM 2727 O O . LEU A 1 343 ? -7.236 2.414 -17.167 1.00 96.12 343 LEU A O 1
ATOM 2731 N N . CYS A 1 344 ? -7.240 0.184 -17.136 1.00 96.12 344 CYS A N 1
ATOM 2732 C CA . CYS A 1 344 ? -7.082 0.069 -18.578 1.00 96.12 344 CYS A CA 1
ATOM 2733 C C . CYS A 1 344 ? -8.407 0.360 -19.297 1.00 96.12 344 CYS A C 1
ATOM 2735 O O . CYS A 1 344 ? -9.323 -0.459 -19.285 1.00 96.12 344 CYS A O 1
ATOM 2737 N N . LEU A 1 345 ? -8.481 1.486 -20.015 1.00 95.75 345 LEU A N 1
ATOM 2738 C CA . LEU A 1 345 ? -9.676 1.871 -20.782 1.00 95.75 345 LEU A CA 1
ATOM 2739 C C . LEU A 1 345 ? -10.133 0.787 -21.774 1.00 95.75 345 LEU A C 1
ATOM 2741 O O . LEU A 1 345 ? -11.329 0.596 -21.958 1.00 95.75 345 LEU A O 1
ATOM 2745 N N . TYR A 1 346 ? -9.208 0.024 -22.367 1.00 95.00 346 TYR A N 1
ATOM 2746 C CA . TYR A 1 346 ? -9.577 -1.108 -23.224 1.00 95.00 346 TYR A CA 1
ATOM 2747 C C . TYR A 1 346 ? -10.325 -2.199 -22.463 1.00 95.00 346 TYR A C 1
ATOM 2749 O O . TYR A 1 346 ? -11.380 -2.643 -22.892 1.00 95.00 346 TYR A O 1
ATOM 2757 N N . LYS A 1 347 ? -9.790 -2.627 -21.319 1.00 94.31 347 LYS A N 1
ATOM 2758 C CA . LYS A 1 347 ? -10.424 -3.664 -20.504 1.00 94.31 347 LYS A CA 1
ATOM 2759 C C . LYS A 1 347 ? -11.725 -3.167 -19.868 1.00 94.31 347 LYS A C 1
ATOM 2761 O O . LYS A 1 347 ? -12.625 -3.960 -19.638 1.00 94.31 347 LYS A O 1
ATOM 2766 N N . LYS A 1 348 ? -11.836 -1.856 -19.628 1.00 94.75 348 LYS A N 1
ATOM 2767 C CA . LYS A 1 348 ? -13.043 -1.220 -19.096 1.00 94.75 348 LYS A CA 1
ATOM 2768 C C . LYS A 1 348 ? -14.177 -1.127 -20.124 1.00 94.75 348 LYS A C 1
ATOM 2770 O O . LYS A 1 348 ? -15.317 -1.395 -19.769 1.00 94.75 348 LYS A O 1
ATOM 2775 N N . ASN A 1 349 ? -13.902 -0.687 -21.356 1.00 95.44 349 ASN A N 1
ATOM 2776 C CA . ASN A 1 349 ? -14.951 -0.438 -22.361 1.00 95.44 349 ASN A CA 1
ATOM 2777 C C . ASN A 1 349 ? -14.498 -0.547 -23.834 1.00 95.44 349 ASN A C 1
ATOM 2779 O O . ASN A 1 349 ? -15.186 -0.066 -24.728 1.00 95.44 349 ASN A O 1
ATOM 2783 N N . GLY A 1 350 ? -13.323 -1.114 -24.108 1.00 94.56 350 GLY A N 1
ATOM 2784 C CA . GLY A 1 350 ? -12.800 -1.323 -25.464 1.00 94.56 350 GLY A CA 1
ATOM 2785 C C . GLY A 1 350 ? -12.248 -0.079 -26.173 1.00 94.56 350 GLY A C 1
ATOM 2786 O O . GLY A 1 350 ? -11.742 -0.196 -27.288 1.00 94.56 350 GLY A O 1
ATOM 2787 N N . SER A 1 351 ? -12.286 1.105 -25.553 1.00 95.19 351 SER A N 1
ATOM 2788 C CA . SER A 1 351 ? -12.034 2.380 -26.255 1.00 95.19 351 SER A CA 1
ATOM 2789 C C . SER A 1 351 ? -10.569 2.686 -26.604 1.00 95.19 351 SER A C 1
ATOM 2791 O O . SER A 1 351 ? -10.309 3.521 -27.470 1.00 95.19 351 SER A O 1
ATOM 2793 N N . CYS A 1 352 ? -9.584 2.048 -25.958 1.00 95.25 352 CYS A N 1
ATOM 2794 C CA . CYS A 1 352 ? -8.169 2.415 -26.101 1.00 95.25 352 CYS A CA 1
ATOM 2795 C C . CYS A 1 352 ? -7.320 1.278 -26.683 1.00 95.25 352 CYS A C 1
ATOM 2797 O O . CYS A 1 352 ? -7.297 0.184 -26.147 1.00 95.25 352 CYS A O 1
ATOM 2799 N N . LYS A 1 353 ? -6.536 1.543 -27.733 1.00 94.94 353 LYS A N 1
ATOM 2800 C CA . LYS A 1 353 ? -5.538 0.593 -28.283 1.00 94.94 353 LYS A CA 1
ATOM 2801 C C . LYS A 1 353 ? -4.174 1.248 -28.527 1.00 94.94 353 LYS A C 1
ATOM 2803 O O . LYS A 1 353 ? -3.372 0.780 -29.331 1.00 94.94 353 LYS A O 1
ATOM 2808 N N . ILE A 1 354 ? -3.917 2.377 -27.867 1.00 94.38 354 ILE A N 1
ATOM 2809 C CA . ILE A 1 354 ? -2.786 3.260 -28.189 1.00 94.38 354 ILE A CA 1
ATOM 2810 C C . ILE A 1 354 ? -1.433 2.582 -27.935 1.00 94.38 354 ILE A C 1
ATOM 2812 O O . ILE A 1 354 ? -0.526 2.715 -28.748 1.00 94.38 354 ILE A O 1
ATOM 2816 N N . CYS A 1 355 ? -1.308 1.778 -26.878 1.00 94.06 355 CYS A N 1
ATOM 2817 C CA . CYS A 1 355 ? -0.075 1.040 -26.591 1.00 94.06 355 CYS A CA 1
ATOM 2818 C C . CYS A 1 355 ? 0.320 0.047 -27.700 1.00 94.06 355 CYS A C 1
ATOM 2820 O O . CYS A 1 355 ? 1.511 -0.137 -27.944 1.00 94.06 355 CYS A O 1
ATOM 2822 N N . LEU A 1 356 ? -0.664 -0.548 -28.389 1.00 93.62 356 LEU A N 1
ATOM 2823 C CA . LEU A 1 356 ? -0.435 -1.440 -29.529 1.00 93.62 356 LEU A CA 1
ATOM 2824 C C . LEU A 1 356 ? 0.096 -0.642 -30.725 1.00 93.62 356 LEU A C 1
ATOM 2826 O O . LEU A 1 356 ? 1.101 -1.014 -31.323 1.00 93.62 356 LEU A O 1
ATOM 2830 N N . LYS A 1 357 ? -0.540 0.502 -31.015 1.00 91.50 357 LYS A N 1
ATOM 2831 C CA . LYS A 1 357 ? -0.148 1.411 -32.106 1.00 91.50 357 LYS A CA 1
ATOM 2832 C C . LYS A 1 357 ? 1.245 2.005 -31.898 1.00 91.50 357 LYS A C 1
ATOM 2834 O O . LYS A 1 357 ? 1.985 2.180 -32.857 1.00 91.50 357 LYS A O 1
ATOM 2839 N N . ASN A 1 358 ? 1.602 2.293 -30.649 1.00 92.62 358 ASN A N 1
ATOM 2840 C CA . ASN A 1 358 ? 2.881 2.902 -30.301 1.00 92.62 358 ASN A CA 1
ATOM 2841 C C . ASN A 1 358 ? 4.021 1.890 -30.167 1.00 92.62 358 ASN A C 1
ATOM 2843 O O . ASN A 1 358 ? 5.116 2.300 -29.811 1.00 92.62 358 ASN A O 1
ATOM 2847 N N . CYS A 1 359 ? 3.804 0.585 -30.370 1.00 94.06 359 CYS A N 1
ATOM 2848 C CA . CYS A 1 359 ? 4.863 -0.412 -30.228 1.00 94.06 359 CYS A CA 1
ATOM 2849 C C . CYS A 1 359 ? 5.750 -0.443 -31.489 1.00 94.06 359 CYS A C 1
ATOM 2851 O O . CYS A 1 359 ? 5.366 -1.077 -32.474 1.00 94.06 359 CYS A O 1
ATOM 2853 N N . PRO A 1 360 ? 6.960 0.152 -31.484 1.00 94.19 360 PRO A N 1
ATOM 2854 C CA . PRO A 1 360 ? 7.797 0.208 -32.689 1.00 94.19 360 PRO A CA 1
ATOM 2855 C C . PRO A 1 360 ? 8.376 -1.162 -33.083 1.00 94.19 360 PRO A C 1
ATOM 2857 O O . PRO A 1 360 ? 8.769 -1.370 -34.228 1.00 94.19 360 PRO A O 1
ATOM 2860 N N . ALA A 1 361 ? 8.416 -2.116 -32.149 1.00 94.12 361 ALA A N 1
ATOM 2861 C CA . ALA A 1 361 ? 8.828 -3.492 -32.415 1.00 94.12 361 ALA A CA 1
ATOM 2862 C C . ALA A 1 361 ? 7.716 -4.347 -33.054 1.00 94.12 361 ALA A C 1
ATOM 2864 O O . ALA A 1 361 ? 7.976 -5.479 -33.462 1.00 94.12 361 ALA A O 1
ATOM 2865 N N . GLY A 1 362 ? 6.462 -3.871 -33.071 1.00 93.31 362 GLY A N 1
ATOM 2866 C CA . GLY A 1 362 ? 5.310 -4.710 -33.419 1.00 93.31 362 GLY A CA 1
ATOM 2867 C C . GLY A 1 362 ? 5.183 -5.940 -32.507 1.00 93.31 362 GLY A C 1
ATOM 2868 O O . GLY A 1 362 ? 4.769 -7.014 -32.944 1.00 93.31 362 GLY A O 1
ATOM 2869 N N . ALA A 1 363 ? 5.622 -5.809 -31.251 1.00 94.75 363 ALA A N 1
ATOM 2870 C CA . ALA A 1 363 ? 5.642 -6.882 -30.262 1.00 94.75 363 ALA A CA 1
ATOM 2871 C C . ALA A 1 363 ? 4.295 -7.059 -29.546 1.00 94.75 363 ALA A C 1
ATOM 2873 O O . ALA A 1 363 ? 4.035 -8.124 -28.992 1.00 94.75 363 ALA A O 1
ATOM 2874 N N . LEU A 1 364 ? 3.450 -6.026 -29.539 1.00 93.00 364 LEU A N 1
ATOM 2875 C CA . LEU A 1 364 ? 2.150 -6.024 -28.875 1.00 93.00 364 LEU A CA 1
ATOM 2876 C C . LEU A 1 364 ? 1.022 -6.119 -29.903 1.00 93.00 364 LEU A C 1
ATOM 2878 O O . LEU A 1 364 ? 0.948 -5.323 -30.834 1.00 93.00 364 LEU A O 1
ATOM 2882 N N . THR A 1 365 ? 0.117 -7.066 -29.688 1.00 89.12 365 THR A N 1
ATOM 2883 C CA . THR A 1 365 ? -1.146 -7.218 -30.425 1.00 89.12 365 THR A CA 1
ATOM 2884 C C . THR A 1 365 ? -2.291 -7.366 -29.423 1.00 89.12 365 THR A C 1
ATOM 2886 O O . THR A 1 365 ? -2.040 -7.514 -28.229 1.00 89.12 365 THR A O 1
ATOM 2889 N N . GLU A 1 366 ? -3.544 -7.361 -29.883 1.00 84.12 366 GLU A N 1
ATOM 2890 C CA . GLU A 1 366 ? -4.702 -7.546 -28.988 1.00 84.12 366 GLU A CA 1
ATOM 2891 C C . GLU A 1 366 ? -4.700 -8.904 -28.272 1.00 84.12 366 GLU A C 1
ATOM 2893 O O . GLU A 1 366 ? -5.209 -9.007 -27.162 1.00 84.12 366 GLU A O 1
ATOM 2898 N N . LEU A 1 367 ? -4.102 -9.932 -28.883 1.00 83.00 367 LEU A N 1
ATOM 2899 C CA . LEU A 1 367 ? -4.151 -11.310 -28.385 1.00 83.00 367 LEU A CA 1
ATOM 2900 C C . LEU A 1 367 ? -2.803 -11.832 -27.876 1.00 83.00 367 LEU A C 1
ATOM 2902 O O . LEU A 1 367 ? -2.757 -12.843 -27.181 1.00 83.00 367 LEU A O 1
ATOM 2906 N N . ARG A 1 368 ? -1.686 -11.211 -28.273 1.00 87.81 368 ARG A N 1
ATOM 2907 C CA . ARG A 1 368 ? -0.338 -11.753 -28.047 1.00 87.81 368 ARG A CA 1
ATOM 2908 C C . ARG A 1 368 ? 0.686 -10.667 -27.742 1.00 87.81 368 ARG A C 1
ATOM 2910 O O . ARG A 1 368 ? 0.684 -9.601 -28.358 1.00 87.81 368 ARG A O 1
ATOM 2917 N N . TYR A 1 369 ? 1.624 -11.015 -26.864 1.00 91.75 369 TYR A N 1
ATOM 2918 C CA . TYR A 1 369 ? 2.851 -10.269 -26.599 1.00 91.75 369 TYR A CA 1
ATOM 2919 C C . TYR A 1 369 ? 4.069 -11.105 -27.014 1.00 91.75 369 TYR A C 1
ATOM 2921 O O . TYR A 1 369 ? 4.359 -12.141 -26.417 1.00 91.75 369 TYR A O 1
ATOM 2929 N N . ASN A 1 370 ? 4.787 -10.656 -28.043 1.00 93.81 370 ASN A N 1
ATOM 2930 C CA . ASN A 1 370 ? 6.009 -11.292 -28.520 1.00 93.81 370 ASN A CA 1
ATOM 2931 C C . ASN A 1 370 ? 7.233 -10.711 -27.791 1.00 93.81 370 ASN A C 1
ATOM 2933 O O . ASN A 1 370 ? 7.761 -9.660 -28.163 1.00 93.81 370 ASN A O 1
ATOM 2937 N N . ARG A 1 371 ? 7.689 -11.424 -26.756 1.00 92.56 371 ARG A N 1
ATOM 2938 C CA . ARG A 1 371 ? 8.848 -11.040 -25.937 1.00 92.56 371 ARG A CA 1
ATOM 2939 C C . ARG A 1 371 ? 10.132 -10.914 -26.752 1.00 92.56 371 ARG A C 1
ATOM 2941 O O . ARG A 1 371 ? 10.857 -9.951 -26.548 1.00 92.56 371 ARG A O 1
ATOM 2948 N N . ALA A 1 372 ? 10.375 -11.815 -27.705 1.00 93.31 372 ALA A N 1
ATOM 2949 C CA . ALA A 1 372 ? 11.589 -11.802 -28.521 1.00 93.31 372 ALA A CA 1
ATOM 2950 C C . ALA A 1 372 ? 11.686 -10.539 -29.391 1.00 93.31 372 ALA A C 1
ATOM 2952 O O . ALA A 1 372 ? 12.728 -9.889 -29.423 1.00 93.31 372 ALA A O 1
ATOM 2953 N N . LYS A 1 373 ? 10.579 -10.124 -30.028 1.00 95.00 373 LYS A N 1
ATOM 2954 C CA . LYS A 1 373 ? 10.525 -8.856 -30.780 1.00 95.00 373 LYS A CA 1
ATOM 2955 C C . LYS A 1 373 ? 10.750 -7.645 -29.880 1.00 95.00 373 LYS A C 1
ATOM 2957 O O . LYS A 1 373 ? 11.465 -6.726 -30.262 1.00 95.00 373 LYS A O 1
ATOM 2962 N N . CYS A 1 374 ? 10.141 -7.646 -28.693 1.00 94.81 374 CYS A N 1
ATOM 2963 C CA . CYS A 1 374 ? 10.330 -6.580 -27.711 1.00 94.81 374 CYS A CA 1
ATOM 2964 C C . CYS A 1 374 ? 11.801 -6.488 -27.284 1.00 94.81 374 CYS A C 1
ATOM 2966 O O . CYS A 1 374 ? 12.399 -5.421 -27.369 1.00 94.81 374 CYS A O 1
ATOM 2968 N N . TYR A 1 375 ? 12.396 -7.624 -26.916 1.00 93.38 375 TYR A N 1
ATOM 2969 C CA . TYR A 1 375 ? 13.776 -7.719 -26.454 1.00 93.38 375 TYR A CA 1
ATOM 2970 C C . TYR A 1 375 ? 14.793 -7.349 -27.539 1.00 93.38 375 TYR A C 1
ATOM 2972 O O . TYR A 1 375 ? 15.768 -6.663 -27.253 1.00 93.38 375 TYR A O 1
ATOM 2980 N N . SER A 1 376 ? 14.537 -7.701 -28.804 1.00 94.06 376 SER A N 1
ATOM 2981 C CA . SER A 1 376 ? 15.380 -7.274 -29.931 1.00 94.06 376 SER A CA 1
ATOM 2982 C C . SER A 1 376 ? 15.552 -5.755 -29.980 1.00 94.06 376 SER A C 1
ATOM 2984 O O . SER A 1 376 ? 16.666 -5.274 -30.146 1.00 94.06 376 SER A O 1
ATOM 2986 N N . LEU A 1 377 ? 14.469 -5.000 -29.778 1.00 94.94 377 LEU A N 1
ATOM 2987 C CA . LEU A 1 377 ? 14.535 -3.542 -29.736 1.00 94.94 377 LEU A CA 1
ATOM 2988 C C . LEU A 1 377 ? 15.268 -3.023 -28.489 1.00 94.94 377 LEU A C 1
ATOM 2990 O O . LEU A 1 377 ? 15.920 -1.985 -28.560 1.00 94.94 377 LEU A O 1
ATOM 2994 N N . LEU A 1 378 ? 15.172 -3.710 -27.347 1.00 93.81 378 LEU A N 1
ATOM 2995 C CA . LEU A 1 378 ? 15.933 -3.325 -26.153 1.00 93.81 378 LEU A CA 1
ATOM 2996 C C . LEU A 1 378 ? 17.441 -3.439 -26.405 1.00 93.81 378 LEU A C 1
ATOM 2998 O O . LEU A 1 378 ? 18.174 -2.518 -26.062 1.00 93.81 378 LEU A O 1
ATOM 3002 N N . LYS A 1 379 ? 17.883 -4.489 -27.107 1.00 92.19 379 LYS A N 1
ATOM 3003 C CA . LYS A 1 379 ? 19.286 -4.638 -27.524 1.00 92.19 379 LYS A CA 1
ATOM 3004 C C . LYS A 1 379 ? 19.739 -3.561 -28.514 1.00 92.19 379 LYS A C 1
ATOM 3006 O O . LYS A 1 379 ? 20.877 -3.113 -28.436 1.00 92.19 379 LYS A O 1
ATOM 3011 N N . GLU A 1 380 ? 18.859 -3.116 -29.417 1.00 94.75 380 GLU A N 1
ATOM 3012 C CA . GLU A 1 380 ? 19.146 -1.963 -30.291 1.00 94.75 380 GLU A CA 1
ATOM 3013 C C . GLU A 1 380 ? 19.380 -0.680 -29.471 1.00 94.75 380 GLU A C 1
ATOM 3015 O O . GLU A 1 380 ? 20.280 0.088 -29.795 1.00 94.75 380 GLU A O 1
ATOM 3020 N N . ASN A 1 381 ? 18.609 -0.454 -28.398 1.00 94.62 381 ASN A N 1
ATOM 3021 C CA . ASN A 1 381 ? 18.823 0.690 -27.503 1.00 94.62 381 ASN A CA 1
ATOM 3022 C C . ASN A 1 381 ? 20.125 0.553 -26.703 1.00 94.62 381 ASN A C 1
ATOM 3024 O O . ASN A 1 381 ? 20.873 1.524 -26.615 1.00 94.62 381 ASN A O 1
ATOM 3028 N N . ALA A 1 382 ? 20.431 -0.640 -26.188 1.00 92.81 382 ALA A N 1
ATOM 3029 C CA . ALA A 1 382 ? 21.660 -0.886 -25.435 1.00 92.81 382 ALA A CA 1
ATOM 3030 C C . ALA A 1 382 ? 22.919 -0.594 -26.272 1.00 92.81 382 ALA A C 1
ATOM 3032 O O . ALA A 1 382 ? 23.852 0.036 -25.786 1.00 92.81 382 ALA A O 1
ATOM 3033 N N . ALA A 1 383 ? 22.908 -0.948 -27.563 1.00 92.94 383 ALA A N 1
ATOM 3034 C CA . ALA A 1 383 ? 24.006 -0.656 -28.488 1.00 92.94 383 ALA A CA 1
ATOM 3035 C C . ALA A 1 383 ? 24.231 0.847 -28.753 1.00 92.94 383 ALA A C 1
ATOM 3037 O O . ALA A 1 383 ? 25.303 1.226 -29.221 1.00 92.94 383 ALA A O 1
ATOM 3038 N N . VAL A 1 384 ? 23.227 1.689 -28.491 1.00 94.06 384 VAL A N 1
ATOM 3039 C CA . VAL A 1 384 ? 23.301 3.147 -28.667 1.00 94.06 384 VAL A CA 1
ATOM 3040 C C . VAL A 1 384 ? 23.700 3.823 -27.362 1.00 94.06 384 VAL A C 1
ATOM 3042 O O . VAL A 1 384 ? 24.611 4.640 -27.359 1.00 94.06 384 VAL A O 1
ATOM 3045 N N . TYR A 1 385 ? 23.049 3.454 -26.262 1.00 92.88 385 TYR A N 1
ATOM 3046 C CA . TYR A 1 385 ? 23.226 4.067 -24.947 1.00 92.88 385 TYR A CA 1
ATOM 3047 C C . TYR A 1 385 ? 24.281 3.344 -24.111 1.00 92.88 385 TYR A C 1
ATOM 3049 O O . TYR A 1 385 ? 24.002 2.880 -23.005 1.00 92.88 385 TYR A O 1
ATOM 3057 N N . THR A 1 386 ? 25.481 3.212 -24.669 1.00 90.19 386 THR A N 1
ATOM 3058 C CA . THR A 1 386 ? 26.606 2.497 -24.036 1.00 90.19 386 THR A CA 1
ATOM 3059 C C . THR A 1 386 ? 27.301 3.304 -22.941 1.00 90.19 386 THR A C 1
ATOM 3061 O O . THR A 1 386 ? 28.070 2.751 -22.158 1.00 90.19 386 THR A O 1
ATOM 3064 N N . GLU A 1 387 ? 27.057 4.613 -22.916 1.00 87.25 387 GLU A N 1
ATOM 3065 C CA . GLU A 1 387 ? 27.514 5.555 -21.902 1.00 87.25 387 GLU A CA 1
ATOM 3066 C C . GLU A 1 387 ? 26.659 5.512 -20.629 1.00 87.25 387 GLU A C 1
ATOM 3068 O O . GLU A 1 387 ? 27.101 5.967 -19.574 1.00 87.25 387 GLU A O 1
ATOM 3073 N N . PHE A 1 388 ? 25.444 4.963 -20.718 1.00 82.69 388 PHE A N 1
ATOM 3074 C CA . PHE A 1 388 ? 24.596 4.700 -19.562 1.00 82.69 388 PHE A CA 1
ATOM 3075 C C . PHE A 1 388 ? 24.861 3.280 -19.040 1.00 82.69 388 PHE A C 1
ATOM 3077 O O . PHE A 1 388 ? 25.346 2.422 -19.775 1.00 82.69 388 PHE A O 1
ATOM 3084 N N . GLY A 1 389 ? 24.604 3.058 -17.749 1.00 68.69 389 GLY A N 1
ATOM 3085 C CA . GLY A 1 389 ? 24.948 1.812 -17.061 1.00 68.69 389 GLY A CA 1
ATOM 3086 C C . GLY A 1 389 ? 24.258 0.555 -17.606 1.00 68.69 389 GLY A C 1
ATOM 3087 O O . GLY A 1 389 ? 23.379 0.611 -18.466 1.00 68.69 389 GLY A O 1
ATOM 3088 N N . ASP A 1 390 ? 24.662 -0.588 -17.053 1.00 74.00 390 ASP A N 1
ATOM 3089 C CA . ASP A 1 390 ? 24.092 -1.893 -17.373 1.00 74.00 390 ASP A CA 1
ATOM 3090 C C . ASP A 1 390 ? 23.011 -2.256 -16.343 1.00 74.00 390 ASP A C 1
ATOM 3092 O O . ASP A 1 390 ? 23.281 -2.422 -15.151 1.00 74.00 390 ASP A O 1
ATOM 3096 N N . SER A 1 391 ? 21.771 -2.396 -16.804 1.00 63.38 391 SER A N 1
ATOM 3097 C CA . SER A 1 391 ? 20.608 -2.527 -15.918 1.00 63.38 391 SER A CA 1
ATOM 3098 C C . SER A 1 391 ? 20.287 -3.933 -15.418 1.00 63.38 391 SER A C 1
ATOM 3100 O O . SER A 1 391 ? 19.487 -4.079 -14.491 1.00 63.38 391 SER A O 1
ATOM 3102 N N . TYR A 1 392 ? 20.850 -4.966 -16.044 1.00 71.06 392 TYR A N 1
ATOM 3103 C CA . TYR A 1 392 ? 20.504 -6.355 -15.761 1.00 71.06 392 TYR A CA 1
ATOM 3104 C C . TYR A 1 392 ? 21.739 -7.238 -15.668 1.00 71.06 392 TYR A C 1
ATOM 3106 O O . TYR A 1 392 ? 22.631 -7.181 -16.520 1.00 71.06 392 TYR A O 1
ATOM 3114 N N . PHE A 1 393 ? 21.731 -8.099 -14.653 1.00 69.88 393 PHE A N 1
ATOM 3115 C CA . PHE A 1 393 ? 22.746 -9.124 -14.455 1.00 69.88 393 PHE A CA 1
ATOM 3116 C C . PHE A 1 393 ? 22.286 -10.481 -14.996 1.00 69.88 393 PHE A C 1
ATOM 3118 O O . PHE A 1 393 ? 21.083 -10.747 -15.128 1.00 69.88 393 PHE A O 1
ATOM 3125 N N . ASP A 1 394 ? 23.261 -11.330 -15.303 1.00 68.75 394 ASP A N 1
ATOM 3126 C CA . ASP A 1 394 ? 23.051 -12.746 -15.571 1.00 68.75 394 ASP A CA 1
ATOM 3127 C C . ASP A 1 394 ? 22.521 -13.484 -14.331 1.00 68.75 394 ASP A C 1
ATOM 3129 O O . ASP A 1 394 ? 22.521 -12.964 -13.213 1.00 68.75 394 ASP A O 1
ATOM 3133 N N . GLU A 1 395 ? 22.051 -14.719 -14.523 1.00 67.19 395 GLU A N 1
ATOM 3134 C CA . GLU A 1 395 ? 21.524 -15.560 -13.435 1.00 67.19 395 GLU A CA 1
ATOM 3135 C C . GLU A 1 395 ? 22.573 -15.832 -12.337 1.00 67.19 395 GLU A C 1
ATOM 3137 O O . GLU A 1 395 ? 22.219 -16.160 -11.208 1.00 67.19 395 GLU A O 1
ATOM 3142 N N . THR A 1 396 ? 23.869 -15.660 -12.630 1.00 66.69 396 THR A N 1
ATOM 3143 C CA . THR A 1 396 ? 24.951 -15.803 -11.647 1.00 66.69 396 THR A CA 1
ATOM 3144 C C . THR A 1 396 ? 25.263 -14.513 -10.884 1.00 66.69 396 THR A C 1
ATOM 3146 O O . THR A 1 396 ? 26.064 -14.561 -9.953 1.00 66.69 396 THR A O 1
ATOM 3149 N N . LEU A 1 397 ? 24.632 -13.378 -11.222 1.00 68.88 397 LEU A N 1
ATOM 3150 C CA . LEU A 1 397 ? 24.879 -12.045 -10.646 1.00 68.88 397 LEU A CA 1
ATOM 3151 C C . LEU A 1 397 ? 26.323 -11.542 -10.816 1.00 68.88 397 LEU A C 1
ATOM 3153 O O . LEU A 1 397 ? 26.760 -10.627 -10.116 1.00 68.88 397 LEU A O 1
ATOM 3157 N N . THR A 1 398 ? 27.085 -12.143 -11.729 1.00 66.25 398 THR A N 1
ATOM 3158 C CA . THR A 1 398 ? 28.522 -11.871 -11.893 1.00 66.25 398 THR A CA 1
ATOM 3159 C C . THR A 1 398 ? 28.832 -11.034 -13.118 1.00 66.25 398 THR A C 1
ATOM 3161 O O . THR A 1 398 ? 29.883 -10.395 -13.163 1.00 66.25 398 THR A O 1
ATOM 3164 N N . LYS A 1 399 ? 27.958 -11.057 -14.130 1.00 68.69 399 LYS A N 1
ATOM 3165 C CA . LYS A 1 399 ? 28.153 -10.321 -15.382 1.00 68.69 399 LYS A CA 1
ATOM 3166 C C . LYS A 1 399 ? 26.866 -9.633 -15.792 1.00 68.69 399 LYS A C 1
ATOM 3168 O O . LYS A 1 399 ? 25.776 -10.003 -15.368 1.00 68.69 399 LYS A O 1
ATOM 3173 N N . THR A 1 400 ? 27.008 -8.616 -16.625 1.00 72.75 400 THR A N 1
ATOM 3174 C CA . THR A 1 400 ? 25.879 -7.896 -17.202 1.00 72.75 400 THR A CA 1
ATOM 3175 C C . THR A 1 400 ? 25.422 -8.591 -18.485 1.00 72.75 400 THR A C 1
ATOM 3177 O O . THR A 1 400 ? 26.232 -9.168 -19.214 1.00 72.75 400 THR A O 1
ATOM 3180 N N . ASN A 1 401 ? 24.113 -8.577 -18.753 1.00 70.06 401 ASN A N 1
ATOM 3181 C CA . ASN A 1 401 ? 23.540 -9.239 -19.938 1.00 70.06 401 ASN A CA 1
ATOM 3182 C C . ASN A 1 401 ? 23.825 -8.482 -21.246 1.00 70.06 401 ASN A C 1
ATOM 3184 O O . ASN A 1 401 ? 23.763 -9.059 -22.333 1.00 70.06 401 ASN A O 1
ATOM 3188 N N . SER A 1 402 ? 24.141 -7.193 -21.149 1.00 74.38 402 SER A N 1
ATOM 3189 C CA . SER A 1 402 ? 24.484 -6.320 -22.267 1.00 74.38 402 SER A CA 1
ATOM 3190 C C . SER A 1 402 ? 25.323 -5.150 -21.774 1.00 74.38 402 SER A C 1
ATOM 3192 O O . SER A 1 402 ? 25.238 -4.794 -20.603 1.00 74.38 402 SER A O 1
ATOM 3194 N N . LYS A 1 403 ? 26.055 -4.516 -22.696 1.00 82.69 403 LYS A N 1
ATOM 3195 C CA . LYS A 1 403 ? 26.652 -3.197 -22.482 1.00 82.69 403 LYS A CA 1
ATOM 3196 C C . LYS A 1 403 ? 25.652 -2.120 -22.918 1.00 82.69 403 LYS A C 1
ATOM 3198 O O . LYS A 1 403 ? 25.301 -2.097 -24.098 1.00 82.69 403 LYS A O 1
ATOM 3203 N N . GLY A 1 404 ? 25.221 -1.263 -21.996 1.00 87.00 404 GLY A N 1
ATOM 3204 C CA . GLY A 1 404 ? 24.287 -0.154 -22.223 1.00 87.00 404 GLY A CA 1
ATOM 3205 C C . GLY A 1 404 ? 22.829 -0.431 -21.829 1.00 87.00 404 GLY A C 1
ATOM 3206 O O . GLY A 1 404 ? 22.461 -1.529 -21.404 1.00 87.00 404 GLY A O 1
ATOM 3207 N N . SER A 1 405 ? 21.974 0.586 -21.998 1.00 90.94 405 SER A N 1
ATOM 3208 C CA . SER A 1 405 ? 20.607 0.590 -21.448 1.00 90.94 405 SER A CA 1
ATOM 3209 C C . SER A 1 405 ? 19.563 -0.176 -22.284 1.00 90.94 405 SER A C 1
ATOM 3211 O O . SER A 1 405 ? 19.143 0.253 -23.364 1.00 90.94 405 SER A O 1
ATOM 3213 N N . GLU A 1 406 ? 19.057 -1.290 -21.741 1.00 91.69 406 GLU A N 1
ATOM 3214 C CA . GLU A 1 406 ? 17.977 -2.111 -22.317 1.00 91.69 406 GLU A CA 1
ATOM 3215 C C . GLU A 1 406 ? 16.576 -1.522 -22.040 1.00 91.69 406 GLU A C 1
ATOM 3217 O O . GLU A 1 406 ? 15.766 -2.070 -21.284 1.00 91.69 406 GLU A O 1
ATOM 3222 N N . VAL A 1 407 ? 16.250 -0.392 -22.674 1.00 93.19 407 VAL A N 1
ATOM 3223 C CA . VAL A 1 407 ? 15.005 0.357 -22.416 1.00 93.19 407 VAL A CA 1
ATOM 3224 C C . VAL A 1 407 ? 14.296 0.814 -23.694 1.00 93.19 407 VAL A C 1
ATOM 3226 O O . VAL A 1 407 ? 14.914 1.109 -24.707 1.00 93.19 407 VAL A O 1
ATOM 3229 N N . CYS A 1 408 ? 12.958 0.888 -23.656 1.00 94.62 408 CYS A N 1
ATOM 3230 C CA . CYS A 1 408 ? 12.149 1.416 -24.763 1.00 94.62 408 CYS A CA 1
ATOM 3231 C C . CYS A 1 408 ? 11.051 2.383 -24.299 1.00 94.62 408 CYS A C 1
ATOM 3233 O O . CYS A 1 408 ? 11.058 3.546 -24.678 1.00 94.62 408 CYS A O 1
ATOM 3235 N N . GLY A 1 409 ? 10.070 1.926 -23.512 1.00 94.12 409 GLY A N 1
ATOM 3236 C CA . GLY A 1 409 ? 9.003 2.776 -22.949 1.00 94.12 409 GLY A CA 1
ATOM 3237 C C . GLY A 1 409 ? 7.944 3.325 -23.928 1.00 94.12 409 GLY A C 1
ATOM 3238 O O . GLY A 1 409 ? 6.963 3.918 -23.486 1.00 94.12 409 GLY A O 1
ATOM 3239 N N . LYS A 1 410 ? 8.047 3.102 -25.245 1.00 94.62 410 LYS A N 1
ATOM 3240 C CA . LYS A 1 410 ? 7.106 3.689 -26.230 1.00 94.62 410 LYS A CA 1
ATOM 3241 C C . LYS A 1 410 ? 5.644 3.268 -26.046 1.00 94.62 410 LYS A C 1
ATOM 3243 O O . LYS A 1 410 ? 4.721 4.034 -26.318 1.00 94.62 410 LYS A O 1
ATOM 3248 N N . CYS A 1 411 ? 5.407 2.062 -25.531 1.00 93.56 411 CYS A N 1
ATOM 3249 C CA . CYS A 1 411 ? 4.058 1.551 -25.281 1.00 93.56 411 CYS A CA 1
ATOM 3250 C C . CYS A 1 411 ? 3.369 2.165 -24.045 1.00 93.56 411 CYS A C 1
ATOM 3252 O O . CYS A 1 411 ? 2.217 1.810 -23.779 1.00 93.56 411 CYS A O 1
ATOM 3254 N N . ILE A 1 412 ? 4.046 3.058 -23.308 1.00 94.12 412 ILE A N 1
ATOM 3255 C CA . ILE A 1 412 ? 3.517 3.719 -22.104 1.00 94.12 412 ILE A CA 1
ATOM 3256 C C . ILE A 1 412 ? 3.537 5.251 -22.182 1.00 94.12 412 ILE A C 1
ATOM 3258 O O . ILE A 1 412 ? 2.584 5.870 -21.719 1.00 94.12 412 ILE A O 1
ATOM 3262 N N . THR A 1 413 ? 4.534 5.870 -22.821 1.00 91.69 413 THR A N 1
ATOM 3263 C CA . THR A 1 413 ? 4.762 7.330 -22.762 1.00 91.69 413 THR A CA 1
ATOM 3264 C C . THR A 1 413 ? 3.737 8.193 -23.492 1.00 91.69 413 THR A C 1
ATOM 3266 O O . THR A 1 413 ? 3.446 9.300 -23.050 1.00 91.69 413 THR A O 1
ATOM 3269 N N . SER A 1 414 ? 3.136 7.694 -24.572 1.00 85.94 414 SER A N 1
ATOM 3270 C CA . SER A 1 414 ? 2.110 8.423 -25.340 1.00 85.94 414 SER A CA 1
ATOM 3271 C C . SER A 1 414 ? 0.743 7.757 -25.245 1.00 85.94 414 SER A C 1
ATOM 3273 O O . SER A 1 414 ? 0.029 7.653 -26.239 1.00 85.94 414 SER A O 1
ATOM 3275 N N . SER A 1 415 ? 0.404 7.246 -24.060 1.00 88.75 415 SER A N 1
ATOM 3276 C CA . SER A 1 415 ? -0.877 6.598 -23.774 1.00 88.75 415 SER A CA 1
ATOM 3277 C C . SER A 1 415 ? -1.722 7.437 -22.802 1.00 88.75 415 SER A C 1
ATOM 3279 O O . SER A 1 415 ? -1.158 8.176 -21.997 1.00 88.75 415 SER A O 1
ATOM 3281 N N . PRO A 1 416 ? -3.066 7.320 -22.811 1.00 91.19 416 PRO A N 1
ATOM 3282 C CA . PRO A 1 416 ? -3.921 8.022 -21.849 1.00 91.19 416 PRO A CA 1
ATOM 3283 C C . PRO A 1 416 ? -3.638 7.654 -20.389 1.00 91.19 416 PRO A C 1
ATOM 3285 O O . PRO A 1 416 ? -4.011 8.397 -19.496 1.00 91.19 416 PRO A O 1
ATOM 3288 N N . CYS A 1 417 ? -2.989 6.512 -20.151 1.00 92.62 417 CYS A N 1
ATOM 3289 C CA . CYS A 1 417 ? -2.605 6.034 -18.828 1.00 92.62 417 CYS A CA 1
ATOM 3290 C C . CYS A 1 417 ? -1.122 6.291 -18.504 1.00 92.62 417 CYS A C 1
ATOM 3292 O O . CYS A 1 417 ? -0.554 5.602 -17.658 1.00 92.62 417 CYS A O 1
ATOM 3294 N N . ALA A 1 418 ? -0.467 7.222 -19.205 1.00 91.50 418 ALA A N 1
ATOM 3295 C CA . ALA A 1 418 ? 0.924 7.586 -18.941 1.00 91.50 418 ALA A CA 1
ATOM 3296 C C . ALA A 1 418 ? 1.111 8.228 -17.553 1.00 91.50 418 ALA A C 1
ATOM 3298 O O . ALA A 1 418 ? 2.121 7.937 -16.912 1.00 91.50 418 ALA A O 1
ATOM 3299 N N . PHE A 1 419 ? 0.126 9.010 -17.077 1.00 85.06 419 PHE A N 1
ATOM 3300 C CA . PHE A 1 419 ? 0.147 9.763 -15.810 1.00 85.06 419 PHE A CA 1
ATOM 3301 C C . PHE A 1 419 ? -1.188 9.713 -15.081 1.00 85.06 419 PHE A C 1
ATOM 3303 O O . PHE A 1 419 ? -2.220 9.630 -15.787 1.00 85.06 419 PHE A O 1
#

Sequence (419 aa):
MIRYAFYNFKLGILKIGYTDTVVVSLDRVEQVDTDNEPSTLTNLVFKQISEYLHGQRQKFDFPYELYGTEFQKKVWEALRQIPYGETRTYKDIATVVGNPKASRAVGMANHKNPLMIVVPCHRVIGTGGKLVGYAGGLDMKKALLELEHKKYKHTILKGEIKAEISSFVKNYEAKAEISTKWGMPLVGFADAKHPFILNLKNIIGPNHELPTDVLKDASIVIAYYIPFTKELAKTNSSKHRLASSQWALAYEETNAMFKYLNQHIIEYLNSKGYNAAVSKESATFSTEKLISNWSHRHFAYIAGLGTFGINNMLITKCGCCGRFFTIVTNLDIVPDSPLVNELCLYKKNGSCKICLKNCPAGALTELRYNRAKCYSLLKENAAVYTEFGDSYFDETLTKTNSKGSEVCGKCITSSPCAF

Organism: NCBI:txid84035

Foldseek 3Di:
DWDWAWDDDPLAIWIWIDDPAATEATAHDRDDDDDHDDDPQVVLVVVQVVCVLVVNDQADDGHYDYDDDPLLVLLLVLLQPAGQLAADELQRSCVSSPHSVCSVVSLVSLLVGRYDPNSDSLRYAHPPRHRDDDNSDSVVSVSRNCSRNQQVVQVVVQVVLLCLLQVLLVVLCPDPPHDFDWDRKDKFKFFLVPPVQVCVCVVQHVLQDGLCNFPVLFGIKIKMWTAGDLVQLVQQQDLDLAGHLSLLQNLLSVLVSCVVSQVSSQVVQVVVVKHKDFDPQQFADDPVVLGTSYDSLVSCQQRQQADAELLRFGQGPQFRHTDMGIMTINDPHDGHGGDPDHPHPCVVPNPDDVLCVQNSLNQGDNVGGNSVSLQVSLQVNQVVALVGQQRHDYPVNPHGPGRGGSDRCRSGSNGPRVD

Radius of gyration: 27.41 Å; chains: 1; bounding box: 71×46×73 Å

pLDDT: mean 92.62, std 6.42, range [63.38, 98.81]